Protein AF-A0A3D0VS52-F1 (afdb_monomer)

Radius of gyration: 28.19 Å; Cα contacts (8 Å, |Δi|>4): 380; chains: 1; bounding box: 70×43×93 Å

Foldseek 3Di:
DCLVDALCVLLVCCLPRDNPCPPPCLVDLVCLVCVLQVSLKDWPDKAALPDDPVVVVVVDDPLLSQNPDPLQWDWDWDQDPVNITTIIITGPDQDAQPDPDPQQDDPDSSLVSLLSNLRSSLNSLVSNLVCCVVPDPDLVSNLVSLVVNLVVLVVSLVSLLVSLLVCVVVLPQSSNSSSLSSSLSSLVSNQVSCVSCVVRDPDDHDDSLLSNVSSVVSDDLVSHDPSVNVVNLVVLVVSLVVPPPDDPDPSVVVSVVVSVVVCVVVVVVVVPPPPPDDPQDAAEDADDPLLVLQVVLQQDVDQQDPVGGNDDDDLLVVLVVDQVRYAYNVRHGDDSVLSSLSNDPVNPVSHDDPPHPSHDDCPVVRDPPD

Solvent-accessible surface area (backbone atoms only — not comparable to full-atom values): 21867 Å² total; per-residue (Å²): 128,77,80,83,63,70,75,60,49,63,61,50,23,35,58,79,41,93,55,29,66,82,47,73,65,60,76,38,64,73,52,44,77,39,40,49,47,62,64,61,37,41,79,77,46,77,45,55,66,88,56,59,67,67,62,52,60,74,72,52,75,68,46,63,78,30,41,94,50,77,83,34,43,46,78,47,80,44,78,43,96,89,53,28,36,36,35,31,38,34,56,72,57,83,47,74,66,84,68,98,67,91,70,81,84,60,95,46,73,59,38,48,44,50,51,50,35,53,34,23,48,51,51,23,40,51,42,30,54,50,45,48,64,76,73,50,87,50,63,66,59,52,27,54,47,49,53,52,53,38,53,49,36,52,52,47,42,57,52,35,46,52,45,43,44,58,47,56,76,73,69,46,54,58,51,45,49,46,42,52,54,48,47,55,51,39,53,49,48,34,50,46,50,52,62,75,40,42,96,58,48,96,67,87,79,79,58,65,69,58,59,55,44,60,57,54,74,51,54,61,74,90,70,49,53,70,71,61,45,53,50,54,51,53,51,50,56,54,52,52,65,70,48,76,80,64,91,84,52,74,71,56,55,57,51,50,51,52,51,50,50,54,39,53,64,45,40,76,69,52,75,63,76,86,53,86,90,62,79,86,68,60,47,70,35,82,68,62,69,52,48,56,50,46,47,55,47,52,33,47,72,38,76,71,47,99,92,34,38,73,39,90,77,53,74,68,57,50,39,53,52,51,40,71,44,30,20,39,72,83,72,43,73,49,54,62,75,58,46,51,51,58,69,38,85,86,41,63,91,59,44,74,52,90,87,38,91,79,52,75,79,65,74,87,77,62,73,76,86,128

Sequence (370 aa):
MCFDKIHIGVYCEIVQGKYFPEIPRFSNRLVLENLVLEAQTTTVAVISAGDNPNAYLGSIDLLAFGYKNKDDYLTEVVKRPDGKFEIQIRPVKIYELHERIKIPLFGSIKSKYYCELICDEFERIKIRAGWMLEFCNDRDLVCAYALKHIQKAKQLFAESKRALNEIQETMVAENIYILIILNIFIVRTILFYQHLFRPYINAPEEKKEIMFFEILEEISFSKIDKILKDYLMQNLESLQKSFLGNTADPGISMLRSFINCGKTFSNNMKTNENIGNVKYQPIKINGQINVLVDIFTQLIDQQRTPDGPFLETSRENLEAFLVANFVDRNNKPLSSPTINTLLKPYRVDKHIKQDNPKRIDLSGLFETEE

Nearest PDB structures (foldseek):
  8gjg-assembly1_A  TM=3.651E-01  e=4.488E-01  synthetic construct
  8gji-assembly1_A  TM=3.703E-01  e=5.198E+00  synthetic construct
  6uan-assembly1_Z  TM=3.562E-01  e=5.434E+00  Spodoptera aff. frugiperda 1 BOLD-2017

pLDDT: mean 84.37, std 16.94, range [31.81, 98.56]

Secondary structure (DSSP, 8-state):
-GGGS-TTHHHHHHHHSTT-TTSGGGG-HHHHHTHHHHHH-EEEEEE-TTS-HHHHHHHS-GGGGT-SSGGGEEEEEEE-TTS-EEEEEEES-PPPP-S---PPPPS-HHHHHHHHHHHHHHHHHHHHHHHHHHH---HHHHHHHHHHHHHHHHHHHHHHHHHHHHHTTTT-HHHHHHHHHHHHHHHHHHHHHHHHTTTT---PPP-HHHHHHHHHHT--TTSS-HHHHHHHHHHHHHHHHHHTT----HHHHHHHHHHHHHHHHHHHHHTTSSSTT----PEEP-S-HHHHHHHHHHHHHSEEETTEESS---HHHHHHHHHHHEE-TTSPBPPHHHHHHHH-TT-TTTSPPTT-TT----GGG-----

Mean predicted aligned error: 14.89 Å

Structure (mmCIF, N/CA/C/O backbone):
data_AF-A0A3D0VS52-F1
#
_entry.id   AF-A0A3D0VS52-F1
#
loop_
_atom_site.group_PDB
_atom_site.id
_atom_site.type_symbol
_atom_site.label_atom_id
_atom_site.label_alt_id
_atom_site.label_comp_id
_atom_site.label_asym_id
_atom_site.label_entity_id
_atom_site.label_seq_id
_atom_site.pdbx_PDB_ins_code
_atom_site.Cartn_x
_atom_site.Cartn_y
_atom_site.Cartn_z
_atom_site.occupancy
_atom_site.B_iso_or_equiv
_atom_site.auth_seq_id
_atom_site.auth_comp_id
_atom_site.auth_asym_id
_atom_site.auth_atom_id
_atom_site.pdbx_PDB_model_num
ATOM 1 N N . MET A 1 1 ? 14.321 4.168 -19.733 1.00 53.03 1 MET A N 1
ATOM 2 C CA . MET A 1 1 ? 14.766 3.714 -18.395 1.00 53.03 1 MET A CA 1
ATOM 3 C C . MET A 1 1 ? 13.605 3.859 -17.420 1.00 53.03 1 MET A C 1
ATOM 5 O O . MET A 1 1 ? 12.863 4.822 -17.537 1.00 53.03 1 MET A O 1
ATOM 9 N N . CYS A 1 2 ? 13.420 2.907 -16.502 1.00 59.06 2 CYS A N 1
ATOM 10 C CA . CYS A 1 2 ? 12.252 2.802 -15.607 1.00 59.06 2 CYS A CA 1
ATOM 11 C C . CYS A 1 2 ? 12.224 3.846 -14.460 1.00 59.06 2 CYS A C 1
ATOM 13 O O . CYS A 1 2 ? 11.341 3.805 -13.611 1.00 59.06 2 CYS A O 1
ATOM 15 N N . PHE A 1 3 ? 13.160 4.803 -14.431 1.00 69.25 3 PHE A N 1
ATOM 16 C CA . PHE A 1 3 ? 13.336 5.763 -13.327 1.00 69.25 3 PHE A CA 1
ATOM 17 C C . PHE A 1 3 ? 12.146 6.710 -13.118 1.00 69.25 3 PHE A C 1
ATOM 19 O O . PHE A 1 3 ? 11.974 7.300 -12.048 1.00 69.25 3 PHE A O 1
ATOM 26 N N . ASP A 1 4 ? 11.288 6.846 -14.128 1.00 78.50 4 ASP A N 1
ATOM 27 C CA . ASP A 1 4 ? 10.122 7.710 -14.024 1.00 78.50 4 ASP A CA 1
ATOM 28 C C . ASP A 1 4 ? 8.959 7.082 -13.254 1.00 78.50 4 ASP A C 1
ATOM 30 O O . ASP A 1 4 ? 8.125 7.817 -12.711 1.00 78.50 4 ASP A O 1
ATOM 34 N N . LYS A 1 5 ? 8.925 5.751 -13.136 1.00 87.50 5 LYS A N 1
ATOM 35 C CA . LYS A 1 5 ? 7.803 5.032 -12.538 1.00 87.50 5 LYS A CA 1
ATOM 36 C C . LYS A 1 5 ? 7.852 5.097 -11.013 1.00 87.50 5 LYS A C 1
ATOM 38 O O . LYS A 1 5 ? 8.851 4.776 -10.384 1.00 87.50 5 LYS A O 1
ATOM 43 N N . ILE A 1 6 ? 6.735 5.470 -10.397 1.00 93.12 6 ILE A N 1
ATOM 44 C CA . ILE A 1 6 ? 6.594 5.459 -8.939 1.00 93.12 6 ILE A CA 1
ATOM 45 C C . ILE A 1 6 ? 6.434 4.016 -8.442 1.00 93.12 6 ILE A C 1
ATOM 47 O O . ILE A 1 6 ? 5.534 3.297 -8.865 1.00 93.12 6 ILE A O 1
ATOM 51 N N . HIS A 1 7 ? 7.307 3.599 -7.523 1.00 94.38 7 HIS A N 1
ATOM 52 C CA . HIS A 1 7 ? 7.396 2.215 -7.044 1.00 94.38 7 HIS A CA 1
ATOM 53 C C . HIS A 1 7 ? 6.325 1.842 -6.030 1.00 94.38 7 HIS A C 1
ATOM 55 O O . HIS A 1 7 ? 6.157 0.665 -5.775 1.00 94.38 7 HIS A O 1
ATOM 61 N N . ILE A 1 8 ? 5.626 2.818 -5.456 1.00 96.44 8 ILE A N 1
ATOM 62 C CA . ILE A 1 8 ? 4.534 2.610 -4.493 1.00 96.44 8 ILE A CA 1
ATOM 63 C C . ILE A 1 8 ? 3.164 2.585 -5.188 1.00 96.44 8 ILE A C 1
ATOM 65 O O . ILE A 1 8 ? 2.146 2.880 -4.568 1.00 96.44 8 ILE A O 1
ATOM 69 N N . GLY A 1 9 ? 3.134 2.294 -6.493 1.00 96.44 9 GLY A N 1
ATOM 70 C CA . GLY A 1 9 ? 1.927 2.387 -7.314 1.00 96.44 9 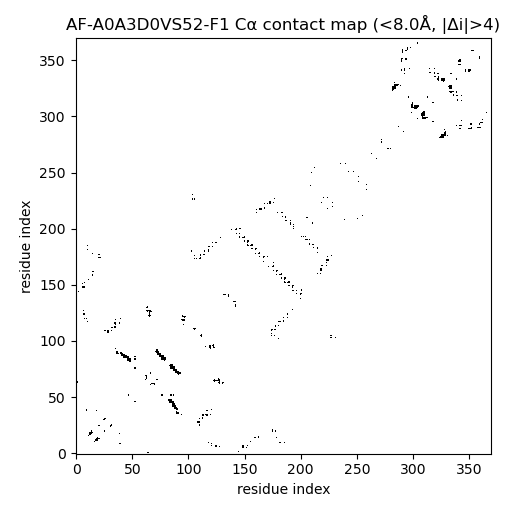GLY A CA 1
ATOM 71 C C . GLY A 1 9 ? 0.794 1.491 -6.816 1.00 96.44 9 GLY A C 1
ATOM 72 O O . GLY A 1 9 ? -0.346 1.938 -6.756 1.00 96.44 9 GLY A O 1
ATOM 73 N N . VAL A 1 10 ? 1.098 0.266 -6.374 1.00 98.00 10 VAL A N 1
ATOM 74 C CA . VAL A 1 10 ? 0.081 -0.631 -5.802 1.00 98.00 10 VAL A CA 1
ATOM 75 C C . VAL A 1 10 ? -0.520 -0.033 -4.531 1.00 98.00 10 VAL A C 1
ATOM 77 O O . VAL A 1 10 ? -1.736 -0.058 -4.369 1.00 98.00 10 VAL A O 1
ATOM 80 N N . TYR A 1 11 ? 0.293 0.565 -3.655 1.00 98.56 11 TYR A N 1
ATOM 81 C CA . TYR A 1 11 ? -0.226 1.235 -2.462 1.00 98.56 11 TYR A CA 1
ATOM 82 C C . TYR A 1 11 ? -1.130 2.417 -2.824 1.00 98.56 11 TYR A C 1
ATOM 84 O O . TYR A 1 11 ? -2.193 2.559 -2.225 1.00 98.56 11 TYR A O 1
ATOM 92 N N . CYS A 1 12 ? -0.769 3.221 -3.832 1.00 98.00 12 CYS A N 1
ATOM 93 C CA . CYS A 1 12 ? -1.641 4.284 -4.343 1.00 98.00 12 CYS A CA 1
ATOM 94 C C . CYS A 1 12 ? -3.002 3.732 -4.793 1.00 98.00 12 CYS A C 1
ATOM 96 O O . CYS A 1 12 ? -4.042 4.289 -4.446 1.00 98.00 12 CYS A O 1
ATOM 98 N N . GLU A 1 13 ? -3.005 2.609 -5.512 1.00 98.19 13 GLU A N 1
ATOM 99 C CA . GLU A 1 13 ? -4.234 1.967 -5.980 1.00 98.19 13 GLU A CA 1
ATOM 100 C C . GLU A 1 13 ? -5.077 1.360 -4.845 1.00 98.19 13 GLU A C 1
ATOM 102 O O . GLU A 1 13 ? -6.294 1.251 -4.996 1.00 98.19 13 GLU A O 1
ATOM 107 N N . ILE A 1 14 ? -4.469 0.980 -3.713 1.00 98.38 14 ILE A N 1
ATOM 108 C CA . ILE A 1 14 ? -5.204 0.552 -2.511 1.00 98.38 14 ILE A CA 1
ATOM 109 C C . ILE A 1 14 ? -5.826 1.753 -1.790 1.00 98.38 14 ILE A C 1
ATOM 111 O O . ILE A 1 14 ? -6.911 1.608 -1.246 1.00 98.38 14 ILE A O 1
ATOM 115 N N . VAL A 1 15 ? -5.183 2.926 -1.773 1.00 97.38 15 VAL A N 1
ATOM 116 C CA . VAL A 1 15 ? -5.711 4.113 -1.066 1.00 97.38 15 VAL A CA 1
ATOM 117 C C . VAL A 1 15 ? -6.855 4.781 -1.825 1.00 97.38 15 VAL A C 1
ATOM 119 O O . VAL A 1 15 ? -7.855 5.137 -1.216 1.00 97.38 15 VAL A O 1
ATOM 122 N N . GLN A 1 16 ? -6.712 4.973 -3.137 1.00 93.06 16 GLN A N 1
ATOM 123 C CA . GLN A 1 16 ? -7.638 5.811 -3.918 1.00 93.06 16 GLN A CA 1
ATOM 124 C C . GLN A 1 16 ? -7.942 5.265 -5.317 1.00 93.06 16 GLN A C 1
ATOM 126 O O . GLN A 1 16 ? -8.478 5.979 -6.162 1.00 93.06 16 GLN A O 1
ATOM 131 N N . GLY A 1 17 ? -7.562 4.019 -5.594 1.00 93.00 17 GLY A N 1
ATOM 132 C CA . GLY A 1 17 ? -7.669 3.440 -6.927 1.00 93.00 17 GLY A CA 1
ATOM 133 C C . GLY A 1 17 ? -8.478 2.156 -6.966 1.00 93.00 17 GLY A C 1
ATOM 134 O O . GLY A 1 17 ? -9.388 1.909 -6.170 1.00 93.00 17 GLY A O 1
ATOM 135 N N . LYS A 1 18 ? -8.138 1.305 -7.933 1.00 96.50 18 LYS A N 1
ATOM 136 C CA . LYS A 1 18 ? -8.917 0.099 -8.244 1.00 96.50 18 LYS A CA 1
ATOM 137 C C . LYS A 1 18 ? -8.889 -0.957 -7.138 1.00 96.50 18 LYS A C 1
ATOM 139 O O . LYS A 1 18 ? -9.693 -1.888 -7.195 1.00 96.50 18 LYS A O 1
ATOM 144 N N . TYR A 1 19 ? -7.974 -0.861 -6.173 1.00 98.00 19 TYR A N 1
ATOM 145 C CA . TYR A 1 19 ? -7.807 -1.829 -5.086 1.00 98.00 19 TYR A CA 1
ATOM 146 C C . TYR A 1 19 ? -8.320 -1.319 -3.738 1.00 98.00 19 TYR A C 1
ATOM 148 O O . TYR A 1 19 ? -8.035 -1.948 -2.719 1.00 98.00 19 TYR A O 1
ATOM 156 N N . PHE A 1 20 ? -9.101 -0.234 -3.712 1.00 97.75 20 PHE A N 1
ATOM 157 C CA . PHE A 1 20 ? -9.689 0.263 -2.470 1.00 97.75 20 PHE A CA 1
ATOM 158 C C . PHE A 1 20 ? -10.550 -0.814 -1.775 1.00 97.75 20 PHE A C 1
ATOM 160 O O . PHE A 1 20 ? -11.430 -1.387 -2.428 1.00 97.75 20 PHE A O 1
ATOM 167 N N . PRO A 1 21 ? -10.325 -1.121 -0.476 1.00 96.75 21 PRO A N 1
ATOM 168 C CA . PRO A 1 21 ? -10.952 -2.269 0.184 1.00 96.75 21 PRO A CA 1
ATOM 169 C C . PRO A 1 21 ? -12.479 -2.243 0.190 1.00 96.75 21 PRO A C 1
ATOM 171 O O . PRO A 1 21 ? -13.105 -3.299 0.182 1.00 96.75 21 PRO A O 1
ATOM 174 N N . GLU A 1 22 ? -13.104 -1.070 0.193 1.00 95.75 22 GLU A N 1
ATOM 175 C CA . GLU A 1 22 ? -14.565 -0.957 0.240 1.00 95.75 22 GLU A CA 1
ATOM 176 C C . GLU A 1 22 ? -15.254 -1.314 -1.086 1.00 95.75 22 GLU A C 1
ATOM 178 O O . GLU A 1 22 ? -16.458 -1.560 -1.110 1.00 95.75 22 GLU A O 1
ATOM 183 N N . ILE A 1 23 ? -14.508 -1.409 -2.195 1.00 95.69 23 ILE A N 1
ATOM 184 C CA . ILE A 1 23 ? -15.101 -1.727 -3.497 1.00 95.69 23 ILE A CA 1
ATOM 185 C C . ILE A 1 23 ? -15.785 -3.110 -3.424 1.00 95.69 23 ILE A C 1
ATOM 187 O O . ILE A 1 23 ? -15.113 -4.106 -3.128 1.00 95.69 23 ILE A O 1
ATOM 191 N N . PRO A 1 24 ? -17.086 -3.227 -3.778 1.00 95.12 24 PRO A N 1
ATOM 192 C CA . PRO A 1 24 ? -17.873 -4.452 -3.580 1.00 95.12 24 PRO A CA 1
ATOM 193 C C . PRO A 1 24 ? -17.287 -5.724 -4.207 1.00 95.12 24 PRO A C 1
ATOM 195 O O . PRO A 1 24 ? -17.514 -6.830 -3.718 1.00 95.12 24 PRO A O 1
ATOM 198 N N . ARG A 1 25 ? -16.492 -5.596 -5.280 1.00 95.81 25 ARG A N 1
ATOM 199 C CA . ARG A 1 25 ? -15.843 -6.746 -5.932 1.00 95.81 25 ARG A CA 1
ATOM 200 C C . ARG A 1 25 ? -14.914 -7.519 -4.994 1.00 95.81 25 ARG A C 1
ATOM 202 O O . ARG A 1 25 ? -14.749 -8.721 -5.172 1.00 95.81 25 ARG A O 1
ATOM 209 N N . PHE A 1 26 ? -14.359 -6.862 -3.976 1.00 95.44 26 PHE A N 1
ATOM 210 C CA . PHE A 1 26 ? -13.469 -7.485 -2.994 1.00 95.44 26 PHE A CA 1
ATOM 211 C C . PHE A 1 26 ? -14.203 -8.229 -1.876 1.00 95.44 26 PHE A C 1
ATOM 213 O O . PHE A 1 26 ? -13.570 -8.687 -0.928 1.00 95.44 26 PHE A O 1
ATOM 220 N N . SER A 1 27 ? -15.520 -8.402 -1.993 1.00 93.00 27 SER A N 1
ATOM 221 C CA . SER A 1 27 ? -16.271 -9.419 -1.250 1.00 93.00 27 SER A CA 1
ATOM 222 C C . SER A 1 27 ? -16.280 -10.778 -1.967 1.00 93.00 27 SER A C 1
ATOM 224 O O . SER A 1 27 ? -16.657 -11.785 -1.370 1.00 93.00 27 SER A O 1
ATOM 226 N N . ASN A 1 28 ? -15.869 -10.839 -3.242 1.00 94.81 28 ASN A N 1
ATOM 227 C CA . ASN A 1 28 ? -15.803 -12.080 -4.009 1.00 94.81 28 ASN A CA 1
ATOM 228 C C . ASN A 1 28 ? -14.463 -12.798 -3.784 1.00 94.81 28 ASN A C 1
ATOM 230 O O . ASN A 1 28 ? -13.391 -12.259 -4.056 1.00 94.81 28 ASN A O 1
ATOM 234 N N . ARG A 1 29 ? -14.530 -14.058 -3.348 1.00 93.94 29 ARG A N 1
ATOM 235 C CA . ARG A 1 29 ? -13.349 -14.881 -3.065 1.00 93.94 29 ARG A CA 1
ATOM 236 C C . ARG A 1 29 ? -12.446 -15.119 -4.281 1.00 93.94 29 ARG A C 1
ATOM 238 O O . ARG A 1 29 ? -11.237 -15.042 -4.121 1.00 93.94 29 ARG A O 1
ATOM 245 N N . LEU A 1 30 ? -12.996 -15.366 -5.471 1.00 94.75 30 LEU A N 1
ATOM 246 C CA . LEU A 1 30 ? -12.199 -15.600 -6.685 1.00 94.75 30 LEU A CA 1
ATOM 247 C C . LEU A 1 30 ? -11.433 -14.341 -7.109 1.00 94.75 30 LEU A C 1
ATOM 249 O O . LEU A 1 30 ? -10.310 -14.430 -7.599 1.00 94.75 30 LEU A O 1
ATOM 253 N N . VAL A 1 31 ? -12.028 -13.163 -6.893 1.00 96.25 31 VAL A N 1
ATOM 254 C CA . VAL A 1 31 ? -11.351 -11.877 -7.119 1.00 96.25 31 VAL A CA 1
ATOM 255 C C . VAL A 1 31 ? -10.208 -11.703 -6.119 1.00 96.25 31 VAL A C 1
ATOM 257 O O . VAL A 1 31 ? -9.112 -11.311 -6.502 1.00 96.25 31 VAL A O 1
ATOM 260 N N . LEU A 1 32 ? -10.431 -12.045 -4.846 1.00 95.62 32 LEU A N 1
ATOM 261 C CA . LEU A 1 32 ? -9.394 -11.982 -3.812 1.00 95.62 32 LEU A CA 1
ATOM 262 C C . LEU A 1 32 ? -8.244 -12.967 -4.063 1.00 95.62 32 LEU A C 1
ATOM 264 O O . LEU A 1 32 ? -7.087 -12.595 -3.910 1.00 95.62 32 LEU A O 1
ATOM 268 N N . GLU A 1 33 ? -8.550 -14.186 -4.509 1.00 94.69 33 GLU A N 1
ATOM 269 C CA . GLU A 1 33 ? -7.557 -15.205 -4.878 1.00 94.69 33 GLU A CA 1
ATOM 270 C C . GLU A 1 33 ? -6.626 -14.742 -6.007 1.00 94.69 33 GLU A C 1
ATOM 272 O O . GLU A 1 33 ? -5.463 -15.137 -6.043 1.00 94.69 33 GLU A O 1
ATOM 277 N N . ASN A 1 34 ? -7.104 -13.858 -6.888 1.00 97.06 34 ASN A N 1
ATOM 278 C CA . ASN A 1 34 ? -6.313 -13.271 -7.970 1.00 97.06 34 ASN A CA 1
ATOM 279 C C . ASN A 1 34 ? -5.781 -11.865 -7.650 1.00 97.06 34 ASN A C 1
ATOM 281 O O . ASN A 1 34 ? -5.107 -11.272 -8.492 1.00 97.06 34 ASN A O 1
ATOM 285 N N . LEU A 1 35 ? -6.034 -11.327 -6.450 1.00 97.88 35 LEU A N 1
ATOM 286 C CA . LEU A 1 35 ? -5.745 -9.931 -6.111 1.00 97.88 35 LEU A CA 1
ATOM 287 C C . LEU A 1 35 ? -4.273 -9.570 -6.330 1.00 97.88 35 LEU A C 1
ATOM 289 O O . LEU A 1 35 ? -3.980 -8.570 -6.982 1.00 97.88 35 LEU A O 1
ATOM 293 N N . VAL A 1 36 ? -3.353 -10.388 -5.810 1.00 97.12 36 VAL A N 1
ATOM 294 C CA . VAL A 1 36 ? -1.907 -10.136 -5.934 1.00 97.12 36 VAL A CA 1
ATOM 295 C C . VAL A 1 36 ? -1.478 -10.158 -7.395 1.00 97.12 36 VAL A C 1
ATOM 297 O O . VAL A 1 36 ? -0.803 -9.247 -7.869 1.00 97.12 36 VAL A O 1
ATOM 300 N N . LEU A 1 37 ? -1.937 -11.174 -8.122 1.00 97.06 37 LEU A N 1
ATOM 301 C CA . LEU A 1 37 ? -1.631 -11.386 -9.528 1.00 97.06 37 LEU A CA 1
ATOM 302 C C . LEU A 1 37 ? -2.109 -10.214 -10.390 1.00 97.06 37 LEU A C 1
ATOM 304 O O . LEU A 1 37 ? -1.340 -9.676 -11.184 1.00 97.06 37 LEU A O 1
ATOM 308 N N . GLU A 1 38 ? -3.354 -9.779 -10.202 1.00 97.19 38 GLU A N 1
ATOM 309 C CA . GLU A 1 38 ? -3.927 -8.639 -10.916 1.00 97.19 38 GLU A CA 1
ATOM 310 C C . GLU A 1 38 ? -3.247 -7.315 -10.553 1.00 97.19 38 GLU A C 1
ATOM 312 O O . GLU A 1 38 ? -3.021 -6.484 -11.431 1.00 97.19 38 GLU A O 1
ATOM 317 N N . ALA A 1 39 ? -2.936 -7.094 -9.272 1.00 97.75 39 ALA A N 1
ATOM 318 C CA . ALA A 1 39 ? -2.321 -5.856 -8.794 1.00 97.75 39 ALA A CA 1
ATOM 319 C C . ALA A 1 39 ? -0.886 -5.666 -9.272 1.00 97.75 39 ALA A C 1
ATOM 321 O O . ALA A 1 39 ? -0.489 -4.543 -9.583 1.00 97.75 39 ALA A O 1
ATOM 322 N N . GLN A 1 40 ? -0.142 -6.762 -9.375 1.00 97.44 40 GLN A N 1
ATOM 323 C CA . GLN A 1 40 ? 1.258 -6.755 -9.781 1.00 97.44 40 GLN A CA 1
ATOM 324 C C . GLN A 1 40 ? 1.461 -6.961 -11.285 1.00 97.44 40 GLN A C 1
ATOM 326 O O . GLN A 1 40 ? 2.570 -6.766 -11.792 1.00 97.44 40 GLN A O 1
ATOM 331 N N . THR A 1 41 ? 0.404 -7.313 -12.022 1.00 97.19 41 THR A N 1
ATOM 332 C CA . THR A 1 41 ? 0.449 -7.298 -13.485 1.00 97.19 41 THR A CA 1
ATOM 333 C C . THR A 1 41 ? 0.576 -5.858 -13.962 1.00 97.19 41 THR A C 1
ATOM 335 O O . THR A 1 41 ? -0.234 -4.993 -13.621 1.00 97.19 41 THR A O 1
ATOM 338 N N . THR A 1 42 ? 1.607 -5.574 -14.754 1.00 95.38 42 THR A N 1
ATOM 339 C CA . THR A 1 42 ? 1.873 -4.210 -15.205 1.00 95.38 42 THR A CA 1
ATOM 340 C C . THR A 1 42 ? 2.273 -4.156 -16.667 1.00 95.38 42 THR A C 1
ATOM 342 O O . THR A 1 42 ? 3.040 -4.979 -17.163 1.00 95.38 42 THR A O 1
ATOM 345 N N . THR A 1 43 ? 1.760 -3.144 -17.357 1.00 95.75 43 THR A N 1
ATOM 346 C CA . THR A 1 43 ? 2.180 -2.804 -18.709 1.00 95.75 43 THR A CA 1
ATOM 347 C C . THR A 1 43 ? 3.583 -2.209 -18.657 1.00 95.75 43 THR A C 1
ATOM 349 O O . THR A 1 43 ? 3.831 -1.208 -17.976 1.00 95.75 43 THR A O 1
ATOM 352 N N . VAL A 1 44 ? 4.508 -2.841 -19.370 1.00 94.62 44 VAL A N 1
ATOM 353 C CA . VAL A 1 44 ? 5.900 -2.402 -19.495 1.00 94.62 44 VAL A CA 1
ATOM 354 C C . VAL A 1 44 ? 6.054 -1.437 -20.660 1.00 94.62 44 VAL A C 1
ATOM 356 O O . VAL A 1 44 ? 6.747 -0.430 -20.534 1.00 94.62 44 VAL A O 1
ATOM 359 N N . ALA A 1 45 ? 5.385 -1.722 -21.778 1.00 96.00 45 ALA A N 1
ATOM 360 C CA . ALA A 1 45 ? 5.457 -0.900 -22.974 1.00 96.00 45 ALA A CA 1
ATOM 361 C C . ALA A 1 45 ? 4.207 -1.033 -23.843 1.00 96.00 45 ALA A C 1
ATOM 363 O O . ALA A 1 45 ? 3.543 -2.069 -23.854 1.00 96.00 45 ALA A O 1
ATOM 364 N N . VAL A 1 46 ? 3.942 0.015 -24.619 1.00 97.00 46 VAL A N 1
ATOM 365 C CA . VAL A 1 46 ? 3.025 -0.021 -25.759 1.00 97.00 46 VAL A CA 1
ATOM 366 C C . VAL A 1 46 ? 3.837 0.374 -26.987 1.00 97.00 46 VAL A C 1
ATOM 368 O O . VAL A 1 46 ? 4.314 1.504 -27.059 1.00 97.00 46 VAL A O 1
ATOM 371 N N . ILE A 1 47 ? 4.015 -0.554 -27.923 1.00 97.44 47 ILE A N 1
ATOM 372 C CA . ILE A 1 47 ? 4.838 -0.367 -29.126 1.00 97.44 47 ILE A CA 1
ATOM 373 C C . ILE A 1 47 ? 3.978 -0.381 -30.393 1.00 97.44 47 ILE A C 1
ATOM 375 O O . ILE A 1 47 ? 2.835 -0.853 -30.385 1.00 97.44 47 ILE A O 1
ATOM 379 N N . SER A 1 48 ? 4.501 0.181 -31.480 1.00 97.38 48 SER A N 1
ATOM 380 C CA . SER A 1 48 ? 3.750 0.344 -32.726 1.00 97.38 48 SER A CA 1
ATOM 381 C C . SER A 1 48 ? 3.528 -0.999 -33.422 1.00 97.38 48 SER A C 1
ATOM 383 O O . SER A 1 48 ? 4.276 -1.950 -33.220 1.00 97.38 48 SER A O 1
ATOM 385 N N . ALA A 1 49 ? 2.524 -1.076 -34.300 1.00 95.38 49 ALA A N 1
ATOM 386 C CA . ALA A 1 49 ? 2.197 -2.301 -35.041 1.00 95.38 49 ALA A CA 1
ATOM 387 C C . ALA A 1 49 ? 3.352 -2.836 -35.917 1.00 95.38 49 ALA A C 1
ATOM 389 O O . ALA A 1 49 ? 3.375 -4.021 -36.240 1.00 95.38 49 ALA A O 1
ATOM 390 N N . GLY A 1 50 ? 4.275 -1.959 -36.331 1.00 95.38 50 GLY A N 1
ATOM 391 C CA . GLY A 1 50 ? 5.459 -2.320 -37.116 1.00 95.38 50 GLY A CA 1
ATOM 392 C C . GLY A 1 50 ? 6.673 -2.731 -36.278 1.00 95.38 50 GLY A C 1
ATOM 393 O O . GLY A 1 50 ? 7.634 -3.255 -36.838 1.00 95.38 50 GLY A O 1
ATOM 394 N N . ASP A 1 51 ? 6.640 -2.515 -34.962 1.00 96.50 51 ASP A N 1
ATOM 395 C CA . ASP A 1 51 ? 7.741 -2.867 -34.068 1.00 96.50 51 ASP A CA 1
ATOM 396 C C . ASP A 1 51 ? 7.654 -4.348 -33.678 1.00 96.50 51 ASP A C 1
ATOM 398 O O . ASP A 1 51 ? 6.565 -4.900 -33.520 1.00 96.50 51 ASP A O 1
ATOM 402 N N . ASN A 1 52 ? 8.804 -5.004 -33.490 1.00 96.62 52 ASN A N 1
ATOM 403 C CA . ASN A 1 52 ? 8.858 -6.404 -33.068 1.00 96.62 52 ASN A CA 1
ATOM 404 C C . ASN A 1 52 ? 8.858 -6.511 -31.524 1.00 96.62 52 ASN A C 1
ATOM 406 O O . ASN A 1 52 ? 9.866 -6.153 -30.902 1.00 96.62 52 ASN A O 1
ATOM 410 N N . PRO A 1 53 ? 7.802 -7.065 -30.890 1.00 96.44 53 PRO A N 1
ATOM 411 C CA . PRO A 1 53 ? 7.735 -7.215 -29.434 1.00 96.44 53 PRO A CA 1
ATOM 412 C C . PRO A 1 53 ? 8.881 -8.041 -28.842 1.00 96.44 53 PRO A C 1
ATOM 414 O O . PRO A 1 53 ? 9.382 -7.713 -27.769 1.00 96.44 53 PRO A O 1
ATOM 417 N N . ASN A 1 54 ? 9.350 -9.073 -29.550 1.00 96.12 54 ASN A N 1
ATOM 418 C CA . ASN A 1 54 ? 10.443 -9.926 -29.076 1.00 96.12 54 ASN A CA 1
ATOM 419 C C . ASN A 1 54 ? 11.786 -9.192 -29.092 1.00 96.12 54 ASN A C 1
ATOM 421 O O . ASN A 1 54 ? 12.607 -9.391 -28.199 1.00 96.12 54 ASN A O 1
ATOM 425 N N . ALA A 1 55 ? 12.000 -8.317 -30.080 1.00 96.69 55 ALA A N 1
ATOM 426 C CA . ALA A 1 55 ? 13.189 -7.471 -30.116 1.00 96.69 55 ALA A CA 1
ATOM 427 C C . ALA A 1 55 ? 13.186 -6.481 -28.942 1.00 96.69 55 ALA A C 1
ATOM 429 O O . ALA A 1 55 ? 14.210 -6.312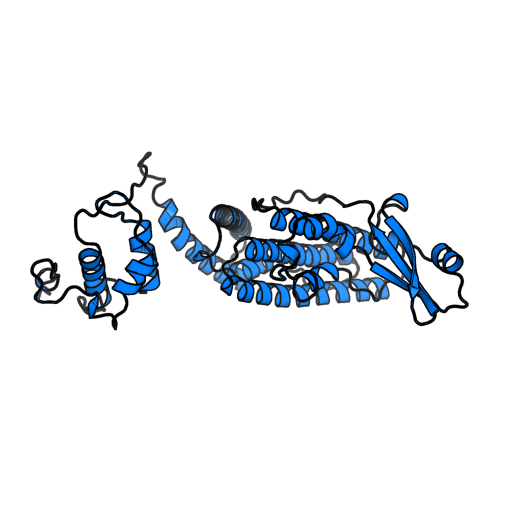 -28.282 1.00 96.69 55 ALA A O 1
ATOM 430 N N . TYR A 1 56 ? 12.023 -5.895 -28.628 1.00 95.88 56 TYR A N 1
ATOM 431 C CA . TYR A 1 56 ? 11.868 -5.038 -27.452 1.00 95.88 56 TYR A CA 1
ATOM 432 C C . TYR A 1 56 ? 12.162 -5.804 -26.154 1.00 95.88 56 TYR A C 1
ATOM 434 O O . TYR A 1 56 ? 13.006 -5.368 -25.372 1.00 95.88 56 TYR A O 1
ATOM 442 N N . LEU A 1 57 ? 11.536 -6.972 -25.957 1.00 95.62 57 LEU A N 1
ATOM 443 C CA . LEU A 1 57 ? 11.742 -7.833 -24.785 1.00 95.62 57 LEU A CA 1
ATOM 444 C C . LEU A 1 57 ? 13.207 -8.261 -24.610 1.00 95.62 57 LEU A C 1
ATOM 446 O O . LEU A 1 57 ? 13.687 -8.333 -23.484 1.00 95.62 57 LEU A O 1
ATOM 450 N N . GLY A 1 58 ? 13.934 -8.500 -25.706 1.00 95.44 58 GLY A N 1
ATOM 451 C CA . GLY A 1 58 ? 15.362 -8.828 -25.668 1.00 95.44 58 GLY A CA 1
ATOM 452 C C . GLY A 1 58 ? 16.274 -7.655 -25.286 1.00 95.44 58 GLY A C 1
ATOM 453 O O . GLY A 1 58 ? 17.418 -7.882 -24.900 1.00 95.44 58 GLY A O 1
ATOM 454 N N . SER A 1 59 ? 15.783 -6.416 -25.386 1.00 95.06 59 SER A N 1
ATOM 455 C CA . SER A 1 59 ? 16.559 -5.195 -25.121 1.00 95.06 59 SER A CA 1
ATOM 456 C C . SER A 1 59 ? 16.353 -4.595 -23.727 1.00 95.06 59 SER A C 1
ATOM 458 O O . SER A 1 59 ? 17.123 -3.727 -23.317 1.00 95.06 59 SER A O 1
ATOM 460 N N . ILE A 1 60 ? 15.319 -5.026 -23.000 1.00 94.81 60 ILE A N 1
ATOM 461 C CA . ILE A 1 60 ? 14.937 -4.459 -21.705 1.00 94.81 60 ILE A CA 1
ATOM 462 C C . ILE A 1 60 ? 15.257 -5.420 -20.560 1.00 94.81 60 ILE A C 1
ATOM 464 O O . ILE A 1 60 ? 14.973 -6.614 -20.629 1.00 94.81 60 ILE A O 1
ATOM 468 N N . ASP A 1 61 ? 15.798 -4.883 -19.468 1.00 95.06 61 ASP A N 1
ATOM 469 C CA . ASP A 1 61 ? 15.904 -5.631 -18.220 1.00 95.06 61 ASP A CA 1
ATOM 470 C C . ASP A 1 61 ? 14.586 -5.551 -17.441 1.00 95.06 61 ASP A C 1
ATOM 472 O O . ASP A 1 61 ? 14.238 -4.528 -16.846 1.00 95.06 61 ASP A O 1
ATOM 476 N N . LEU A 1 62 ? 13.831 -6.648 -17.460 1.00 95.38 62 LEU A N 1
ATOM 477 C CA . LEU A 1 62 ? 12.549 -6.750 -16.767 1.00 95.38 62 LEU A CA 1
ATOM 478 C C . LEU A 1 62 ? 12.695 -6.966 -15.251 1.00 95.38 62 LEU A C 1
ATOM 480 O O . LEU A 1 62 ? 11.722 -6.777 -14.518 1.00 95.38 62 LEU A O 1
ATOM 484 N N . LEU A 1 63 ? 13.891 -7.296 -14.747 1.00 95.75 63 LEU A N 1
ATOM 485 C CA . LEU A 1 63 ? 14.133 -7.405 -13.301 1.00 95.75 63 LEU A CA 1
ATOM 486 C C . LEU A 1 63 ? 13.974 -6.047 -12.603 1.00 95.75 63 LEU A C 1
ATOM 488 O O . LEU A 1 63 ? 13.501 -5.985 -11.464 1.00 95.75 63 LEU A O 1
ATOM 492 N N . ALA A 1 64 ? 14.215 -4.955 -13.340 1.00 95.19 64 ALA A N 1
ATOM 493 C CA . ALA A 1 64 ? 13.981 -3.576 -12.910 1.00 95.19 64 ALA A CA 1
ATOM 494 C C . ALA A 1 64 ? 12.529 -3.294 -12.468 1.00 95.19 64 ALA A C 1
ATOM 496 O O . ALA A 1 64 ? 12.261 -2.275 -11.833 1.00 95.19 64 ALA A O 1
ATOM 497 N N . PHE A 1 65 ? 11.574 -4.177 -12.783 1.00 95.75 65 PHE A N 1
ATOM 498 C CA . PHE A 1 65 ? 10.172 -4.043 -12.379 1.00 95.75 65 PHE A CA 1
ATOM 499 C C . PHE A 1 65 ? 9.851 -4.671 -11.013 1.00 95.75 65 PHE A C 1
ATOM 501 O O . PHE A 1 65 ? 8.710 -4.581 -10.552 1.00 95.75 65 PHE A O 1
ATOM 508 N N . GLY A 1 66 ? 10.853 -5.221 -10.321 1.00 96.56 66 GLY A N 1
ATOM 509 C CA . GLY A 1 66 ? 10.707 -5.775 -8.976 1.00 96.56 66 GLY A CA 1
ATOM 510 C C . GLY A 1 66 ? 10.628 -7.294 -8.973 1.00 96.56 66 GLY A C 1
ATOM 511 O O . GLY A 1 66 ? 9.803 -7.857 -8.260 1.00 96.56 66 GLY A O 1
ATOM 512 N N . TYR A 1 67 ? 11.463 -7.948 -9.780 1.00 97.75 67 TYR A N 1
ATOM 513 C CA . TYR A 1 67 ? 11.574 -9.404 -9.838 1.00 97.75 67 TYR A CA 1
ATOM 514 C C . TYR A 1 67 ? 13.019 -9.823 -9.570 1.00 97.75 67 TYR A C 1
ATOM 516 O O . TYR A 1 67 ? 13.945 -9.192 -10.070 1.00 97.75 67 TYR A O 1
ATOM 524 N N . LYS A 1 68 ? 13.215 -10.873 -8.765 1.00 97.00 68 LYS A N 1
ATOM 525 C CA . LYS A 1 68 ? 14.543 -11.407 -8.422 1.00 97.00 68 LYS A CA 1
ATOM 526 C C . LYS A 1 68 ? 15.127 -12.221 -9.576 1.00 97.00 68 LYS A C 1
ATOM 528 O O . LYS A 1 68 ? 16.321 -12.137 -9.825 1.00 97.00 68 LYS A O 1
ATOM 533 N N . ASN A 1 69 ? 14.292 -13.003 -10.266 1.00 97.75 69 ASN A N 1
ATOM 534 C CA . ASN A 1 69 ? 14.709 -13.888 -11.356 1.00 97.75 69 ASN A CA 1
ATOM 535 C C . ASN A 1 69 ? 13.732 -13.830 -12.537 1.00 97.75 69 ASN A C 1
ATOM 537 O O . ASN A 1 69 ? 12.580 -13.426 -12.381 1.00 97.75 69 ASN A O 1
ATOM 541 N N . LYS A 1 70 ? 14.176 -14.289 -13.715 1.00 96.69 70 LYS A N 1
ATOM 542 C CA . LYS A 1 70 ? 13.326 -14.387 -14.917 1.00 96.69 70 LYS A CA 1
ATOM 543 C C . LYS A 1 70 ? 12.158 -15.361 -14.746 1.00 96.69 70 LYS A C 1
ATOM 545 O O . LYS A 1 70 ? 11.087 -15.100 -15.271 1.00 96.69 70 LYS A O 1
ATOM 550 N N . ASP A 1 71 ? 12.344 -16.413 -13.953 1.00 98.00 71 ASP A N 1
ATOM 551 C CA . ASP A 1 71 ? 11.301 -17.411 -13.676 1.00 98.00 71 ASP A CA 1
ATOM 552 C C . ASP A 1 71 ? 10.204 -16.892 -12.728 1.00 98.00 71 ASP A C 1
ATOM 554 O O . ASP A 1 71 ? 9.191 -17.556 -12.515 1.00 98.00 71 ASP A O 1
ATOM 558 N N . ASP A 1 72 ? 10.383 -15.699 -12.147 1.00 98.00 72 ASP A N 1
ATOM 559 C CA . ASP A 1 72 ? 9.412 -15.111 -11.224 1.00 98.00 72 ASP A CA 1
ATOM 560 C C . ASP A 1 72 ? 8.261 -14.385 -11.956 1.00 98.00 72 ASP A C 1
ATOM 562 O O . ASP A 1 72 ? 7.315 -13.937 -11.297 1.00 98.00 72 ASP A O 1
ATOM 566 N N . TYR A 1 73 ? 8.312 -14.258 -13.290 1.00 98.12 73 TYR A N 1
ATOM 567 C CA . TYR A 1 73 ? 7.282 -13.608 -14.107 1.00 98.12 73 TYR A CA 1
ATOM 568 C C . TYR A 1 73 ? 7.080 -14.265 -15.477 1.00 98.12 73 TYR A C 1
ATOM 570 O O . TYR A 1 73 ? 7.942 -14.958 -16.007 1.00 98.12 73 TYR A O 1
ATOM 578 N N . LEU A 1 74 ? 5.921 -13.988 -16.069 1.00 98.06 74 LEU A N 1
ATOM 579 C CA . LEU A 1 74 ? 5.616 -14.238 -17.472 1.00 98.06 74 LEU A CA 1
ATOM 580 C C . LEU A 1 74 ? 5.481 -12.911 -18.207 1.00 98.06 74 LEU A C 1
ATOM 582 O O . LEU A 1 74 ? 5.081 -11.899 -17.630 1.00 98.06 74 LEU A O 1
ATOM 586 N N . THR A 1 75 ? 5.796 -12.934 -19.495 1.00 97.81 75 THR A N 1
ATOM 587 C CA . THR A 1 75 ? 5.569 -11.809 -20.399 1.00 97.81 75 THR A CA 1
ATOM 588 C C . THR A 1 75 ? 4.456 -12.161 -21.367 1.00 97.81 75 THR A C 1
ATOM 590 O O . THR A 1 75 ? 4.514 -13.203 -22.021 1.00 97.81 75 THR A O 1
ATOM 593 N N . GLU A 1 76 ? 3.476 -11.281 -21.496 1.00 97.31 76 GLU A N 1
ATOM 594 C CA . GLU A 1 76 ? 2.339 -11.444 -22.395 1.00 97.31 76 GLU A CA 1
ATOM 595 C C . GLU A 1 76 ? 2.337 -10.289 -23.403 1.00 97.31 76 GLU A C 1
ATOM 597 O O . GLU A 1 76 ? 2.537 -9.129 -23.037 1.00 97.31 76 GLU A O 1
ATOM 602 N N . VAL A 1 77 ? 2.136 -10.602 -24.685 1.00 97.56 77 VAL A N 1
ATOM 603 C CA . VAL A 1 77 ? 2.012 -9.602 -25.754 1.00 97.56 77 VAL A CA 1
ATOM 604 C C . VAL A 1 77 ? 0.564 -9.576 -26.216 1.00 97.56 77 VAL A C 1
ATOM 606 O O . VAL A 1 77 ? 0.080 -10.520 -26.839 1.00 97.56 77 VAL A O 1
ATOM 609 N N . VAL A 1 78 ? -0.125 -8.479 -25.925 1.00 97.00 78 VAL A N 1
ATOM 610 C CA . VAL A 1 78 ? -1.540 -8.292 -26.239 1.00 97.00 78 VAL A CA 1
ATOM 611 C C . VAL A 1 78 ? -1.669 -7.320 -27.406 1.00 97.00 78 VAL A C 1
ATOM 613 O O . VAL A 1 78 ? -1.189 -6.189 -27.351 1.00 97.00 78 VAL A O 1
ATOM 616 N N . LYS A 1 79 ? -2.329 -7.738 -28.490 1.00 97.56 79 LYS A N 1
ATOM 617 C CA . LYS A 1 79 ? -2.630 -6.840 -29.612 1.00 97.56 79 LYS A CA 1
ATOM 618 C C . LYS A 1 79 ? -3.842 -5.975 -29.266 1.00 97.56 79 LYS A C 1
ATOM 620 O O . LYS A 1 79 ? -4.929 -6.496 -29.022 1.00 97.56 79 LYS A O 1
ATOM 625 N N . ARG A 1 80 ? -3.660 -4.656 -29.259 1.00 97.31 80 ARG A N 1
ATOM 626 C CA . ARG A 1 80 ? -4.716 -3.676 -28.986 1.00 97.31 80 ARG A CA 1
ATOM 627 C C . ARG A 1 80 ? -5.604 -3.448 -30.221 1.00 97.31 80 ARG A C 1
ATOM 629 O O . ARG A 1 80 ? -5.156 -3.677 -31.348 1.00 97.31 80 ARG A O 1
ATOM 636 N N . PRO A 1 81 ? -6.844 -2.946 -30.044 1.00 97.25 81 PRO A N 1
ATOM 637 C CA . PRO A 1 81 ? -7.745 -2.638 -31.161 1.00 97.25 81 PRO A CA 1
ATOM 638 C C . PRO A 1 81 ? -7.204 -1.590 -32.145 1.00 97.25 81 PRO A C 1
ATOM 640 O O . PRO A 1 81 ? -7.549 -1.625 -33.320 1.00 97.25 81 PRO A O 1
ATOM 643 N N . ASP A 1 82 ? -6.330 -0.687 -31.688 1.00 96.69 82 ASP A N 1
ATOM 644 C CA . ASP A 1 82 ? -5.652 0.319 -32.521 1.00 96.69 82 ASP A CA 1
ATOM 645 C C . ASP A 1 82 ? -4.455 -0.251 -33.311 1.00 96.69 82 ASP A C 1
ATOM 647 O O . ASP A 1 82 ? -3.719 0.488 -33.962 1.00 96.69 82 ASP A O 1
ATOM 651 N N . GLY A 1 83 ? -4.246 -1.570 -33.248 1.00 96.56 83 GLY A N 1
ATOM 652 C CA . GLY A 1 83 ? -3.178 -2.286 -33.937 1.00 96.56 83 GLY A CA 1
ATOM 653 C C . GLY A 1 83 ? -1.840 -2.302 -33.198 1.00 96.56 83 GLY A C 1
ATOM 654 O O . GLY A 1 83 ? -0.953 -3.042 -33.621 1.00 96.56 83 GLY A O 1
ATOM 655 N N . LYS A 1 84 ? -1.682 -1.545 -32.104 1.00 97.94 84 LYS A N 1
ATOM 656 C CA . LYS A 1 84 ? -0.455 -1.535 -31.291 1.00 97.94 84 LYS A CA 1
ATOM 657 C C . LYS A 1 84 ? -0.299 -2.824 -30.487 1.00 97.94 84 LYS A C 1
ATOM 659 O O . LYS A 1 84 ? -1.272 -3.537 -30.237 1.00 97.94 84 LYS A O 1
ATOM 664 N N . PHE A 1 85 ? 0.921 -3.095 -30.033 1.00 97.81 85 PHE A N 1
ATOM 665 C CA . PHE A 1 85 ? 1.198 -4.192 -29.109 1.00 97.81 85 PHE A CA 1
ATOM 666 C C . PHE A 1 85 ? 1.424 -3.656 -27.702 1.00 97.81 85 PHE A C 1
ATOM 668 O O . PHE A 1 85 ? 2.225 -2.748 -27.490 1.00 97.81 85 PHE A O 1
ATOM 675 N N . GLU A 1 86 ? 0.721 -4.231 -26.738 1.00 97.94 86 GLU A N 1
ATOM 676 C CA . GLU A 1 86 ? 0.920 -3.997 -25.319 1.00 97.94 86 GLU A CA 1
ATOM 677 C C . GLU A 1 86 ? 1.713 -5.158 -24.723 1.00 97.94 86 GLU A C 1
ATOM 679 O O . GLU A 1 86 ? 1.311 -6.314 -24.835 1.00 97.94 86 GLU A O 1
ATOM 684 N N . ILE A 1 87 ? 2.849 -4.848 -24.105 1.00 97.81 87 ILE A N 1
ATOM 685 C CA . ILE A 1 87 ? 3.699 -5.830 -23.438 1.00 97.81 87 ILE A CA 1
ATOM 686 C C . ILE A 1 87 ? 3.420 -5.741 -21.945 1.00 97.81 87 ILE A C 1
ATOM 688 O O . ILE A 1 87 ? 3.687 -4.711 -21.317 1.00 97.81 87 ILE A O 1
ATOM 692 N N . GLN A 1 88 ? 2.892 -6.821 -21.386 1.00 97.62 88 GLN A N 1
ATOM 693 C CA . GLN A 1 88 ? 2.583 -6.946 -19.970 1.00 97.62 88 GLN A CA 1
ATOM 694 C C . GLN A 1 88 ? 3.536 -7.932 -19.309 1.00 97.62 88 GLN A C 1
ATOM 696 O O . GLN A 1 88 ? 3.952 -8.921 -19.914 1.00 97.62 88 GLN A O 1
ATOM 701 N N . ILE A 1 89 ? 3.870 -7.657 -18.053 1.00 97.31 89 ILE A N 1
ATOM 702 C CA . ILE A 1 89 ? 4.537 -8.617 -17.177 1.00 97.31 89 ILE A CA 1
ATOM 703 C C . ILE A 1 89 ? 3.573 -9.018 -16.077 1.00 97.31 89 ILE A C 1
ATOM 705 O O . ILE A 1 89 ? 2.899 -8.166 -15.493 1.00 97.31 89 ILE A O 1
ATOM 709 N N . ARG A 1 90 ? 3.524 -10.314 -15.803 1.00 97.44 90 ARG A N 1
ATOM 710 C CA . ARG A 1 90 ? 2.626 -10.929 -14.834 1.00 97.44 90 ARG A CA 1
ATOM 711 C C . ARG A 1 90 ? 3.451 -11.748 -13.850 1.00 97.44 90 ARG A C 1
ATOM 713 O O . ARG A 1 90 ? 4.255 -12.563 -14.302 1.00 97.44 90 ARG A O 1
ATOM 720 N N . PRO A 1 91 ? 3.289 -11.579 -12.530 1.00 97.69 91 PRO A N 1
ATOM 721 C CA . PRO A 1 91 ? 4.059 -12.374 -11.585 1.00 97.69 91 PRO A CA 1
ATOM 722 C C . PRO A 1 91 ? 3.632 -13.843 -11.620 1.00 97.69 91 PRO A C 1
ATOM 724 O O . PRO A 1 91 ? 2.449 -14.163 -11.681 1.00 97.69 91 PRO A O 1
ATOM 727 N N . VAL A 1 92 ? 4.609 -14.737 -11.517 1.00 97.44 92 VAL A N 1
ATOM 728 C CA . VAL A 1 92 ? 4.397 -16.155 -11.178 1.00 97.44 92 VAL A CA 1
ATOM 729 C C . VAL A 1 92 ? 4.657 -16.388 -9.696 1.00 97.44 92 VAL A C 1
ATOM 731 O O . VAL A 1 92 ? 4.043 -17.252 -9.074 1.00 97.44 92 VAL A O 1
ATOM 734 N N . LYS A 1 93 ? 5.557 -15.591 -9.114 1.00 97.31 93 LYS A N 1
ATOM 735 C CA . LYS A 1 93 ? 5.971 -15.710 -7.722 1.00 97.31 93 LYS A CA 1
ATOM 736 C C . LYS A 1 93 ? 5.462 -14.547 -6.886 1.00 97.31 93 LYS A C 1
ATOM 738 O O . LYS A 1 93 ? 5.666 -13.388 -7.251 1.00 97.31 93 LYS A O 1
ATOM 743 N N . ILE A 1 94 ? 4.874 -14.885 -5.743 1.00 97.06 94 ILE A N 1
ATOM 744 C CA . ILE A 1 94 ? 4.533 -13.956 -4.665 1.00 97.06 94 ILE A CA 1
ATOM 745 C C . ILE A 1 94 ? 5.681 -13.980 -3.653 1.00 97.06 94 ILE A C 1
ATOM 747 O O . ILE A 1 94 ? 6.123 -15.053 -3.234 1.00 97.06 94 ILE A O 1
ATOM 751 N N . TYR A 1 95 ? 6.215 -12.814 -3.302 1.00 97.50 95 TYR A N 1
ATOM 752 C CA . TYR A 1 95 ? 7.310 -12.708 -2.347 1.00 97.50 95 TYR A CA 1
ATOM 753 C C . TYR A 1 95 ? 6.788 -12.598 -0.920 1.00 97.50 95 TYR A C 1
ATOM 755 O O . TYR A 1 95 ? 6.086 -11.658 -0.557 1.00 97.50 95 TYR A O 1
ATOM 763 N N . GLU A 1 96 ? 7.202 -13.543 -0.083 1.00 94.56 96 GLU A N 1
ATOM 764 C CA . GLU A 1 96 ? 6.968 -13.459 1.352 1.00 94.56 96 GLU A CA 1
ATOM 765 C C . GLU A 1 96 ? 7.814 -12.353 1.987 1.00 94.56 96 GLU A C 1
ATOM 767 O O . GLU A 1 96 ? 8.949 -12.080 1.581 1.00 94.56 96 GLU A O 1
ATOM 772 N N . LEU A 1 97 ? 7.267 -11.743 3.035 1.00 94.19 97 LEU A N 1
ATOM 773 C CA . LEU A 1 97 ? 7.947 -10.723 3.816 1.00 94.19 97 LEU A CA 1
ATOM 774 C C . LEU A 1 97 ? 9.179 -11.310 4.517 1.00 94.19 97 LEU A C 1
ATOM 776 O O . LEU A 1 97 ? 9.058 -12.164 5.392 1.00 94.19 97 LEU A O 1
ATOM 780 N N . HIS A 1 98 ? 10.369 -10.819 4.174 1.00 91.81 98 HIS A N 1
ATOM 781 C CA . HIS A 1 98 ? 11.620 -11.314 4.769 1.00 91.81 98 HIS A CA 1
ATOM 782 C C . HIS A 1 98 ? 11.884 -10.700 6.151 1.00 91.81 98 HIS A C 1
ATOM 784 O O . HIS A 1 98 ? 12.641 -11.243 6.960 1.00 91.81 98 HIS A O 1
ATOM 790 N N . GLU A 1 99 ? 11.285 -9.544 6.433 1.00 87.12 99 GLU A N 1
ATOM 791 C CA . GLU A 1 99 ? 11.441 -8.873 7.716 1.00 87.12 99 GLU A CA 1
ATOM 792 C C . GLU A 1 99 ? 10.616 -9.556 8.806 1.00 87.12 99 GLU A C 1
ATOM 794 O O . GLU A 1 99 ? 9.444 -9.884 8.628 1.00 87.12 99 GLU A O 1
ATOM 799 N N . ARG A 1 100 ? 11.211 -9.694 9.995 1.00 82.94 100 ARG A N 1
ATOM 800 C CA . ARG A 1 100 ? 10.514 -10.191 11.187 1.00 82.94 100 ARG A CA 1
ATOM 801 C C . ARG A 1 100 ? 9.589 -9.111 11.736 1.00 82.94 100 ARG A C 1
ATOM 803 O O . ARG A 1 100 ? 9.905 -8.428 12.709 1.00 82.94 100 ARG A O 1
ATOM 810 N N . ILE A 1 101 ? 8.446 -8.945 11.087 1.00 82.44 101 ILE A N 1
ATOM 811 C CA . ILE A 1 101 ? 7.394 -8.026 11.503 1.00 82.44 101 ILE A CA 1
ATOM 812 C C . ILE A 1 101 ? 6.263 -8.863 12.076 1.00 82.44 101 ILE A C 1
ATOM 814 O O . ILE A 1 101 ? 5.706 -9.727 11.406 1.00 82.44 101 ILE A O 1
ATOM 818 N N . LYS A 1 102 ? 5.900 -8.592 13.330 1.00 78.62 102 LYS A N 1
ATOM 819 C CA . LYS A 1 102 ? 4.652 -9.115 13.878 1.00 78.62 102 LYS A CA 1
ATOM 820 C C . LYS A 1 102 ? 3.522 -8.340 13.216 1.00 78.62 102 LYS A C 1
ATOM 822 O O . LYS A 1 102 ? 3.303 -7.187 13.573 1.00 78.62 102 LYS A O 1
ATOM 827 N N . ILE A 1 103 ? 2.865 -8.940 12.233 1.00 78.75 103 ILE A N 1
ATOM 828 C CA . ILE A 1 103 ? 1.625 -8.423 11.657 1.00 78.75 103 ILE A CA 1
ATOM 829 C C . ILE A 1 103 ? 0.488 -9.111 12.420 1.00 78.75 103 ILE A C 1
ATOM 831 O O . ILE A 1 103 ? 0.468 -10.342 12.478 1.00 78.75 103 ILE A O 1
ATOM 835 N N . PRO A 1 104 ? -0.422 -8.363 13.060 1.00 73.62 104 PRO A N 1
ATOM 836 C CA . PRO A 1 104 ? -1.549 -8.965 13.755 1.00 73.62 104 PRO A CA 1
ATOM 837 C C . PRO A 1 104 ? -2.424 -9.628 12.705 1.00 73.62 104 PRO A C 1
ATOM 839 O O . PRO A 1 104 ? -2.825 -8.956 11.769 1.00 73.62 104 PRO A O 1
ATOM 842 N N . LEU A 1 105 ? -2.710 -10.919 12.808 1.00 70.38 105 LEU A N 1
ATOM 843 C CA . LEU A 1 105 ? -3.574 -11.572 11.827 1.00 70.38 105 LEU A CA 1
ATOM 844 C C . LEU A 1 105 ? -5.031 -11.233 12.141 1.00 70.38 105 LEU A C 1
ATOM 846 O O . LEU A 1 105 ? -5.528 -11.567 13.216 1.00 70.38 105 LEU A O 1
ATOM 850 N N . PHE A 1 106 ? -5.714 -10.584 11.200 1.00 77.88 106 PHE A N 1
ATOM 851 C CA . PHE A 1 106 ? -7.166 -10.453 11.238 1.00 77.88 106 PHE A CA 1
ATOM 852 C C . PHE A 1 106 ? -7.783 -11.650 10.516 1.00 77.88 106 PHE A C 1
ATOM 854 O O . PHE A 1 106 ? -7.381 -11.981 9.403 1.00 77.88 106 PHE A O 1
ATOM 861 N N . GLY A 1 107 ? -8.734 -12.328 11.158 1.00 77.12 107 GLY A N 1
ATOM 862 C CA . GLY A 1 107 ? -9.210 -13.652 10.737 1.00 77.12 107 GLY A CA 1
ATOM 863 C C . GLY A 1 107 ? -10.016 -13.705 9.432 1.00 77.12 107 GLY A C 1
ATOM 864 O O . GLY A 1 107 ? -10.542 -14.768 9.109 1.00 77.12 107 GLY A O 1
ATOM 865 N N . SER A 1 108 ? -10.152 -12.601 8.689 1.00 89.94 108 SER A N 1
ATOM 866 C CA . SER A 1 108 ? -10.911 -12.584 7.437 1.00 89.94 108 SER A CA 1
ATOM 867 C C . SER A 1 108 ? -10.048 -12.974 6.233 1.00 89.94 108 SER A C 1
ATOM 869 O O . SER A 1 108 ? -8.859 -12.656 6.139 1.00 89.94 108 SER A O 1
ATOM 871 N N . ILE A 1 109 ? -10.670 -13.666 5.274 1.00 92.56 109 ILE A N 1
ATOM 872 C CA . ILE A 1 109 ? -10.029 -14.067 4.013 1.00 92.56 109 ILE A CA 1
ATOM 873 C C . ILE A 1 109 ? -9.554 -12.829 3.242 1.00 92.56 109 ILE A C 1
ATOM 875 O O . ILE A 1 109 ? -8.449 -12.816 2.706 1.00 92.56 109 ILE A O 1
ATOM 879 N N . LYS A 1 110 ? -10.364 -11.767 3.232 1.00 95.31 110 LYS A N 1
ATOM 880 C CA . LYS A 1 110 ? -10.042 -10.501 2.575 1.00 95.31 110 LYS A CA 1
ATOM 881 C C . LYS A 1 110 ? -8.790 -9.863 3.167 1.00 95.31 110 LYS A C 1
ATOM 883 O O . LYS A 1 110 ? -7.857 -9.562 2.427 1.00 95.31 110 LYS A O 1
ATOM 888 N N . SER A 1 111 ? -8.733 -9.720 4.493 1.00 93.81 111 SER A N 1
ATOM 889 C CA . SER A 1 111 ? -7.564 -9.170 5.183 1.00 93.81 111 SER A CA 1
ATOM 890 C C . SER A 1 111 ? -6.298 -9.971 4.887 1.00 93.81 111 SER A C 1
ATOM 892 O O . SER A 1 111 ? -5.254 -9.370 4.652 1.00 93.81 111 SER A O 1
ATOM 894 N N . LYS A 1 112 ? -6.389 -11.306 4.810 1.00 94.44 112 LYS A N 1
ATOM 895 C CA . LYS A 1 112 ? -5.256 -12.162 4.432 1.00 94.44 112 LYS A CA 1
ATOM 896 C C . LYS A 1 112 ? -4.701 -11.818 3.043 1.00 94.44 112 LYS A C 1
ATOM 898 O O . LYS A 1 112 ? -3.502 -11.574 2.934 1.00 94.44 112 LYS A O 1
ATOM 903 N N . TYR A 1 113 ? -5.543 -11.767 2.008 1.00 97.00 113 TYR A N 1
ATOM 904 C CA . TYR A 1 113 ? -5.088 -11.476 0.638 1.00 97.00 113 TYR A CA 1
ATOM 905 C C . TYR A 1 113 ? -4.537 -10.055 0.484 1.00 97.00 113 TYR A C 1
ATOM 907 O O . TYR A 1 113 ? -3.557 -9.845 -0.227 1.00 97.00 113 TYR A O 1
ATOM 915 N N . TYR A 1 114 ? -5.114 -9.078 1.186 1.00 97.81 114 TYR A N 1
ATOM 916 C CA . TYR A 1 114 ? -4.560 -7.724 1.214 1.00 97.81 114 TYR A CA 1
ATOM 917 C C . TYR A 1 114 ? -3.217 -7.655 1.944 1.00 97.81 114 TYR A C 1
ATOM 919 O O . TYR A 1 114 ? -2.309 -6.980 1.469 1.00 97.81 114 TYR A O 1
ATOM 927 N N . CYS A 1 115 ? -3.054 -8.361 3.067 1.00 96.31 115 CYS A N 1
ATOM 928 C CA . CYS A 1 115 ? -1.756 -8.462 3.733 1.00 96.31 115 CYS A CA 1
ATOM 929 C C . CYS A 1 115 ? -0.699 -9.081 2.818 1.00 96.31 115 CYS A C 1
ATOM 931 O O . CYS A 1 115 ? 0.418 -8.575 2.772 1.00 96.31 115 CYS A O 1
ATOM 933 N N . GLU A 1 116 ? -1.051 -10.137 2.085 1.00 96.31 116 GLU A N 1
ATOM 934 C CA . GLU A 1 116 ? -0.166 -10.778 1.113 1.00 96.31 116 GLU A CA 1
ATOM 935 C C . GLU A 1 116 ? 0.242 -9.806 -0.002 1.00 96.31 116 GLU A C 1
ATOM 937 O O . GLU A 1 116 ? 1.435 -9.642 -0.246 1.00 96.31 116 GLU A O 1
ATOM 942 N N . LEU A 1 117 ? -0.716 -9.073 -0.585 1.00 98.19 117 LEU A N 1
ATOM 943 C CA . LEU A 1 117 ? -0.445 -8.023 -1.575 1.00 98.19 117 LEU A CA 1
ATOM 944 C C . LEU A 1 117 ? 0.496 -6.939 -1.030 1.00 98.19 117 LEU A C 1
ATOM 946 O O . LEU A 1 117 ? 1.460 -6.565 -1.695 1.00 98.19 117 LEU A O 1
ATOM 950 N N . ILE A 1 118 ? 0.222 -6.426 0.171 1.00 98.25 118 ILE A N 1
ATOM 951 C CA . ILE A 1 118 ? 1.017 -5.354 0.782 1.00 98.25 118 ILE A CA 1
ATOM 952 C C . ILE A 1 118 ? 2.448 -5.836 1.067 1.00 98.25 118 ILE A C 1
ATOM 954 O O . ILE A 1 118 ? 3.409 -5.119 0.794 1.00 98.25 118 ILE A O 1
ATOM 958 N N . CYS A 1 119 ? 2.600 -7.059 1.582 1.00 97.44 119 CYS A N 1
ATOM 959 C CA . CYS A 1 119 ? 3.907 -7.651 1.859 1.00 97.44 119 CYS A CA 1
ATOM 960 C C . CYS A 1 119 ? 4.707 -7.911 0.577 1.00 97.44 119 CYS A C 1
ATOM 962 O O . CYS A 1 119 ? 5.884 -7.554 0.516 1.00 97.44 119 CYS A O 1
ATOM 964 N N . ASP A 1 120 ? 4.071 -8.496 -0.442 1.00 98.31 120 ASP A N 1
ATOM 965 C CA . ASP A 1 120 ? 4.688 -8.749 -1.744 1.00 98.31 120 ASP A CA 1
ATOM 966 C C . ASP A 1 120 ? 5.154 -7.441 -2.390 1.00 98.31 120 ASP A C 1
ATOM 968 O O . ASP A 1 120 ? 6.312 -7.331 -2.795 1.00 98.31 120 ASP A O 1
ATOM 972 N N . GLU A 1 121 ? 4.304 -6.411 -2.403 1.00 98.38 121 GLU A N 1
ATOM 973 C CA . GLU A 1 121 ? 4.676 -5.111 -2.958 1.00 98.38 121 GLU A CA 1
ATOM 974 C C . GLU A 1 121 ? 5.864 -4.487 -2.223 1.00 98.38 121 GLU A C 1
ATOM 976 O O . GLU A 1 121 ? 6.762 -3.930 -2.858 1.00 98.38 121 GLU A O 1
ATOM 981 N N . PHE A 1 122 ? 5.927 -4.613 -0.897 1.00 98.44 122 PHE A N 1
ATOM 982 C CA . PHE A 1 122 ? 7.073 -4.125 -0.138 1.00 98.44 122 PHE A CA 1
ATOM 983 C C . PHE A 1 122 ? 8.382 -4.806 -0.556 1.00 98.44 122 PHE A C 1
ATOM 985 O O . PHE A 1 122 ? 9.400 -4.137 -0.742 1.00 98.44 122 PHE A O 1
ATOM 992 N N . GLU A 1 123 ? 8.372 -6.124 -0.759 1.00 98.38 123 GLU A N 1
ATOM 993 C CA . GLU A 1 123 ? 9.540 -6.848 -1.266 1.00 98.38 123 GLU A CA 1
ATOM 994 C C . GLU A 1 123 ? 9.919 -6.397 -2.684 1.00 98.38 123 GLU A C 1
ATOM 996 O O . GLU A 1 123 ? 11.101 -6.191 -2.971 1.00 98.38 123 GLU A O 1
ATOM 1001 N N . ARG A 1 124 ? 8.937 -6.149 -3.558 1.00 98.00 124 ARG A N 1
ATOM 1002 C CA . ARG A 1 124 ? 9.188 -5.621 -4.910 1.00 98.00 124 ARG A CA 1
ATOM 1003 C C . ARG A 1 124 ? 9.770 -4.219 -4.887 1.00 98.00 124 ARG A C 1
ATOM 1005 O O . ARG A 1 124 ? 10.696 -3.945 -5.646 1.00 98.00 124 ARG A O 1
ATOM 1012 N N . ILE A 1 125 ? 9.294 -3.344 -4.001 1.00 98.31 125 ILE A N 1
ATOM 1013 C CA . ILE A 1 125 ? 9.877 -2.014 -3.784 1.00 98.31 125 ILE A CA 1
ATOM 1014 C C . ILE A 1 125 ? 11.361 -2.137 -3.429 1.00 98.31 125 ILE A C 1
ATOM 1016 O O . ILE A 1 125 ? 12.182 -1.430 -4.019 1.00 98.31 125 ILE A O 1
ATOM 1020 N N . LYS A 1 126 ? 11.718 -3.064 -2.529 1.00 98.19 126 LYS A N 1
ATOM 1021 C CA . LYS A 1 126 ? 13.117 -3.306 -2.154 1.00 98.19 126 LYS A CA 1
ATOM 1022 C C . LYS A 1 126 ? 13.958 -3.778 -3.335 1.00 98.19 126 LYS A C 1
ATOM 1024 O O . LYS A 1 126 ? 15.048 -3.251 -3.536 1.00 98.19 126 LYS A O 1
ATOM 1029 N N . ILE A 1 127 ? 13.439 -4.705 -4.144 1.00 97.75 127 ILE A N 1
ATOM 1030 C CA . ILE A 1 127 ? 14.123 -5.189 -5.353 1.00 97.75 127 ILE A CA 1
ATOM 1031 C C . ILE A 1 127 ? 14.348 -4.039 -6.338 1.00 97.75 127 ILE A C 1
ATOM 1033 O O . ILE A 1 127 ? 15.476 -3.822 -6.770 1.00 97.75 127 ILE A O 1
ATOM 1037 N N . ARG A 1 128 ? 13.306 -3.255 -6.650 1.00 97.62 128 ARG A N 1
ATOM 1038 C CA . ARG A 1 128 ? 13.416 -2.126 -7.587 1.00 97.62 128 ARG A CA 1
ATOM 1039 C C . ARG A 1 128 ? 14.416 -1.068 -7.099 1.00 97.62 128 ARG A C 1
ATOM 1041 O O . ARG A 1 128 ? 15.169 -0.511 -7.890 1.00 97.62 128 ARG A O 1
ATOM 1048 N N . ALA A 1 129 ? 14.440 -0.792 -5.795 1.00 97.56 129 ALA A N 1
ATOM 1049 C CA . ALA A 1 129 ? 15.390 0.144 -5.200 1.00 97.56 129 ALA A CA 1
ATOM 1050 C C . ALA A 1 129 ? 16.832 -0.389 -5.173 1.00 97.56 129 ALA A C 1
ATOM 1052 O O . ALA A 1 129 ? 17.757 0.380 -5.420 1.00 97.56 129 ALA A O 1
ATOM 1053 N N . GLY A 1 130 ? 17.026 -1.685 -4.915 1.00 97.31 130 GLY A N 1
ATOM 1054 C CA . GLY A 1 130 ? 18.335 -2.335 -5.012 1.00 97.31 130 GLY A CA 1
ATOM 1055 C C . GLY A 1 130 ? 18.874 -2.314 -6.441 1.00 97.31 130 GLY A C 1
ATOM 1056 O O . GLY A 1 130 ? 20.007 -1.897 -6.656 1.00 97.31 130 GLY A O 1
ATOM 1057 N N . TRP A 1 131 ? 18.022 -2.639 -7.418 1.00 96.44 131 TRP A N 1
ATOM 1058 C CA . TRP A 1 131 ? 18.358 -2.563 -8.842 1.00 96.44 131 TRP A CA 1
ATOM 1059 C C . TRP A 1 131 ? 18.809 -1.148 -9.241 1.00 96.44 131 TRP A C 1
ATOM 1061 O O . TRP A 1 131 ? 19.813 -0.988 -9.929 1.00 96.44 131 TRP A O 1
ATOM 1071 N N . MET A 1 132 ? 18.133 -0.099 -8.750 1.00 96.00 132 MET A N 1
ATOM 1072 C CA . MET A 1 132 ? 18.559 1.288 -8.989 1.00 96.00 132 MET A CA 1
ATOM 1073 C C . MET A 1 132 ? 20.003 1.544 -8.532 1.00 96.00 132 MET A C 1
ATOM 1075 O O . MET A 1 132 ? 20.759 2.183 -9.255 1.00 96.00 132 MET A O 1
ATOM 1079 N N . LEU A 1 133 ? 20.394 1.057 -7.352 1.00 96.44 133 LEU A N 1
ATOM 1080 C CA . LEU A 1 133 ? 21.752 1.247 -6.830 1.00 96.44 133 LEU A CA 1
ATOM 1081 C C . LEU A 1 133 ? 22.804 0.407 -7.554 1.00 96.44 133 LEU A C 1
ATOM 1083 O O . LEU A 1 133 ? 23.947 0.835 -7.663 1.00 96.44 133 LEU A O 1
ATOM 1087 N N . GLU A 1 134 ? 22.431 -0.782 -8.019 1.00 96.56 134 GLU A N 1
ATOM 1088 C CA . GLU A 1 134 ? 23.346 -1.691 -8.708 1.00 96.56 134 GLU A CA 1
ATOM 1089 C C . GLU A 1 134 ? 23.668 -1.218 -10.131 1.00 96.56 134 GLU A C 1
ATOM 1091 O O . GLU A 1 134 ? 24.812 -1.314 -10.572 1.00 96.56 134 GLU A O 1
ATOM 1096 N N . PHE A 1 135 ? 22.674 -0.675 -10.842 1.00 95.19 135 PHE A N 1
ATOM 1097 C CA . PHE A 1 135 ? 22.793 -0.382 -12.273 1.00 95.19 135 PHE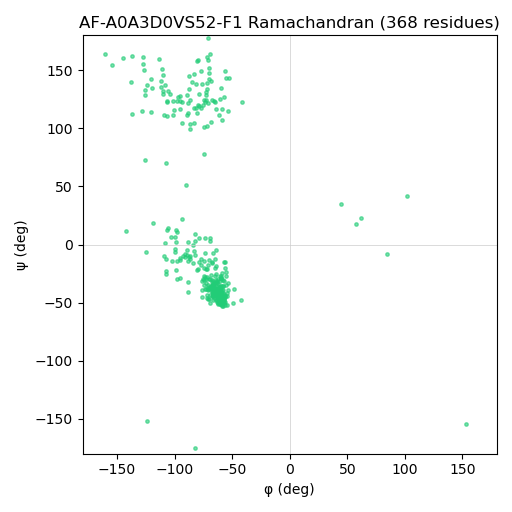 A CA 1
ATOM 1098 C C . PHE A 1 135 ? 22.872 1.114 -12.618 1.00 95.19 135 PHE A C 1
ATOM 1100 O O . PHE A 1 135 ? 23.163 1.455 -13.768 1.00 95.19 135 PHE A O 1
ATOM 1107 N N . CYS A 1 136 ? 22.635 2.028 -11.669 1.00 95.19 136 CYS A N 1
ATOM 1108 C CA . CYS A 1 136 ? 22.787 3.468 -11.895 1.00 95.19 136 CYS A CA 1
ATOM 1109 C C . CYS A 1 136 ? 24.105 3.993 -11.306 1.00 95.19 136 CYS A C 1
ATOM 1111 O O . CYS A 1 136 ? 24.265 4.099 -10.093 1.00 95.19 136 CYS A O 1
ATOM 1113 N N . ASN A 1 137 ? 25.028 4.391 -12.183 1.00 95.06 137 ASN A N 1
ATOM 1114 C CA . ASN A 1 137 ? 26.322 4.962 -11.786 1.00 95.06 137 ASN A CA 1
ATOM 1115 C C . ASN A 1 137 ? 26.278 6.482 -11.551 1.00 95.06 137 ASN A C 1
ATOM 1117 O O . ASN A 1 137 ? 27.252 7.066 -11.078 1.00 95.06 137 ASN A O 1
ATOM 1121 N N . ASP A 1 138 ? 25.173 7.135 -11.910 1.00 96.75 138 ASP A N 1
ATOM 1122 C CA . ASP A 1 138 ? 25.016 8.580 -11.788 1.00 96.75 138 ASP A CA 1
ATOM 1123 C C . ASP A 1 138 ? 24.452 8.933 -10.406 1.00 96.75 138 ASP A C 1
ATOM 1125 O O . ASP A 1 138 ? 23.297 8.649 -10.075 1.00 96.75 138 ASP A O 1
ATOM 1129 N N . ARG A 1 139 ? 25.293 9.570 -9.590 1.00 96.88 139 ARG A N 1
ATOM 1130 C CA . ARG A 1 139 ? 24.961 9.941 -8.214 1.00 96.88 139 ARG A CA 1
ATOM 1131 C C . ARG A 1 139 ? 23.784 10.915 -8.137 1.00 96.88 139 ARG A C 1
ATOM 1133 O O . ARG A 1 139 ? 22.976 10.798 -7.212 1.00 96.88 139 ARG A O 1
ATOM 1140 N N . ASP A 1 140 ? 23.684 11.850 -9.076 1.00 96.31 140 ASP A N 1
ATOM 1141 C CA . ASP A 1 140 ? 22.636 12.868 -9.078 1.00 96.31 140 ASP A CA 1
ATOM 1142 C C . ASP A 1 140 ? 21.295 12.242 -9.469 1.00 96.31 140 ASP A C 1
ATOM 1144 O O . ASP A 1 140 ? 20.276 12.527 -8.835 1.00 96.31 140 ASP A O 1
ATOM 1148 N N . LEU A 1 141 ? 21.297 11.300 -10.421 1.00 95.88 141 LEU A N 1
ATOM 1149 C CA . LEU A 1 141 ? 20.104 10.513 -10.751 1.00 95.88 141 LEU A CA 1
ATOM 1150 C C . LEU A 1 141 ? 19.650 9.629 -9.585 1.00 95.88 141 LEU A C 1
ATOM 1152 O O . LEU A 1 141 ? 18.452 9.570 -9.303 1.00 95.88 141 LEU A O 1
ATOM 1156 N N . VAL A 1 142 ? 20.577 8.979 -8.872 1.00 96.88 142 VAL A N 1
ATOM 1157 C CA . VAL A 1 142 ? 20.257 8.196 -7.664 1.00 96.88 142 VAL A CA 1
ATOM 1158 C C . VAL A 1 142 ? 19.644 9.085 -6.578 1.00 96.88 142 VAL A C 1
ATOM 1160 O O . VAL A 1 142 ? 18.631 8.716 -5.978 1.00 96.88 142 VAL A O 1
ATOM 1163 N N . CYS A 1 143 ? 20.211 10.272 -6.348 1.00 96.81 143 CYS A N 1
ATOM 1164 C CA . CYS A 1 143 ? 19.682 11.245 -5.394 1.00 96.81 143 CYS A CA 1
ATOM 1165 C C . CYS A 1 143 ? 18.271 11.717 -5.786 1.00 96.81 143 CYS A C 1
ATOM 1167 O O . CYS A 1 143 ? 17.345 11.646 -4.972 1.00 96.81 143 CYS A O 1
ATOM 1169 N N . ALA A 1 144 ? 18.077 12.133 -7.042 1.00 96.06 144 ALA A N 1
ATOM 1170 C CA . ALA A 1 144 ? 16.788 12.595 -7.555 1.00 96.06 144 ALA A CA 1
ATOM 1171 C C . ALA A 1 144 ? 15.710 11.505 -7.461 1.00 96.06 144 ALA A C 1
ATOM 1173 O O . ALA A 1 144 ? 14.590 11.768 -7.015 1.00 96.06 144 ALA A O 1
ATOM 1174 N N . TYR A 1 145 ? 16.063 10.268 -7.815 1.00 96.38 145 TYR A N 1
ATOM 1175 C CA . TYR A 1 145 ? 15.211 9.099 -7.639 1.00 96.38 145 TYR A CA 1
ATOM 1176 C C . TYR A 1 145 ? 14.819 8.922 -6.163 1.00 96.38 145 TYR A C 1
ATOM 1178 O O . TYR A 1 145 ? 13.629 8.880 -5.841 1.00 96.38 145 TYR A O 1
ATOM 1186 N N . ALA A 1 146 ? 15.788 8.891 -5.244 1.00 96.88 146 ALA A N 1
ATOM 1187 C CA . ALA A 1 146 ? 15.523 8.665 -3.825 1.00 96.88 146 ALA A CA 1
ATOM 1188 C C . ALA A 1 146 ? 14.582 9.730 -3.241 1.00 96.88 146 ALA A C 1
ATOM 1190 O O . ALA A 1 146 ? 13.570 9.395 -2.619 1.00 96.88 146 ALA A O 1
ATOM 1191 N N . LEU A 1 147 ? 14.864 11.011 -3.501 1.00 96.19 147 LEU A N 1
ATOM 1192 C CA . LEU A 1 147 ? 14.038 12.128 -3.036 1.00 96.19 147 LEU A CA 1
ATOM 1193 C C . LEU A 1 147 ? 12.613 12.058 -3.594 1.00 96.19 147 LEU A C 1
ATOM 1195 O O . LEU A 1 147 ? 11.654 12.216 -2.835 1.00 96.19 147 LEU A O 1
ATOM 1199 N N . LYS A 1 148 ? 12.458 11.748 -4.887 1.00 96.38 148 LYS A N 1
ATOM 1200 C CA . LYS A 1 148 ? 11.151 11.580 -5.538 1.00 96.38 148 LYS A CA 1
ATOM 1201 C C . LYS A 1 148 ? 10.317 10.493 -4.859 1.00 96.38 148 LYS A C 1
ATOM 1203 O O . LYS A 1 148 ? 9.142 10.718 -4.562 1.00 96.38 148 LYS A O 1
ATOM 1208 N N . HIS A 1 149 ? 10.904 9.328 -4.585 1.00 97.19 149 HIS A N 1
ATOM 1209 C CA . HIS A 1 149 ? 10.184 8.220 -3.950 1.00 97.19 149 HIS A CA 1
ATOM 1210 C C . HIS A 1 149 ? 9.855 8.491 -2.479 1.00 97.19 149 HIS A C 1
ATOM 1212 O O . HIS A 1 149 ? 8.739 8.193 -2.056 1.00 97.19 149 HIS A O 1
ATOM 1218 N N . ILE A 1 150 ? 10.761 9.121 -1.723 1.00 97.00 150 ILE A N 1
ATOM 1219 C CA . ILE A 1 150 ? 10.493 9.543 -0.338 1.00 97.00 150 ILE A CA 1
ATOM 1220 C C . ILE A 1 150 ? 9.344 10.554 -0.305 1.00 97.00 150 ILE A C 1
ATOM 1222 O O . ILE A 1 150 ? 8.397 10.386 0.463 1.00 97.00 150 ILE A O 1
ATOM 1226 N N . GLN A 1 151 ? 9.386 11.581 -1.159 1.00 96.56 151 GLN A N 1
ATOM 1227 C CA . GLN A 1 151 ? 8.343 12.604 -1.222 1.00 96.56 151 GLN A CA 1
ATOM 1228 C C . GLN A 1 151 ? 6.984 11.998 -1.586 1.00 96.56 151 GLN A C 1
ATOM 1230 O O . GLN A 1 151 ? 5.978 12.317 -0.955 1.00 96.56 151 GLN A O 1
ATOM 1235 N N . LYS A 1 152 ? 6.946 11.091 -2.568 1.00 97.69 152 LYS A N 1
ATOM 1236 C CA . LYS A 1 152 ? 5.705 10.422 -2.970 1.00 97.69 152 LYS A CA 1
ATOM 1237 C C . LYS A 1 152 ? 5.170 9.474 -1.904 1.00 97.69 152 LYS A C 1
ATOM 1239 O O . LYS A 1 152 ? 3.963 9.444 -1.698 1.00 97.69 152 LYS A O 1
ATOM 1244 N N . ALA A 1 153 ? 6.034 8.760 -1.187 1.00 97.94 153 ALA A N 1
ATOM 1245 C CA . ALA A 1 153 ? 5.608 7.912 -0.079 1.00 97.94 153 ALA A CA 1
ATOM 1246 C C . ALA A 1 153 ? 5.059 8.737 1.095 1.00 97.94 153 ALA A C 1
ATOM 1248 O O . ALA A 1 153 ? 4.040 8.365 1.668 1.00 97.94 153 ALA A O 1
ATOM 1249 N N . LYS A 1 154 ? 5.656 9.897 1.398 1.00 97.12 154 LYS A N 1
ATOM 1250 C CA . LYS A 1 154 ? 5.123 10.851 2.387 1.00 97.12 154 LYS A CA 1
ATOM 1251 C C . LYS A 1 154 ? 3.771 11.434 1.975 1.00 97.12 154 LYS A C 1
ATOM 1253 O O . LYS A 1 154 ? 2.865 11.508 2.799 1.00 97.12 154 LYS A O 1
ATOM 1258 N N . GLN A 1 155 ? 3.620 11.813 0.705 1.00 97.75 155 GLN A N 1
ATOM 1259 C CA . GLN A 1 155 ? 2.332 12.252 0.165 1.00 97.75 155 GLN A CA 1
ATOM 1260 C C . GLN A 1 155 ? 1.276 11.148 0.340 1.00 97.75 155 GLN A C 1
ATOM 1262 O O . GLN A 1 155 ? 0.207 11.398 0.893 1.00 97.75 155 GLN A O 1
ATOM 1267 N N . LEU A 1 156 ? 1.609 9.918 -0.062 1.00 98.19 156 LEU A N 1
ATOM 1268 C CA . LEU A 1 156 ? 0.716 8.773 0.067 1.00 98.19 156 LEU A CA 1
ATOM 1269 C C . LEU A 1 156 ? 0.376 8.460 1.528 1.00 98.19 156 LEU A C 1
ATOM 1271 O O . LEU A 1 156 ? -0.740 8.049 1.813 1.00 98.19 156 LEU A O 1
ATOM 1275 N N . PHE A 1 157 ? 1.303 8.671 2.462 1.00 97.94 157 PHE A N 1
ATOM 1276 C CA . PHE A 1 157 ? 1.038 8.497 3.887 1.00 97.94 157 PHE A CA 1
ATOM 1277 C C . PHE A 1 157 ? -0.063 9.443 4.378 1.00 97.94 157 PHE A C 1
ATOM 1279 O O . PHE A 1 157 ? -1.009 9.002 5.025 1.00 97.94 157 PHE A O 1
ATOM 1286 N N . ALA A 1 158 ? 0.001 10.724 4.007 1.00 97.00 158 ALA A N 1
ATOM 1287 C CA . ALA A 1 158 ? -1.049 11.684 4.343 1.00 97.00 158 ALA A CA 1
ATOM 1288 C C . ALA A 1 158 ? -2.408 11.308 3.717 1.00 97.00 158 ALA A C 1
ATOM 1290 O O . ALA A 1 158 ? -3.438 11.388 4.384 1.00 97.00 158 ALA A O 1
ATOM 1291 N N . GLU A 1 159 ? -2.412 10.860 2.458 1.00 97.75 159 GLU A N 1
ATOM 1292 C CA . GLU A 1 159 ? -3.623 10.393 1.763 1.00 97.75 159 GLU A CA 1
ATOM 1293 C C . GLU A 1 159 ? -4.204 9.124 2.415 1.00 97.75 159 GLU A C 1
ATOM 1295 O O . GLU A 1 159 ? -5.405 9.045 2.660 1.00 97.75 159 GLU A O 1
ATOM 1300 N N . SER A 1 160 ? -3.351 8.162 2.772 1.00 9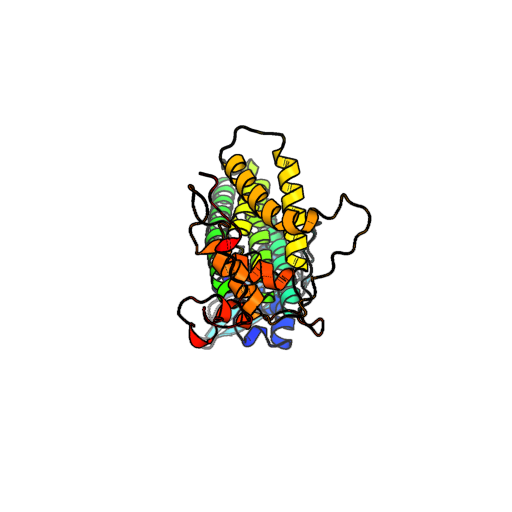7.69 160 SER A N 1
ATOM 1301 C CA . SER A 1 160 ? -3.732 6.899 3.414 1.00 97.69 160 SER A CA 1
ATOM 1302 C C . SER A 1 160 ? -4.267 7.094 4.834 1.00 97.69 160 SER A C 1
ATOM 1304 O O . SER A 1 160 ? -5.138 6.340 5.269 1.00 97.69 160 SER A O 1
ATOM 1306 N N . LYS A 1 161 ? -3.775 8.098 5.570 1.00 95.81 161 LYS A N 1
ATOM 1307 C CA . LYS A 1 161 ? -4.340 8.499 6.866 1.00 95.81 161 LYS A CA 1
ATOM 1308 C C . LYS A 1 161 ? -5.744 9.075 6.714 1.00 95.81 161 LYS A C 1
ATOM 1310 O O . LYS A 1 161 ? -6.645 8.661 7.435 1.00 95.81 161 LYS A O 1
ATOM 1315 N N . ARG A 1 162 ? -5.959 9.949 5.726 1.00 95.44 162 ARG A N 1
ATOM 1316 C CA . ARG A 1 162 ? -7.298 10.475 5.423 1.00 95.44 162 ARG A CA 1
ATOM 1317 C C . ARG A 1 162 ? -8.269 9.351 5.051 1.00 95.44 162 ARG A C 1
ATOM 1319 O O . ARG A 1 162 ? -9.341 9.266 5.635 1.00 95.44 162 ARG A O 1
ATOM 1326 N N . ALA A 1 163 ? -7.855 8.442 4.168 1.00 96.12 163 ALA A N 1
ATOM 1327 C CA . ALA A 1 163 ? -8.664 7.279 3.802 1.00 96.12 163 ALA A CA 1
ATOM 1328 C C . ALA A 1 163 ? -8.973 6.379 5.016 1.00 96.12 163 ALA A C 1
ATOM 1330 O O . ALA A 1 163 ? -10.074 5.848 5.134 1.00 96.12 163 ALA A O 1
ATOM 1331 N N . LEU A 1 164 ? -8.022 6.224 5.947 1.00 94.69 164 LEU A N 1
ATOM 1332 C CA . LEU A 1 164 ? -8.245 5.505 7.203 1.00 94.69 164 LEU A CA 1
ATOM 1333 C C . LEU A 1 164 ? -9.259 6.219 8.108 1.00 94.69 164 LEU A C 1
ATOM 1335 O O . LEU A 1 164 ? -10.057 5.553 8.763 1.00 94.69 164 LEU A O 1
ATOM 1339 N N . ASN A 1 165 ? -9.243 7.548 8.162 1.00 91.94 165 ASN A N 1
ATOM 1340 C CA . ASN A 1 165 ? -10.231 8.331 8.900 1.00 91.94 165 ASN A CA 1
ATOM 1341 C C . ASN A 1 165 ? -11.643 8.119 8.321 1.00 91.94 165 ASN A C 1
ATOM 1343 O O . ASN A 1 165 ? -12.551 7.700 9.038 1.00 91.94 165 ASN A O 1
ATOM 1347 N N . GLU A 1 166 ? -11.783 8.279 7.004 1.00 93.31 166 GLU A N 1
ATOM 1348 C CA . GLU A 1 166 ? -13.048 8.144 6.271 1.00 93.31 166 GLU A CA 1
ATOM 1349 C C . GLU A 1 166 ? -13.635 6.725 6.378 1.00 93.31 166 GLU A C 1
ATOM 1351 O O . GLU A 1 166 ? -14.807 6.544 6.710 1.00 93.31 166 GLU A O 1
ATOM 1356 N N . ILE A 1 167 ? -12.818 5.679 6.193 1.00 92.38 167 ILE A N 1
ATOM 1357 C CA . ILE A 1 167 ? -13.320 4.294 6.171 1.00 92.38 167 ILE A CA 1
ATOM 1358 C C . ILE A 1 167 ? -13.901 3.843 7.516 1.00 92.38 167 ILE A C 1
ATOM 1360 O O . ILE A 1 167 ? -14.678 2.887 7.579 1.00 92.38 167 ILE A O 1
ATOM 1364 N N . GLN A 1 168 ? -13.547 4.513 8.614 1.00 89.25 168 GLN A N 1
ATOM 1365 C CA . GLN A 1 168 ? -14.084 4.210 9.938 1.00 89.25 168 GLN A CA 1
ATOM 1366 C C . GLN A 1 168 ? -15.560 4.587 10.090 1.00 89.25 168 GLN A C 1
ATOM 1368 O O . GLN A 1 168 ? -16.198 4.163 11.057 1.00 89.25 168 GLN A O 1
ATOM 1373 N N . GLU A 1 169 ? -16.127 5.371 9.178 1.00 88.56 169 GLU A N 1
ATOM 1374 C CA . GLU A 1 169 ? -17.568 5.637 9.136 1.00 88.56 169 GLU A CA 1
ATOM 1375 C C . GLU A 1 169 ? -18.362 4.391 8.720 1.00 88.56 169 GLU A C 1
ATOM 1377 O O . GLU A 1 169 ? -19.469 4.172 9.208 1.00 88.56 169 GLU A O 1
ATOM 1382 N N . THR A 1 170 ? -17.758 3.513 7.912 1.00 84.69 170 THR A N 1
ATOM 1383 C CA . THR A 1 170 ? -18.382 2.275 7.407 1.00 84.69 170 THR A CA 1
ATOM 1384 C C . THR A 1 170 ? -18.556 1.199 8.481 1.00 84.69 170 THR A C 1
ATOM 1386 O O . THR A 1 170 ? -19.364 0.286 8.322 1.00 84.69 170 THR A O 1
ATOM 1389 N N . MET A 1 171 ? -17.781 1.277 9.571 1.00 79.75 171 MET A N 1
ATOM 1390 C CA . MET A 1 171 ? -17.718 0.282 10.653 1.00 79.75 171 MET A CA 1
ATOM 1391 C C . MET A 1 171 ? -17.335 -1.144 10.200 1.00 79.75 171 MET A C 1
ATOM 1393 O O . MET A 1 171 ? -17.526 -2.107 10.945 1.00 79.75 171 MET A O 1
ATOM 1397 N N . VAL A 1 172 ? -16.756 -1.309 9.005 1.00 88.06 172 VAL A N 1
ATOM 1398 C CA . VAL A 1 172 ? -16.282 -2.613 8.517 1.00 88.06 172 VAL A CA 1
ATOM 1399 C C . VAL A 1 172 ? -14.855 -2.865 9.011 1.00 88.06 172 VAL A C 1
ATOM 1401 O O . VAL A 1 172 ? -13.879 -2.380 8.436 1.00 88.06 172 VAL A O 1
ATOM 1404 N N . ALA A 1 173 ? -14.727 -3.658 10.078 1.00 87.31 173 ALA A N 1
ATOM 1405 C CA . ALA A 1 173 ? -13.460 -3.896 10.781 1.00 87.31 173 ALA A CA 1
ATOM 1406 C C . ALA A 1 173 ? -12.308 -4.376 9.875 1.00 87.31 173 ALA A C 1
ATOM 1408 O O . ALA A 1 173 ? -11.174 -3.927 10.033 1.00 87.31 173 ALA A O 1
ATOM 1409 N N . GLU A 1 174 ? -12.584 -5.248 8.899 1.00 90.75 174 GLU A N 1
ATOM 1410 C CA . GLU A 1 174 ? -11.552 -5.748 7.979 1.00 90.75 174 GLU A CA 1
ATOM 1411 C C . GLU A 1 174 ? -10.983 -4.659 7.059 1.00 90.75 174 GLU A C 1
ATOM 1413 O O . GLU A 1 174 ? -9.789 -4.673 6.767 1.00 90.75 174 GLU A O 1
ATOM 1418 N N . ASN A 1 175 ? -11.803 -3.692 6.641 1.00 93.50 175 ASN A N 1
ATOM 1419 C CA . ASN A 1 175 ? -11.371 -2.590 5.783 1.00 93.50 175 ASN A CA 1
ATOM 1420 C C . ASN A 1 175 ? -10.484 -1.611 6.562 1.00 93.50 175 ASN A C 1
ATOM 1422 O O . ASN A 1 175 ? -9.419 -1.219 6.082 1.00 93.50 175 ASN A O 1
ATOM 1426 N N . ILE A 1 176 ? -10.894 -1.286 7.793 1.00 91.75 176 ILE A N 1
ATOM 1427 C CA . ILE A 1 176 ? -10.107 -0.479 8.735 1.00 91.75 176 ILE A CA 1
ATOM 1428 C C . ILE A 1 176 ? -8.751 -1.153 8.977 1.00 91.75 176 ILE A C 1
ATOM 1430 O O . ILE A 1 176 ? -7.703 -0.521 8.856 1.00 91.75 176 ILE A O 1
ATOM 1434 N N . TYR A 1 177 ? -8.757 -2.461 9.250 1.00 91.62 177 TYR A N 1
ATOM 1435 C CA . TYR A 1 177 ? -7.541 -3.247 9.437 1.00 91.62 177 TYR A CA 1
ATOM 1436 C C . TYR A 1 177 ? -6.604 -3.175 8.221 1.00 91.62 177 TYR A C 1
ATOM 1438 O O . TYR A 1 177 ? -5.410 -2.927 8.389 1.00 91.62 177 TYR A O 1
ATOM 1446 N N . ILE A 1 178 ? -7.128 -3.349 7.002 1.00 95.19 178 ILE A N 1
ATOM 1447 C CA . ILE A 1 178 ? -6.322 -3.303 5.773 1.00 95.19 178 ILE A CA 1
ATOM 1448 C C . ILE A 1 178 ? -5.605 -1.954 5.640 1.00 95.19 178 ILE A C 1
ATOM 1450 O O . ILE A 1 178 ? -4.403 -1.933 5.373 1.00 95.19 178 ILE A O 1
ATOM 1454 N N . LEU A 1 179 ? -6.300 -0.836 5.881 1.00 95.88 179 LEU A N 1
ATOM 1455 C CA . LEU A 1 179 ? -5.681 0.491 5.806 1.00 95.88 179 LEU A CA 1
ATOM 1456 C C . LEU A 1 179 ? -4.689 0.759 6.946 1.00 95.88 179 LEU A C 1
ATOM 1458 O O . LEU A 1 179 ? -3.701 1.460 6.727 1.00 95.88 179 LEU A O 1
ATOM 1462 N N . ILE A 1 180 ? -4.873 0.174 8.132 1.00 92.94 180 ILE A N 1
ATOM 1463 C CA . ILE A 1 180 ? -3.864 0.234 9.203 1.00 92.94 180 ILE A CA 1
ATOM 1464 C C . ILE A 1 180 ? -2.579 -0.473 8.763 1.00 92.94 180 ILE A C 1
ATOM 1466 O O . ILE A 1 180 ? -1.495 0.103 8.864 1.00 92.94 180 ILE A O 1
ATOM 1470 N N . ILE A 1 181 ? -2.686 -1.701 8.240 1.00 94.44 181 ILE A N 1
ATOM 1471 C CA . ILE A 1 181 ? -1.520 -2.444 7.744 1.00 94.44 181 ILE A CA 1
ATOM 1472 C C . ILE A 1 181 ? -0.847 -1.688 6.598 1.00 94.44 181 ILE A C 1
ATOM 1474 O O . ILE A 1 181 ? 0.377 -1.552 6.594 1.00 94.44 181 ILE A O 1
ATOM 1478 N N . LEU A 1 182 ? -1.623 -1.133 5.667 1.00 97.50 182 LEU A N 1
ATOM 1479 C CA . LEU A 1 182 ? -1.084 -0.333 4.572 1.00 97.50 182 LEU A CA 1
ATOM 1480 C C . LEU A 1 182 ? -0.289 0.874 5.083 1.00 97.50 182 LEU A C 1
ATOM 1482 O O . LEU A 1 182 ? 0.855 1.062 4.674 1.00 97.50 182 LEU A O 1
ATOM 1486 N N . ASN A 1 183 ? -0.845 1.649 6.018 1.00 96.56 183 ASN A N 1
ATOM 1487 C CA . ASN A 1 183 ? -0.157 2.796 6.613 1.00 96.56 183 ASN A CA 1
ATOM 1488 C C . ASN A 1 183 ? 1.167 2.384 7.285 1.00 96.56 183 ASN A C 1
ATOM 1490 O O . ASN A 1 183 ? 2.190 3.038 7.082 1.00 96.56 183 ASN A O 1
ATOM 1494 N N . ILE A 1 184 ? 1.191 1.257 8.008 1.00 94.06 184 ILE A N 1
ATOM 1495 C CA . ILE A 1 184 ? 2.420 0.701 8.604 1.00 94.06 184 ILE A CA 1
ATOM 1496 C C . ILE A 1 184 ? 3.486 0.426 7.531 1.00 94.06 184 ILE A C 1
ATOM 1498 O O . ILE A 1 184 ? 4.666 0.735 7.722 1.00 94.06 184 ILE A O 1
ATOM 1502 N N . PHE A 1 185 ? 3.090 -0.151 6.398 1.00 97.19 185 PHE A N 1
ATOM 1503 C CA . PHE A 1 185 ? 4.004 -0.468 5.302 1.00 97.19 185 PHE A CA 1
ATOM 1504 C C . PHE A 1 185 ? 4.434 0.757 4.488 1.00 97.19 185 PHE A C 1
ATOM 1506 O O . PHE A 1 185 ? 5.572 0.797 4.013 1.00 97.19 185 PHE A O 1
ATOM 1513 N N . ILE A 1 186 ? 3.594 1.788 4.384 1.00 98.06 186 ILE A N 1
ATOM 1514 C CA . ILE A 1 186 ? 3.988 3.082 3.816 1.00 98.06 186 ILE A CA 1
ATOM 1515 C C . ILE A 1 186 ? 5.079 3.719 4.685 1.00 98.06 186 ILE A C 1
ATOM 1517 O O . ILE A 1 186 ? 6.127 4.090 4.156 1.00 98.06 186 ILE A O 1
ATOM 1521 N N . VAL A 1 187 ? 4.904 3.759 6.013 1.00 96.12 187 VAL A N 1
ATOM 1522 C CA . VAL A 1 187 ? 5.939 4.252 6.945 1.00 96.12 187 VAL A CA 1
ATOM 1523 C C . VAL A 1 187 ? 7.240 3.472 6.775 1.00 96.12 187 VAL A C 1
ATOM 1525 O O . VAL A 1 187 ? 8.309 4.062 6.625 1.00 96.12 187 VAL A O 1
ATOM 1528 N N . ARG A 1 188 ? 7.169 2.138 6.719 1.00 95.50 188 ARG A N 1
ATOM 1529 C CA . ARG A 1 188 ? 8.357 1.305 6.470 1.00 95.50 188 ARG A CA 1
ATOM 1530 C C . ARG A 1 188 ? 9.018 1.598 5.135 1.00 95.50 188 ARG A C 1
ATOM 1532 O O . ARG A 1 188 ? 10.239 1.583 5.065 1.00 95.50 188 ARG A O 1
ATOM 1539 N N . THR A 1 189 ? 8.239 1.889 4.102 1.00 97.94 189 THR A N 1
ATOM 1540 C CA . THR A 1 189 ? 8.764 2.250 2.784 1.00 97.94 189 THR A CA 1
ATOM 1541 C C . THR A 1 189 ? 9.529 3.569 2.834 1.00 97.94 189 THR A C 1
ATOM 1543 O O . THR A 1 189 ? 10.631 3.646 2.296 1.00 97.94 189 THR A O 1
ATOM 1546 N N . ILE A 1 190 ? 9.001 4.581 3.530 1.00 97.38 190 ILE A N 1
ATOM 1547 C CA . ILE A 1 190 ? 9.683 5.870 3.733 1.00 97.38 190 ILE A CA 1
ATOM 1548 C C . ILE A 1 190 ? 11.029 5.649 4.427 1.00 97.38 190 ILE A C 1
ATOM 1550 O O . ILE A 1 190 ? 12.066 6.067 3.910 1.00 97.38 190 ILE A O 1
ATOM 1554 N N . LEU A 1 191 ? 11.016 4.928 5.551 1.00 95.94 191 LEU A N 1
ATOM 1555 C CA . LEU A 1 191 ? 12.222 4.632 6.322 1.00 95.94 191 LEU A CA 1
ATOM 1556 C C . LEU A 1 191 ? 13.220 3.803 5.513 1.00 95.94 191 LEU A C 1
ATOM 1558 O O . LEU A 1 191 ? 14.410 4.098 5.537 1.00 95.94 191 LEU A O 1
ATOM 1562 N N . PHE A 1 192 ? 12.749 2.800 4.770 1.00 97.06 192 PHE A N 1
ATOM 1563 C CA . PHE A 1 192 ? 13.583 1.974 3.903 1.00 97.06 192 PHE A CA 1
ATOM 1564 C C . PHE A 1 192 ? 14.331 2.825 2.875 1.00 97.06 192 PHE A C 1
ATOM 1566 O O . PHE A 1 192 ? 15.551 2.715 2.777 1.00 97.06 192 PHE A O 1
ATOM 1573 N N . TYR A 1 193 ? 13.635 3.712 2.158 1.00 97.75 193 TYR A N 1
ATOM 1574 C CA . TYR A 1 193 ? 14.283 4.613 1.207 1.00 97.75 193 TYR A CA 1
ATOM 1575 C C . TYR A 1 193 ? 15.282 5.553 1.897 1.00 97.75 193 TYR A C 1
ATOM 1577 O O . TYR A 1 193 ? 16.394 5.719 1.400 1.00 97.75 193 TYR A O 1
ATOM 1585 N N . GLN A 1 194 ? 14.933 6.131 3.051 1.00 96.38 194 GLN A N 1
ATOM 1586 C CA . GLN A 1 194 ? 15.848 7.005 3.795 1.00 96.38 194 GLN A CA 1
ATOM 1587 C C . GLN A 1 194 ? 17.129 6.280 4.226 1.00 96.38 194 GLN A C 1
ATOM 1589 O O . GLN A 1 194 ? 18.220 6.822 4.069 1.00 96.38 194 GLN A O 1
ATOM 1594 N N . HIS A 1 195 ? 17.007 5.045 4.716 1.00 96.06 195 HIS A N 1
ATOM 1595 C CA . HIS A 1 195 ? 18.148 4.235 5.137 1.00 96.06 195 HIS A CA 1
ATOM 1596 C C . HIS A 1 195 ? 19.000 3.789 3.950 1.00 96.06 195 HIS A C 1
ATOM 1598 O O . HIS A 1 195 ? 20.217 3.968 3.966 1.00 96.06 195 HIS A O 1
ATOM 1604 N N . LEU A 1 196 ? 18.368 3.220 2.919 1.00 96.94 196 LEU A N 1
ATOM 1605 C CA . LEU A 1 196 ? 19.063 2.656 1.765 1.00 96.94 196 LEU A CA 1
ATOM 1606 C C . LEU A 1 196 ? 19.833 3.732 0.988 1.00 96.94 196 LEU A C 1
ATOM 1608 O O . LEU A 1 196 ? 20.971 3.507 0.584 1.00 96.94 196 LEU A O 1
ATOM 1612 N N . PHE A 1 197 ? 19.239 4.915 0.818 1.00 97.31 197 PHE A N 1
ATOM 1613 C CA . PHE A 1 197 ? 19.834 6.008 0.046 1.00 97.31 197 PHE A CA 1
ATOM 1614 C C . PHE A 1 197 ? 20.553 7.051 0.905 1.00 97.31 197 PHE A C 1
ATOM 1616 O O . PHE A 1 197 ? 20.962 8.087 0.381 1.00 97.31 197 PHE A O 1
ATOM 1623 N N . ARG A 1 198 ? 20.779 6.784 2.199 1.00 96.69 198 ARG A N 1
ATOM 1624 C CA . ARG A 1 198 ? 21.476 7.693 3.125 1.00 96.69 198 ARG A CA 1
ATOM 1625 C C . ARG A 1 198 ? 22.802 8.266 2.589 1.00 96.69 198 ARG A C 1
ATOM 1627 O O . ARG A 1 198 ? 23.046 9.444 2.821 1.00 96.69 198 ARG A O 1
ATOM 1634 N N . PRO A 1 199 ? 23.654 7.520 1.853 1.00 97.00 199 PRO A N 1
ATOM 1635 C CA . PRO A 1 199 ? 24.887 8.086 1.281 1.00 97.00 199 PRO A CA 1
ATOM 1636 C C . PRO A 1 199 ? 24.666 9.133 0.167 1.00 97.00 199 PRO A C 1
ATOM 1638 O O . PRO A 1 199 ? 25.592 9.862 -0.207 1.00 97.00 199 PRO A O 1
ATOM 1641 N N . TYR A 1 200 ? 23.456 9.187 -0.392 1.00 96.62 200 TYR A N 1
ATOM 1642 C CA . TYR A 1 200 ? 23.097 9.990 -1.562 1.00 96.62 200 TYR A CA 1
ATOM 1643 C C . TYR A 1 200 ? 22.222 11.193 -1.216 1.00 96.62 200 TYR A C 1
ATOM 1645 O O . TYR A 1 200 ? 22.251 12.181 -1.943 1.00 96.62 200 TYR A O 1
ATOM 1653 N N . ILE A 1 201 ? 21.467 11.130 -0.118 1.00 95.44 201 ILE A N 1
ATOM 1654 C CA . ILE A 1 201 ? 20.535 12.184 0.287 1.00 95.44 201 ILE A CA 1
ATOM 1655 C C . ILE A 1 201 ? 21.008 12.879 1.564 1.00 95.44 201 ILE A C 1
ATOM 1657 O O . ILE A 1 201 ? 21.464 12.240 2.508 1.00 95.44 201 ILE A O 1
ATOM 1661 N N . ASN A 1 202 ? 20.835 14.198 1.617 1.00 90.56 202 ASN A N 1
ATOM 1662 C CA . ASN A 1 202 ? 20.997 14.982 2.839 1.00 90.56 202 ASN A CA 1
ATOM 1663 C C . ASN A 1 202 ? 19.617 15.425 3.337 1.00 90.56 202 ASN A C 1
ATOM 1665 O O . ASN A 1 202 ? 19.232 16.585 3.202 1.00 90.56 202 ASN A O 1
ATOM 1669 N N . ALA A 1 203 ? 18.833 14.465 3.823 1.00 84.06 203 ALA A N 1
ATOM 1670 C CA . ALA A 1 203 ? 17.499 14.707 4.356 1.00 84.06 203 ALA A CA 1
ATOM 1671 C C . ALA A 1 203 ? 17.440 14.262 5.820 1.00 84.06 203 ALA A C 1
ATOM 1673 O O . ALA A 1 203 ? 18.039 13.237 6.157 1.00 84.06 203 ALA A O 1
ATOM 1674 N N . PRO A 1 204 ? 16.717 14.995 6.687 1.00 85.75 204 PRO A N 1
ATOM 1675 C CA . PRO A 1 204 ? 16.482 14.533 8.043 1.00 85.75 204 PRO A CA 1
ATOM 1676 C C . PRO A 1 204 ? 15.747 13.193 8.003 1.00 85.75 204 PRO A C 1
ATOM 1678 O O . PRO A 1 204 ? 14.807 12.998 7.225 1.00 85.75 204 PRO A O 1
ATOM 1681 N N . GLU A 1 205 ? 16.215 12.263 8.824 1.00 87.06 205 GLU A N 1
ATOM 1682 C CA . GLU A 1 205 ? 15.603 10.950 8.963 1.00 87.06 205 GLU A CA 1
ATOM 1683 C C . GLU A 1 205 ? 14.283 11.083 9.723 1.00 87.06 205 GLU A C 1
ATOM 1685 O O . GLU A 1 205 ? 14.224 11.744 10.764 1.00 87.06 205 GLU A O 1
ATOM 1690 N N . GLU A 1 206 ? 13.218 10.476 9.196 1.00 89.31 206 GLU A N 1
ATOM 1691 C CA . GLU A 1 206 ? 11.951 10.460 9.916 1.00 89.31 206 GLU A CA 1
ATOM 1692 C C . GLU A 1 206 ? 12.064 9.521 11.110 1.00 89.31 206 GLU A C 1
ATOM 1694 O O . GLU A 1 206 ? 12.609 8.419 11.019 1.00 89.31 206 GLU A O 1
ATOM 1699 N N . LYS A 1 207 ? 11.501 9.930 12.245 1.00 86.19 207 LYS A N 1
ATOM 1700 C CA . LYS A 1 207 ? 11.420 9.043 13.402 1.00 86.19 207 LYS A CA 1
ATOM 1701 C C . LYS A 1 207 ? 10.245 8.107 13.187 1.00 86.19 207 LYS A C 1
ATOM 1703 O O . LYS A 1 207 ? 9.091 8.541 13.203 1.00 86.19 207 LYS A O 1
ATOM 1708 N N . LYS A 1 208 ? 10.544 6.818 13.018 1.00 85.75 208 LYS A N 1
ATOM 1709 C CA . LYS A 1 208 ? 9.552 5.743 12.889 1.00 85.75 208 LYS A CA 1
ATOM 1710 C C . LYS A 1 208 ? 8.419 5.921 13.890 1.00 85.75 208 LYS A C 1
ATOM 1712 O O . LYS A 1 208 ? 7.250 5.843 13.544 1.00 85.75 208 LYS A O 1
ATOM 1717 N N . GLU A 1 209 ? 8.781 6.169 15.133 1.00 81.00 209 GLU A N 1
ATOM 1718 C CA . GLU A 1 209 ? 7.866 6.271 16.247 1.00 81.00 209 GLU A CA 1
ATOM 1719 C C . GLU A 1 209 ? 6.852 7.414 16.097 1.00 81.00 209 GLU A C 1
ATOM 1721 O O . GLU A 1 209 ? 5.687 7.225 16.438 1.00 81.00 209 GLU A O 1
ATOM 1726 N N . ILE A 1 210 ? 7.273 8.564 15.554 1.00 82.69 210 ILE A N 1
ATOM 1727 C CA . ILE A 1 210 ? 6.389 9.710 15.290 1.00 82.69 210 ILE A CA 1
ATOM 1728 C C . ILE A 1 210 ? 5.380 9.338 14.205 1.00 82.69 210 ILE A C 1
ATOM 1730 O O . ILE A 1 210 ? 4.181 9.496 14.395 1.00 82.69 210 ILE A O 1
ATOM 1734 N N . MET A 1 211 ? 5.840 8.751 13.100 1.00 88.31 211 MET A N 1
ATOM 1735 C CA . MET A 1 211 ? 4.932 8.375 12.013 1.00 88.31 211 MET A CA 1
ATOM 1736 C C . MET A 1 211 ? 3.944 7.283 12.440 1.00 88.31 211 MET A C 1
ATOM 1738 O O . MET A 1 211 ? 2.775 7.321 12.077 1.00 88.31 211 MET A O 1
ATOM 1742 N N . PHE A 1 212 ? 4.387 6.306 13.238 1.00 85.50 212 PHE A N 1
ATOM 1743 C CA . PHE A 1 212 ? 3.486 5.297 13.803 1.00 85.50 212 PHE A CA 1
ATOM 1744 C C . PHE A 1 212 ? 2.432 5.920 14.714 1.00 85.50 212 PHE A C 1
ATOM 1746 O O . PHE A 1 212 ? 1.291 5.470 14.721 1.00 85.50 212 PHE A O 1
ATOM 1753 N N . PHE A 1 213 ? 2.805 6.941 15.476 1.00 81.38 213 PHE A N 1
ATOM 1754 C CA . PHE A 1 213 ? 1.880 7.656 16.335 1.00 81.38 213 PHE A CA 1
ATOM 1755 C C . PHE A 1 213 ? 0.816 8.412 15.540 1.00 81.38 213 PHE A C 1
ATOM 1757 O O . PHE A 1 213 ? -0.361 8.284 15.856 1.00 81.38 213 PHE A O 1
ATOM 1764 N N . GLU A 1 214 ? 1.198 9.083 14.455 1.00 86.31 214 GLU A N 1
ATOM 1765 C CA . GLU A 1 214 ? 0.238 9.737 13.561 1.00 86.31 214 GLU A CA 1
ATOM 1766 C C . GLU A 1 214 ? -0.802 8.761 12.988 1.00 86.31 214 GLU A C 1
ATOM 1768 O O . GLU A 1 214 ? -1.932 9.155 12.730 1.00 86.31 214 GLU A O 1
ATOM 1773 N N . ILE A 1 215 ? -0.456 7.481 12.792 1.00 86.94 215 ILE A N 1
ATOM 1774 C CA . ILE A 1 215 ? -1.446 6.458 12.407 1.00 86.94 215 ILE A CA 1
ATOM 1775 C C . ILE A 1 215 ? -2.447 6.241 13.540 1.00 86.94 215 ILE A C 1
ATOM 1777 O O . ILE A 1 215 ? -3.637 6.107 13.287 1.00 86.94 215 ILE A O 1
ATOM 1781 N N . LEU A 1 216 ? -1.969 6.167 14.784 1.00 83.56 216 LEU A N 1
ATOM 1782 C CA . LEU A 1 216 ? -2.807 5.905 15.953 1.00 83.56 216 LEU A CA 1
ATOM 1783 C C . LEU A 1 216 ? -3.765 7.058 16.255 1.00 83.56 216 LEU A C 1
ATOM 1785 O O . LEU A 1 216 ? -4.881 6.789 16.689 1.00 83.56 216 LEU A O 1
ATOM 1789 N N . GLU A 1 217 ? -3.350 8.305 16.021 1.00 82.06 217 GLU A N 1
ATOM 1790 C CA . GLU A 1 217 ? -4.207 9.486 16.195 1.00 82.06 217 GLU A CA 1
ATOM 1791 C C . GLU A 1 217 ? -5.449 9.445 15.298 1.00 82.06 217 GLU A C 1
ATOM 1793 O O . GLU A 1 217 ? -6.512 9.915 15.699 1.00 82.06 217 GLU A O 1
ATOM 1798 N N . GLU A 1 218 ? -5.344 8.828 14.121 1.00 85.19 218 GLU A N 1
ATOM 1799 C CA . GLU A 1 218 ? -6.470 8.707 13.193 1.00 85.19 218 GLU A CA 1
ATOM 1800 C C . GLU A 1 218 ? -7.477 7.633 13.609 1.00 85.19 218 GLU A C 1
ATOM 1802 O O . GLU A 1 218 ? -8.597 7.620 13.099 1.00 85.19 218 GLU A O 1
ATOM 1807 N N . ILE A 1 219 ? -7.117 6.704 14.501 1.00 82.50 219 ILE A N 1
ATOM 1808 C CA . ILE A 1 219 ? -7.964 5.546 14.785 1.00 82.50 219 ILE A CA 1
ATOM 1809 C C . ILE A 1 219 ? -8.857 5.785 16.005 1.00 82.50 219 ILE A C 1
ATOM 1811 O O . ILE A 1 219 ? -8.413 5.963 17.139 1.00 82.50 219 ILE A O 1
ATOM 1815 N N . SER A 1 220 ? -10.161 5.648 15.794 1.00 77.56 220 SER A N 1
ATOM 1816 C CA . SER A 1 220 ? -11.164 5.587 16.846 1.00 77.56 220 SER A CA 1
ATOM 1817 C C . SER A 1 220 ? -11.125 4.226 17.549 1.00 77.56 220 SER A C 1
ATOM 1819 O O . SER A 1 220 ? -11.668 3.233 17.063 1.00 77.56 220 SER A O 1
ATOM 1821 N N . PHE A 1 221 ? -10.508 4.171 18.733 1.00 70.25 221 PHE A N 1
ATOM 1822 C CA . PHE A 1 221 ? -10.348 2.942 19.530 1.00 70.25 221 PHE A CA 1
ATOM 1823 C C . PHE A 1 221 ? -11.653 2.210 19.880 1.00 70.25 221 PHE A C 1
ATOM 1825 O O . PHE A 1 221 ? -11.606 1.023 20.208 1.00 70.25 221 PHE A O 1
ATOM 1832 N N . SER A 1 222 ? -12.804 2.883 19.836 1.00 67.75 222 SER A N 1
ATOM 1833 C CA . SER A 1 222 ? -14.114 2.258 20.058 1.00 67.75 222 SER A CA 1
ATOM 1834 C C . SER A 1 222 ? -14.561 1.372 18.891 1.00 67.75 222 SER A C 1
ATOM 1836 O O . SER A 1 222 ? -15.387 0.486 19.090 1.00 67.75 222 SER A O 1
ATOM 1838 N N . LYS A 1 223 ? -14.003 1.584 17.692 1.00 66.62 223 LYS A N 1
ATOM 1839 C CA . LYS A 1 223 ? -14.369 0.891 16.446 1.00 66.62 223 LYS A CA 1
ATOM 1840 C C . LYS A 1 223 ? -13.414 -0.249 16.078 1.00 66.62 223 LYS A C 1
ATOM 1842 O O . LYS A 1 223 ? -13.649 -0.965 15.108 1.00 66.62 223 LYS A O 1
ATOM 1847 N N . ILE A 1 224 ? -12.323 -0.405 16.827 1.00 68.69 224 ILE A N 1
ATOM 1848 C CA . ILE A 1 224 ? -11.300 -1.419 16.570 1.00 68.69 224 ILE A CA 1
ATOM 1849 C C . ILE A 1 224 ? -11.675 -2.725 17.276 1.00 68.69 224 ILE A C 1
ATOM 1851 O O . ILE A 1 224 ? -11.984 -2.727 18.468 1.00 68.69 224 ILE A O 1
ATOM 1855 N N . ASP A 1 225 ? -11.572 -3.848 16.563 1.00 67.56 225 ASP A N 1
ATOM 1856 C CA . ASP A 1 225 ? -11.683 -5.183 17.156 1.00 67.56 225 ASP A CA 1
ATOM 1857 C C . ASP A 1 225 ? -10.673 -5.399 18.303 1.00 67.56 225 ASP A C 1
ATOM 1859 O O . ASP A 1 225 ? -9.557 -4.871 18.289 1.00 67.56 225 ASP A O 1
ATOM 1863 N N . LYS A 1 226 ? -11.042 -6.228 19.287 1.00 67.38 226 LYS A N 1
ATOM 1864 C CA . LYS A 1 226 ? -10.216 -6.515 20.468 1.00 67.38 226 LYS A CA 1
ATOM 1865 C C . LYS A 1 226 ? -8.804 -6.997 20.105 1.00 67.38 226 LYS A C 1
ATOM 1867 O O . LYS A 1 226 ? -7.843 -6.544 20.719 1.00 67.38 226 LYS A O 1
ATOM 1872 N N . ILE A 1 227 ? -8.661 -7.859 19.096 1.00 60.34 227 ILE A N 1
ATOM 1873 C CA . ILE A 1 227 ? -7.362 -8.429 18.700 1.00 60.34 227 ILE A CA 1
ATOM 1874 C C . ILE A 1 227 ? -6.443 -7.341 18.136 1.00 60.34 227 ILE A C 1
ATOM 1876 O O . ILE A 1 227 ? -5.260 -7.266 18.477 1.00 60.34 227 ILE A O 1
ATOM 1880 N N . LEU A 1 228 ? -6.988 -6.473 17.282 1.00 68.12 228 LEU A N 1
ATOM 1881 C CA . LEU A 1 228 ? -6.230 -5.370 16.700 1.00 68.12 228 LEU A CA 1
ATOM 1882 C C . LEU A 1 228 ? -5.896 -4.319 17.767 1.00 68.12 228 LEU A C 1
ATOM 1884 O O . LEU A 1 228 ? -4.775 -3.813 17.795 1.00 68.12 228 LEU A O 1
ATOM 1888 N N . LYS A 1 229 ? -6.816 -4.056 18.699 1.00 70.44 229 LYS A N 1
ATOM 1889 C CA . LYS A 1 229 ? -6.574 -3.180 19.848 1.00 70.44 229 LYS A CA 1
ATOM 1890 C C . LYS A 1 229 ? -5.409 -3.680 20.704 1.00 70.44 229 LYS A C 1
ATOM 1892 O O . LYS A 1 229 ? -4.502 -2.902 20.988 1.00 70.44 229 LYS A O 1
ATOM 1897 N N . ASP A 1 230 ? -5.378 -4.966 21.047 1.00 67.56 230 ASP A N 1
ATOM 1898 C CA . ASP A 1 230 ? -4.295 -5.554 21.844 1.00 67.56 230 ASP A CA 1
ATOM 1899 C C . ASP A 1 230 ? -2.935 -5.424 21.138 1.00 67.56 230 ASP A C 1
ATOM 1901 O O . ASP A 1 230 ? -1.930 -5.095 21.773 1.00 67.56 230 ASP A O 1
ATOM 1905 N N . TYR A 1 231 ? -2.894 -5.606 19.814 1.00 69.75 231 TYR A N 1
ATOM 1906 C CA . TYR A 1 231 ? -1.680 -5.389 19.027 1.00 69.75 231 TYR A CA 1
ATOM 1907 C C . TYR A 1 231 ? -1.215 -3.928 19.035 1.00 69.75 231 TYR A C 1
ATOM 1909 O O . TYR A 1 231 ? -0.029 -3.656 19.245 1.00 69.75 231 TYR A O 1
ATOM 1917 N N . LEU A 1 232 ? -2.127 -2.981 18.798 1.00 69.19 232 LEU A N 1
ATOM 1918 C CA . LEU A 1 232 ? -1.792 -1.555 18.798 1.00 69.19 232 LEU A CA 1
ATOM 1919 C C . LEU A 1 232 ? -1.279 -1.127 20.179 1.00 69.19 232 LEU A C 1
ATOM 1921 O O . LEU A 1 232 ? -0.267 -0.433 20.265 1.00 69.19 232 LEU A O 1
ATOM 1925 N N . MET A 1 233 ? -1.890 -1.633 21.255 1.00 69.62 233 MET A N 1
ATOM 1926 C CA . MET A 1 233 ? -1.456 -1.365 22.627 1.00 69.62 233 MET A CA 1
ATOM 1927 C C . MET A 1 233 ? -0.080 -1.960 22.948 1.00 69.62 233 MET A C 1
ATOM 1929 O O . MET A 1 233 ? 0.741 -1.282 23.561 1.00 69.62 233 MET A O 1
ATOM 1933 N N . GLN A 1 234 ? 0.230 -3.181 22.498 1.00 68.50 234 GLN A N 1
ATOM 1934 C CA . GLN A 1 234 ? 1.566 -3.767 22.686 1.00 68.50 234 GLN A CA 1
ATOM 1935 C C . GLN A 1 234 ? 2.660 -2.948 21.989 1.00 68.50 234 GLN A C 1
ATOM 1937 O O . GLN A 1 234 ? 3.738 -2.733 22.552 1.00 68.50 234 GLN A O 1
ATOM 1942 N N . ASN A 1 235 ? 2.392 -2.461 20.774 1.00 66.44 235 ASN A N 1
ATOM 1943 C CA . ASN A 1 235 ? 3.351 -1.614 20.070 1.00 66.44 235 ASN A CA 1
ATOM 1944 C C . ASN A 1 235 ? 3.480 -0.241 20.734 1.00 66.44 235 ASN A C 1
ATOM 1946 O O . ASN A 1 235 ? 4.602 0.238 20.881 1.00 66.44 235 ASN A O 1
ATOM 1950 N N . LEU A 1 236 ? 2.384 0.344 21.222 1.00 66.00 236 LEU A N 1
ATOM 1951 C CA . LEU A 1 236 ? 2.404 1.582 22.004 1.00 66.00 236 LEU A CA 1
ATOM 1952 C C . LEU A 1 236 ? 3.282 1.452 23.261 1.00 66.00 236 LEU A C 1
ATOM 1954 O O . LEU A 1 236 ? 4.109 2.320 23.537 1.00 66.00 236 LEU A O 1
ATOM 1958 N N . GLU A 1 237 ? 3.157 0.349 24.002 1.00 64.19 237 GLU A N 1
ATOM 1959 C CA . GLU A 1 237 ? 3.995 0.071 25.176 1.00 64.19 237 GLU A CA 1
ATOM 1960 C C . GLU A 1 237 ? 5.479 -0.078 24.796 1.00 64.19 237 GLU A C 1
ATOM 1962 O O . GLU A 1 237 ? 6.359 0.388 25.526 1.00 64.19 237 GLU A O 1
ATOM 1967 N N . SER A 1 238 ? 5.779 -0.685 23.641 1.00 64.12 238 SER A N 1
ATOM 1968 C CA . SER A 1 238 ? 7.153 -0.787 23.131 1.00 64.12 238 SER A CA 1
ATOM 1969 C C . SER A 1 238 ? 7.738 0.573 22.727 1.00 64.12 238 SER A C 1
ATOM 1971 O O . SER A 1 238 ? 8.887 0.860 23.061 1.00 64.12 238 SER A O 1
ATOM 1973 N N . LEU A 1 239 ? 6.928 1.433 22.096 1.00 59.97 239 LEU A N 1
ATOM 1974 C CA . LEU A 1 239 ? 7.286 2.805 21.735 1.00 59.97 239 LEU A CA 1
ATOM 1975 C C . LEU A 1 239 ? 7.562 3.629 22.993 1.00 59.97 239 LEU A C 1
ATOM 1977 O O . LEU A 1 239 ? 8.565 4.324 23.089 1.00 59.97 239 LEU A O 1
ATOM 1981 N N . GLN A 1 240 ? 6.729 3.499 24.024 1.00 61.00 240 GLN A N 1
ATOM 1982 C CA . GLN A 1 240 ? 6.933 4.231 25.270 1.00 61.00 240 GLN A CA 1
ATOM 1983 C C . GLN A 1 240 ? 8.295 3.916 25.918 1.00 61.00 240 GLN A C 1
ATOM 1985 O O . GLN A 1 240 ? 8.949 4.817 26.445 1.00 61.00 240 GLN A O 1
ATOM 1990 N N . LYS A 1 241 ? 8.737 2.651 25.867 1.00 64.88 241 LYS A N 1
ATOM 1991 C CA . LYS A 1 241 ? 10.036 2.226 26.412 1.00 64.88 241 LYS A CA 1
ATOM 1992 C C . LYS A 1 241 ? 11.222 2.839 25.663 1.00 64.88 241 LYS A C 1
ATOM 1994 O O . LYS A 1 241 ? 12.221 3.129 26.315 1.00 64.88 241 LYS A O 1
ATOM 1999 N N . SER A 1 242 ? 11.126 3.075 24.351 1.00 59.44 242 SER A N 1
ATOM 2000 C CA . SER A 1 242 ? 12.217 3.706 23.590 1.00 59.44 242 SER A CA 1
ATOM 2001 C C . SER A 1 242 ? 12.3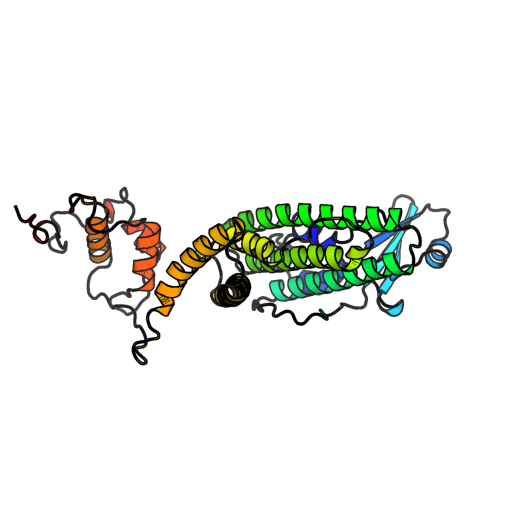55 5.208 23.876 1.00 59.44 242 SER A C 1
ATOM 2003 O O . SER A 1 242 ? 13.462 5.739 23.829 1.00 59.44 242 SER A O 1
ATOM 2005 N N . PHE A 1 243 ? 11.269 5.891 24.255 1.00 55.72 243 PHE A N 1
ATOM 2006 C CA . PHE A 1 243 ? 11.267 7.340 24.511 1.00 55.72 243 PHE A CA 1
ATOM 2007 C C . PHE A 1 243 ? 11.620 7.776 25.934 1.00 55.72 243 PHE A C 1
ATOM 2009 O O . PHE A 1 243 ? 11.915 8.950 26.158 1.00 55.72 243 PHE A O 1
ATOM 2016 N N . LEU A 1 244 ? 11.620 6.866 26.909 1.00 55.09 244 LEU A N 1
ATOM 2017 C CA . LEU A 1 244 ? 11.944 7.187 28.307 1.00 55.09 244 LEU A CA 1
ATOM 2018 C C . LEU A 1 244 ? 13.400 7.662 28.523 1.00 55.09 244 LEU A C 1
ATOM 2020 O O . LEU A 1 244 ? 13.726 8.091 29.625 1.00 55.09 244 LEU A O 1
ATOM 2024 N N . GLY A 1 245 ? 14.249 7.646 27.486 1.00 52.75 245 GLY A N 1
ATOM 2025 C CA . GLY A 1 245 ? 15.636 8.123 27.533 1.00 52.75 245 GLY A CA 1
ATOM 2026 C C . GLY A 1 245 ? 15.895 9.567 27.071 1.00 52.75 245 GLY A C 1
ATOM 2027 O O . GLY A 1 245 ? 16.982 10.062 27.338 1.00 52.75 245 GLY A O 1
ATOM 2028 N N . ASN A 1 246 ? 14.956 10.262 26.408 1.00 50.78 246 ASN A N 1
ATOM 2029 C CA . ASN A 1 246 ? 15.191 11.614 25.862 1.00 50.78 246 ASN A CA 1
ATOM 2030 C C . ASN A 1 246 ? 13.999 12.547 26.136 1.00 50.78 246 ASN A C 1
ATOM 2032 O O . ASN A 1 246 ? 12.915 12.368 25.590 1.00 50.78 246 ASN A O 1
ATOM 2036 N N . THR A 1 247 ? 14.192 13.555 26.9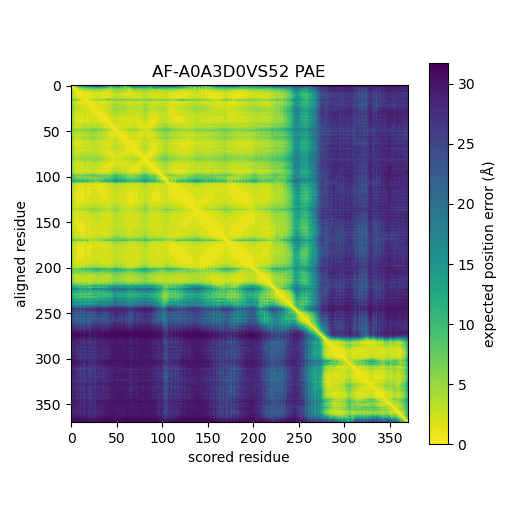92 1.00 48.12 247 THR A N 1
ATOM 2037 C CA . THR A 1 247 ? 13.112 14.367 27.591 1.00 48.12 247 THR A CA 1
ATOM 2038 C C . THR A 1 247 ? 12.913 15.762 26.985 1.00 48.12 247 THR A C 1
ATOM 2040 O O . THR A 1 247 ? 12.093 16.514 27.502 1.00 48.12 247 THR A O 1
ATOM 2043 N N . ALA A 1 248 ? 13.609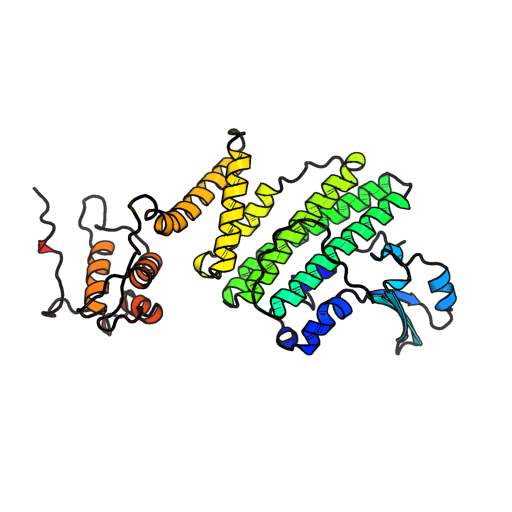 16.123 25.902 1.00 50.97 248 ALA A N 1
ATOM 2044 C CA . ALA A 1 248 ? 13.642 17.509 25.408 1.00 50.97 248 ALA A CA 1
ATOM 2045 C C . ALA A 1 248 ? 12.877 17.785 24.092 1.00 50.97 248 ALA A C 1
ATOM 2047 O O . ALA A 1 248 ? 12.897 18.916 23.617 1.00 50.97 248 ALA A O 1
ATOM 2048 N N . ASP A 1 249 ? 12.211 16.795 23.486 1.00 54.41 249 ASP A N 1
ATOM 2049 C CA . ASP A 1 249 ? 11.522 16.968 22.193 1.00 54.41 249 ASP A CA 1
ATOM 2050 C C . ASP A 1 249 ? 10.005 17.228 22.393 1.00 54.41 249 ASP A C 1
ATOM 2052 O O . ASP A 1 249 ? 9.328 16.402 23.016 1.00 54.41 249 ASP A O 1
ATOM 2056 N N . PRO A 1 250 ? 9.437 18.338 21.875 1.00 49.88 250 PRO A N 1
ATOM 2057 C CA . PRO A 1 250 ? 8.004 18.647 21.946 1.00 49.88 250 PRO A CA 1
ATOM 2058 C C . PRO A 1 250 ? 7.092 17.532 21.412 1.00 49.88 250 PRO A C 1
ATOM 2060 O O . PRO A 1 250 ? 6.017 17.307 21.973 1.00 49.88 250 PRO A O 1
ATOM 2063 N N . GLY A 1 251 ? 7.538 16.777 20.398 1.00 47.41 251 GLY A N 1
ATOM 2064 C CA . GLY A 1 251 ? 6.791 15.632 19.865 1.00 47.41 251 GLY A CA 1
ATOM 2065 C C . GLY A 1 251 ? 6.615 14.507 20.892 1.00 47.41 251 GLY A C 1
ATOM 2066 O O . GLY A 1 251 ? 5.584 13.842 20.919 1.00 47.41 251 GLY A O 1
ATOM 2067 N N . ILE A 1 252 ? 7.567 14.347 21.820 1.00 54.06 252 ILE A N 1
ATOM 2068 C CA . ILE A 1 252 ? 7.523 13.341 22.896 1.00 54.06 252 ILE A CA 1
ATOM 2069 C C . ILE A 1 252 ? 6.525 13.741 24.000 1.00 54.06 252 ILE A C 1
ATOM 2071 O O . ILE A 1 252 ? 5.958 12.871 24.664 1.00 54.06 252 ILE A O 1
ATOM 2075 N N . SER A 1 253 ? 6.270 15.039 24.192 1.00 49.19 253 SER A N 1
ATOM 2076 C CA . SER A 1 253 ? 5.287 15.543 25.165 1.00 49.19 253 SER A CA 1
ATOM 2077 C C . SER A 1 253 ? 3.846 15.231 24.737 1.00 49.19 253 SER A C 1
ATOM 2079 O O . SER A 1 253 ? 3.074 14.674 25.520 1.00 49.19 253 SER A O 1
ATOM 2081 N N . MET A 1 254 ? 3.518 15.492 23.466 1.00 47.81 254 MET A N 1
ATOM 2082 C CA . MET A 1 254 ? 2.225 15.142 22.859 1.00 47.81 254 MET A CA 1
ATOM 2083 C C . MET A 1 254 ? 2.033 13.618 22.769 1.00 47.81 254 MET A C 1
ATOM 2085 O O . MET A 1 254 ? 0.966 13.094 23.085 1.00 47.81 254 MET A O 1
ATOM 2089 N N . LEU A 1 255 ? 3.107 12.878 22.476 1.00 50.00 255 LEU A N 1
ATOM 2090 C CA . LEU A 1 255 ? 3.115 11.415 22.532 1.00 50.00 255 LEU A CA 1
ATOM 2091 C C . LEU A 1 255 ? 2.785 10.896 23.944 1.00 50.00 255 LEU A C 1
ATOM 2093 O O . LEU A 1 255 ? 2.020 9.948 24.110 1.00 50.00 255 LEU A O 1
ATOM 2097 N N . ARG A 1 256 ? 3.327 11.532 24.992 1.00 50.84 256 ARG A N 1
ATOM 2098 C CA . ARG A 1 256 ? 3.078 11.155 26.391 1.00 50.84 256 ARG A CA 1
ATOM 2099 C C . ARG A 1 256 ? 1.639 11.455 26.825 1.00 50.84 256 ARG A C 1
ATOM 2101 O O . ARG A 1 256 ? 1.079 10.650 27.567 1.00 50.84 256 ARG A O 1
ATOM 2108 N N . SER A 1 257 ? 1.027 12.549 26.365 1.00 51.31 257 SER A N 1
ATOM 2109 C CA . SER A 1 257 ? -0.372 12.876 26.685 1.00 51.31 257 SER A CA 1
ATOM 2110 C C . SER A 1 257 ? -1.358 11.905 26.025 1.00 51.31 257 SER A C 1
ATOM 2112 O O . SER A 1 257 ? -2.233 11.380 26.711 1.00 51.31 257 SER A O 1
ATOM 2114 N N . PHE A 1 258 ? -1.163 11.557 24.751 1.00 47.56 258 PHE A N 1
ATOM 2115 C CA . PHE A 1 258 ? -1.966 10.532 24.074 1.00 47.56 258 PHE A CA 1
ATOM 2116 C C . PHE A 1 258 ? -1.762 9.133 24.662 1.00 47.56 258 PHE A C 1
ATOM 2118 O O . PHE A 1 258 ? -2.737 8.412 24.865 1.00 47.56 258 PHE A O 1
ATOM 2125 N N . ILE A 1 259 ? -0.523 8.749 25.001 1.00 49.97 259 ILE A N 1
ATOM 2126 C CA . ILE A 1 259 ? -0.250 7.490 25.714 1.00 49.97 259 ILE A CA 1
ATOM 2127 C C . ILE A 1 259 ? -0.960 7.485 27.069 1.00 49.97 259 ILE A C 1
ATOM 2129 O O . ILE A 1 259 ? -1.518 6.462 27.455 1.00 49.97 259 ILE A O 1
ATOM 2133 N N . ASN A 1 260 ? -0.986 8.608 27.788 1.00 48.66 260 ASN A N 1
ATOM 2134 C CA . ASN A 1 260 ? -1.729 8.723 29.040 1.00 48.66 260 ASN A CA 1
ATOM 2135 C C . ASN A 1 260 ? -3.250 8.656 28.833 1.00 48.66 260 ASN A C 1
ATOM 2137 O O . ASN A 1 260 ? -3.929 8.111 29.699 1.00 48.66 260 ASN A O 1
ATOM 2141 N N . CYS A 1 261 ? -3.766 9.110 27.687 1.00 45.28 261 CYS A N 1
ATOM 2142 C CA . CYS A 1 261 ? -5.174 9.000 27.284 1.00 45.28 261 CYS A CA 1
ATOM 2143 C C . CYS A 1 261 ? -5.559 7.545 26.927 1.00 45.28 261 CYS A C 1
ATOM 2145 O O . CYS A 1 261 ? -6.516 6.976 27.453 1.00 45.28 261 CYS A O 1
ATOM 2147 N N . GLY A 1 262 ? -4.730 6.868 26.123 1.00 42.28 262 GLY A N 1
ATOM 2148 C CA . GLY A 1 262 ? -4.865 5.438 25.820 1.00 42.28 262 GLY A CA 1
ATOM 2149 C C . GLY A 1 262 ? -4.680 4.552 27.057 1.00 42.28 262 GLY A C 1
ATOM 2150 O O . GLY A 1 262 ? -5.348 3.530 27.204 1.00 42.28 262 GLY A O 1
ATOM 2151 N N . LYS A 1 263 ? -3.833 4.974 28.004 1.00 40.47 263 LYS A N 1
ATOM 2152 C CA . LYS A 1 263 ? -3.711 4.362 29.329 1.00 40.47 263 LYS A CA 1
ATOM 2153 C C . LYS A 1 263 ? -4.858 4.698 30.255 1.00 40.47 263 LYS A C 1
ATOM 2155 O O . LYS A 1 263 ? -5.162 3.850 31.062 1.00 40.47 263 LYS A O 1
ATOM 2160 N N . THR A 1 264 ? -5.528 5.840 30.185 1.00 38.34 264 THR A N 1
ATOM 2161 C CA . THR A 1 264 ? -6.762 6.028 30.972 1.00 38.34 264 THR A CA 1
ATOM 2162 C C . THR A 1 264 ? -7.845 5.091 30.441 1.00 38.34 264 THR A C 1
ATOM 2164 O O . THR A 1 264 ? -8.509 4.424 31.224 1.00 38.34 264 THR A O 1
ATOM 2167 N N . PHE A 1 265 ? -7.910 4.878 29.125 1.00 37.06 265 PHE A N 1
ATOM 2168 C CA . PHE A 1 265 ? -8.827 3.909 28.520 1.00 37.06 265 PHE A CA 1
ATOM 2169 C C . PHE A 1 265 ? -8.451 2.434 28.791 1.00 37.06 265 PHE A C 1
ATOM 2171 O O . PHE A 1 265 ? -9.329 1.597 28.994 1.00 37.06 265 PHE A O 1
ATOM 2178 N N . SER A 1 266 ? -7.154 2.093 28.817 1.00 35.28 266 SER A N 1
ATOM 2179 C CA . SER A 1 266 ? -6.661 0.728 29.076 1.00 35.28 266 SER A CA 1
ATOM 2180 C C . SER A 1 266 ? -6.444 0.416 30.559 1.00 35.28 266 SER A C 1
ATOM 2182 O O . SER A 1 266 ? -6.636 -0.730 30.950 1.00 35.28 266 SER A O 1
ATOM 2184 N N . ASN A 1 267 ? -6.070 1.381 31.399 1.00 36.12 267 ASN A N 1
ATOM 2185 C CA . ASN A 1 267 ? -5.971 1.223 32.855 1.00 36.12 267 ASN A CA 1
ATOM 2186 C C . ASN A 1 267 ? -7.357 1.135 33.477 1.00 36.12 267 ASN A C 1
ATOM 2188 O O . ASN A 1 267 ? -7.502 0.394 34.434 1.00 36.12 267 ASN A O 1
ATOM 2192 N N . ASN A 1 268 ? -8.393 1.725 32.876 1.00 37.31 268 ASN A N 1
ATOM 2193 C CA . ASN A 1 268 ? -9.772 1.427 33.271 1.00 37.31 268 ASN A CA 1
ATOM 2194 C C . ASN A 1 268 ? -10.193 -0.026 32.948 1.00 37.31 268 ASN A C 1
ATOM 2196 O O . ASN A 1 268 ? -11.250 -0.462 33.389 1.00 37.31 268 ASN A O 1
ATOM 2200 N N . MET A 1 269 ? -9.358 -0.799 32.233 1.00 35.94 269 MET A N 1
ATOM 2201 C CA . MET A 1 269 ? -9.445 -2.267 32.164 1.00 35.94 269 MET A CA 1
ATOM 2202 C C . MET A 1 269 ? -8.329 -3.011 32.927 1.00 35.94 269 MET A C 1
ATOM 2204 O O . MET A 1 269 ? -8.537 -4.163 33.296 1.00 35.94 269 MET A O 1
ATOM 2208 N N . LYS A 1 270 ? -7.168 -2.388 33.191 1.00 31.81 270 LYS A N 1
ATOM 2209 C CA . LYS A 1 270 ? -6.000 -2.999 33.866 1.00 31.81 270 LYS A CA 1
ATOM 2210 C C . LYS A 1 270 ? -5.852 -2.660 35.363 1.00 31.81 270 LYS A C 1
ATOM 2212 O O . LYS A 1 270 ? -4.988 -3.235 36.017 1.00 31.81 270 LYS A O 1
ATOM 2217 N N . THR A 1 271 ? -6.685 -1.809 35.968 1.00 34.38 271 THR A N 1
ATOM 2218 C CA . THR A 1 271 ? -6.667 -1.571 37.432 1.00 34.38 271 THR A CA 1
ATOM 2219 C C . THR A 1 271 ? -7.160 -2.758 38.270 1.00 34.38 271 THR A C 1
ATOM 2221 O O . THR A 1 271 ? -7.133 -2.680 39.493 1.00 34.38 271 THR A O 1
ATOM 2224 N N . ASN A 1 272 ? -7.500 -3.895 37.652 1.00 40.91 272 ASN A N 1
ATOM 2225 C CA . ASN A 1 272 ? -7.829 -5.140 38.354 1.00 40.91 272 ASN A CA 1
ATOM 2226 C C . ASN A 1 272 ? -6.685 -6.171 38.435 1.00 40.91 272 ASN A C 1
ATOM 2228 O O . ASN A 1 272 ? -6.944 -7.308 38.815 1.00 40.91 272 ASN A O 1
ATOM 2232 N N . GLU A 1 273 ? -5.429 -5.826 38.126 1.00 33.84 273 GLU A N 1
ATOM 2233 C CA . GLU A 1 273 ? -4.327 -6.813 38.187 1.00 33.84 273 GLU A CA 1
ATOM 2234 C C . GLU A 1 273 ? -3.439 -6.761 39.443 1.00 33.84 273 GLU A C 1
ATOM 2236 O O . GLU A 1 273 ? -2.510 -7.552 39.547 1.00 33.84 273 GLU A O 1
ATOM 2241 N N . ASN A 1 274 ? -3.757 -5.944 40.455 1.00 37.69 274 ASN A N 1
ATOM 2242 C CA . ASN A 1 274 ? -3.038 -5.972 41.746 1.00 37.69 274 ASN A CA 1
ATOM 2243 C C . ASN A 1 274 ? -3.903 -6.318 42.970 1.00 37.69 274 ASN A C 1
ATOM 2245 O O . ASN A 1 274 ? -3.482 -6.109 44.106 1.00 37.69 274 ASN A O 1
ATOM 2249 N N . ILE A 1 275 ? -5.078 -6.918 42.771 1.00 36.97 275 ILE A N 1
ATOM 2250 C CA . ILE A 1 275 ? -5.841 -7.559 43.850 1.00 36.97 275 ILE A CA 1
ATOM 2251 C C . ILE A 1 275 ? -6.178 -8.964 43.361 1.00 36.97 275 ILE A C 1
ATOM 2253 O O . ILE A 1 275 ? -6.842 -9.125 42.342 1.00 36.97 275 ILE A O 1
ATOM 2257 N N . GLY A 1 276 ? -5.625 -9.975 44.033 1.00 37.12 276 GLY A N 1
ATOM 2258 C CA . GLY A 1 276 ? -5.571 -11.354 43.553 1.00 37.12 276 GLY A CA 1
ATOM 2259 C C . GLY A 1 276 ? -6.851 -11.848 42.876 1.00 37.12 276 GLY A C 1
ATOM 2260 O O . GLY A 1 276 ? -7.906 -11.874 43.490 1.00 37.12 276 GLY A O 1
ATOM 2261 N N . ASN A 1 277 ? -6.726 -12.285 41.622 1.00 36.88 277 ASN A N 1
ATOM 2262 C CA . ASN A 1 277 ? -7.619 -13.230 40.943 1.00 36.88 277 ASN A CA 1
ATOM 2263 C C . ASN A 1 277 ? -9.142 -13.012 41.112 1.00 36.88 277 ASN A C 1
ATOM 2265 O O . ASN A 1 277 ? -9.909 -13.978 41.132 1.00 36.88 277 ASN A O 1
ATOM 2269 N N . VAL A 1 278 ? -9.615 -11.765 41.187 1.00 44.06 278 VAL A N 1
ATOM 2270 C CA . VAL A 1 278 ? -11.053 -11.484 41.113 1.00 44.06 278 VAL A CA 1
ATOM 2271 C C . VAL A 1 278 ? -11.429 -11.362 39.639 1.00 44.06 278 VAL A C 1
ATOM 2273 O O . VAL A 1 278 ? -11.161 -10.352 38.994 1.00 44.06 278 VAL A O 1
ATOM 2276 N N . LYS A 1 279 ? -12.062 -12.398 39.075 1.00 45.44 279 LYS A N 1
ATOM 2277 C CA . LYS A 1 279 ? -12.752 -12.269 37.781 1.00 45.44 279 LYS A CA 1
ATOM 2278 C C . LYS A 1 279 ? -13.814 -11.179 37.925 1.00 45.44 279 LYS A C 1
ATOM 2280 O O . LYS A 1 279 ? -14.830 -11.421 38.571 1.00 45.44 279 LYS A O 1
ATOM 2285 N N . TYR A 1 280 ? -13.588 -10.014 37.322 1.00 57.06 280 TYR A N 1
ATOM 2286 C CA . TYR A 1 280 ? -14.583 -8.946 37.281 1.00 57.06 280 TYR A CA 1
ATOM 2287 C C . TYR A 1 280 ? -15.849 -9.474 36.597 1.00 57.06 280 TYR A C 1
ATOM 2289 O O . TYR A 1 280 ? -15.809 -9.898 35.440 1.00 57.06 280 TYR A O 1
ATOM 2297 N N . GLN A 1 281 ? -16.952 -9.520 37.339 1.00 73.94 281 GLN A N 1
ATOM 2298 C CA . GLN A 1 281 ? -18.265 -9.887 36.820 1.00 73.94 281 GLN A CA 1
ATOM 2299 C C . GLN A 1 281 ? -19.102 -8.611 36.705 1.00 73.94 281 GLN A C 1
ATOM 2301 O O . GLN A 1 281 ? -19.138 -7.847 37.673 1.00 73.94 281 GLN A O 1
ATOM 2306 N N . PRO A 1 282 ? -19.779 -8.375 35.568 1.00 78.44 282 PRO A N 1
ATOM 2307 C CA . PRO A 1 282 ? -20.735 -7.284 35.444 1.00 78.44 282 PRO A CA 1
ATOM 2308 C C . PRO A 1 282 ? -21.775 -7.316 36.565 1.00 78.44 282 PRO A C 1
ATOM 2310 O O . PRO A 1 282 ? -22.238 -8.381 36.985 1.00 78.44 282 PRO A O 1
ATOM 2313 N N . ILE A 1 283 ? -22.173 -6.139 37.033 1.00 90.81 283 ILE A N 1
ATOM 2314 C CA . ILE A 1 283 ? -23.135 -5.991 38.115 1.00 90.81 283 ILE A CA 1
ATOM 2315 C C . ILE A 1 283 ? -24.531 -6.295 37.573 1.00 90.81 283 ILE A C 1
ATOM 2317 O O . ILE A 1 283 ? -25.040 -5.630 36.668 1.00 90.81 283 ILE A O 1
ATOM 2321 N N . LYS A 1 284 ? -25.177 -7.306 38.151 1.00 92.25 284 LYS A N 1
ATOM 2322 C CA . LYS A 1 284 ? -26.558 -7.644 37.823 1.00 92.25 284 LYS A CA 1
ATOM 2323 C C . LYS A 1 284 ? -27.520 -6.626 38.419 1.00 92.25 284 LYS A C 1
ATOM 2325 O O . LYS A 1 284 ? -27.607 -6.475 39.637 1.00 92.25 284 LYS A O 1
ATOM 2330 N N . ILE A 1 285 ? -28.324 -6.009 37.562 1.00 90.56 285 ILE A N 1
ATOM 2331 C CA . ILE A 1 285 ? -29.403 -5.116 37.972 1.00 90.56 285 ILE A CA 1
ATOM 2332 C C . ILE A 1 285 ? -30.705 -5.907 38.033 1.00 90.56 285 ILE A C 1
ATOM 2334 O O . ILE A 1 285 ? -31.217 -6.380 37.020 1.00 90.56 285 ILE A O 1
ATOM 2338 N N . ASN A 1 286 ? -31.281 -6.009 39.228 1.00 90.19 286 ASN A N 1
ATOM 2339 C CA . ASN A 1 286 ? -32.609 -6.605 39.412 1.00 90.19 286 ASN A CA 1
ATOM 2340 C C . ASN A 1 286 ? -33.754 -5.602 39.157 1.00 90.19 286 ASN A C 1
ATOM 2342 O O . ASN A 1 286 ? -34.902 -6.008 38.983 1.00 90.19 286 ASN A O 1
ATOM 2346 N N . GLY A 1 287 ? -33.441 -4.302 39.131 1.00 85.75 287 GLY A N 1
ATOM 2347 C CA . GLY A 1 287 ? -34.368 -3.211 38.827 1.00 85.75 287 GLY A CA 1
ATOM 2348 C C . GLY A 1 287 ? -34.586 -2.967 37.328 1.00 85.75 287 GLY A C 1
ATOM 2349 O O . GLY A 1 287 ? -34.104 -3.704 36.468 1.00 85.75 287 GLY A O 1
ATOM 2350 N N . GLN A 1 288 ? -35.337 -1.913 37.007 1.00 89.19 288 GLN A N 1
ATOM 2351 C CA . GLN A 1 288 ? -35.550 -1.492 35.620 1.00 89.19 288 GLN A CA 1
ATOM 2352 C C . GLN A 1 288 ? -34.362 -0.651 35.123 1.00 89.19 288 GLN A C 1
ATOM 2354 O O . GLN A 1 288 ? -33.870 0.216 35.839 1.00 89.19 288 GLN A O 1
ATOM 2359 N N . ILE A 1 289 ? -33.915 -0.887 33.884 1.00 90.50 289 ILE A N 1
ATOM 2360 C CA . ILE A 1 289 ? -32.726 -0.233 33.299 1.00 90.50 289 ILE A CA 1
ATOM 2361 C C . ILE A 1 289 ? -32.886 1.293 33.236 1.00 90.50 289 ILE A C 1
ATOM 2363 O O . ILE A 1 289 ? -31.943 2.025 33.501 1.00 90.50 289 ILE A O 1
ATOM 2367 N N . ASN A 1 290 ? -34.087 1.783 32.935 1.00 90.31 290 ASN A N 1
ATOM 2368 C CA . ASN A 1 290 ? -34.385 3.216 32.907 1.00 90.31 290 ASN A CA 1
ATOM 2369 C C . ASN A 1 290 ? -34.219 3.900 34.276 1.00 90.31 290 ASN A C 1
ATOM 2371 O O . ASN A 1 290 ? -33.856 5.067 34.301 1.00 90.31 290 ASN A O 1
ATOM 2375 N N . VAL A 1 291 ? -34.433 3.193 35.394 1.00 91.00 291 VAL A N 1
ATOM 2376 C CA . VAL A 1 291 ? -34.176 3.727 36.745 1.00 91.00 291 VAL A CA 1
ATOM 2377 C C . VAL A 1 291 ? -32.678 3.929 36.951 1.00 91.00 291 VAL A C 1
ATOM 2379 O O . VAL A 1 291 ? -32.262 4.974 37.431 1.00 91.00 291 VAL A O 1
ATOM 2382 N N . LEU A 1 292 ? -31.857 2.955 36.545 1.00 93.25 292 LEU A N 1
ATOM 2383 C CA . LEU A 1 292 ? -30.399 3.082 36.609 1.00 93.25 292 LEU A CA 1
ATOM 2384 C C . LEU A 1 292 ? -29.912 4.263 35.762 1.00 93.25 292 LEU A C 1
ATOM 2386 O O . LEU A 1 292 ? -29.122 5.072 36.234 1.00 93.25 292 LEU A O 1
ATOM 2390 N N . VAL A 1 293 ? -30.382 4.358 34.516 1.00 92.19 293 VAL A N 1
ATOM 2391 C CA . VAL A 1 293 ? -29.985 5.446 33.613 1.00 92.19 293 VAL A CA 1
ATOM 2392 C C . VAL A 1 293 ? -30.389 6.805 34.189 1.00 92.19 293 VAL A C 1
ATOM 2394 O O . VAL A 1 293 ? -29.596 7.742 34.138 1.00 92.19 293 VAL A O 1
ATOM 2397 N N . ASP A 1 294 ? -31.573 6.906 34.796 1.00 91.69 294 ASP A N 1
ATOM 2398 C CA . ASP A 1 294 ? -32.041 8.133 35.444 1.00 91.69 294 ASP A CA 1
ATOM 2399 C C . ASP A 1 294 ? -31.155 8.556 36.624 1.00 91.69 294 ASP A C 1
ATOM 2401 O O . ASP A 1 294 ? -30.794 9.724 36.706 1.00 91.69 294 ASP A O 1
ATOM 2405 N N . ILE A 1 295 ? -30.717 7.623 37.480 1.00 91.81 295 ILE A N 1
ATOM 2406 C CA . ILE A 1 295 ? -29.774 7.906 38.582 1.00 91.81 295 ILE A CA 1
ATOM 2407 C C . ILE A 1 295 ? -28.510 8.576 38.040 1.00 91.81 295 ILE A C 1
ATOM 2409 O O . ILE A 1 295 ? -28.124 9.641 38.511 1.00 91.81 295 ILE A O 1
ATOM 2413 N N . PHE A 1 296 ? -27.878 7.984 37.025 1.00 93.44 296 PHE A N 1
ATOM 2414 C CA . PHE A 1 296 ? -26.662 8.562 36.452 1.00 93.44 296 PHE A CA 1
ATOM 2415 C C . PHE A 1 296 ? -26.924 9.888 35.741 1.00 93.44 296 PHE A C 1
ATOM 2417 O O . PHE A 1 296 ? -26.095 10.787 35.831 1.00 93.44 296 PHE A O 1
ATOM 2424 N N . THR A 1 297 ? -28.082 10.035 35.097 1.00 90.50 297 THR A N 1
ATOM 2425 C CA . THR A 1 297 ? -28.493 11.296 34.467 1.00 90.50 297 THR A CA 1
ATOM 2426 C C . THR A 1 297 ? -28.637 12.404 35.515 1.00 90.50 297 THR A C 1
ATOM 2428 O O . THR A 1 297 ? -28.103 13.492 35.333 1.00 90.50 297 THR A O 1
ATOM 2431 N N . GLN A 1 298 ? -29.263 12.116 36.663 1.00 88.88 298 GLN A N 1
ATOM 2432 C CA . GLN A 1 298 ? -29.357 13.058 37.784 1.00 88.88 298 GLN A CA 1
ATOM 2433 C C . GLN A 1 298 ? -27.977 13.469 38.319 1.00 88.88 298 GLN A C 1
ATOM 2435 O O . GLN A 1 298 ? -27.807 14.620 38.711 1.00 88.88 298 GLN A O 1
ATOM 2440 N N . LEU A 1 299 ? -26.999 12.558 38.331 1.00 89.69 299 LEU A N 1
ATOM 2441 C CA . LEU A 1 299 ? -25.642 12.849 38.802 1.00 89.69 299 LEU A CA 1
ATOM 2442 C C . LEU A 1 299 ? -24.839 13.737 37.839 1.00 89.69 299 LEU A C 1
ATOM 2444 O O . LEU A 1 299 ? -23.981 14.476 38.314 1.00 89.69 299 LEU A O 1
ATOM 2448 N N . ILE A 1 300 ? -25.104 13.673 36.527 1.00 90.19 300 ILE 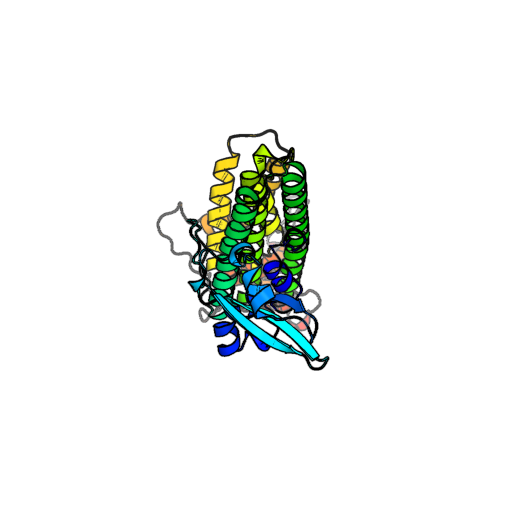A N 1
ATOM 2449 C CA . ILE A 1 300 ? -24.374 14.459 35.513 1.00 90.19 300 ILE A CA 1
ATOM 2450 C C . ILE A 1 300 ? -25.057 15.777 35.132 1.00 90.19 300 ILE A C 1
ATOM 2452 O O . ILE A 1 300 ? -24.377 16.717 34.739 1.00 90.19 300 ILE A O 1
ATOM 2456 N N . ASP A 1 301 ? -26.389 15.856 35.222 1.00 84.44 301 ASP A N 1
ATOM 2457 C CA . ASP A 1 301 ? -27.147 17.020 34.742 1.00 84.44 301 ASP A CA 1
ATOM 2458 C C . ASP A 1 301 ? -27.510 17.997 35.877 1.00 84.44 301 ASP A C 1
ATOM 2460 O O . ASP A 1 301 ? -27.786 19.167 35.613 1.00 84.44 301 ASP A O 1
ATOM 2464 N N . GLN A 1 302 ? -27.537 17.555 37.141 1.00 82.06 302 GLN A N 1
ATOM 2465 C CA . GLN A 1 302 ? -27.928 18.416 38.263 1.00 82.06 302 GLN A CA 1
ATOM 2466 C C . GLN A 1 302 ? -26.710 19.008 38.965 1.00 82.06 302 GLN A C 1
ATOM 2468 O O . GLN A 1 302 ? -25.840 18.272 39.427 1.00 82.06 302 GLN A O 1
ATOM 2473 N N . GLN A 1 303 ? -26.699 20.335 39.100 1.00 74.94 303 GLN A N 1
ATOM 2474 C CA . GLN A 1 303 ? -25.683 21.084 39.835 1.00 74.94 303 GLN A CA 1
ATOM 2475 C C . GLN A 1 303 ? -25.827 20.779 41.330 1.00 74.94 303 GLN A C 1
ATOM 2477 O O . GLN A 1 303 ? -26.799 21.177 41.970 1.00 74.94 303 GLN A O 1
ATOM 2482 N N . ARG A 1 304 ? -24.906 19.970 41.850 1.00 72.88 304 ARG A N 1
ATOM 2483 C CA . ARG A 1 304 ? -24.974 19.389 43.201 1.00 72.88 304 ARG A CA 1
ATOM 2484 C C . ARG A 1 304 ? -23.737 19.708 44.035 1.00 72.88 304 ARG A C 1
ATOM 2486 O O . ARG A 1 304 ? -23.712 19.390 45.216 1.00 72.88 304 ARG A O 1
ATOM 2493 N N . THR A 1 305 ? -22.730 20.333 43.431 1.00 73.94 305 THR A N 1
ATOM 2494 C CA . THR A 1 305 ? -21.539 20.859 44.097 1.00 73.94 305 THR A CA 1
ATOM 2495 C C . THR A 1 305 ? -21.349 22.331 43.705 1.00 73.94 305 THR A C 1
ATOM 2497 O O . THR A 1 305 ? -21.916 22.769 42.697 1.00 73.94 305 THR A O 1
ATOM 2500 N N . PRO A 1 306 ? -20.558 23.115 44.465 1.00 73.69 306 PRO A N 1
ATOM 2501 C CA . PRO A 1 306 ? -20.221 24.490 44.085 1.00 73.69 306 PRO A CA 1
ATOM 2502 C C . PRO A 1 306 ? -19.559 24.586 42.702 1.00 73.69 306 PRO A C 1
ATOM 2504 O O . PRO A 1 306 ? -19.765 25.564 41.986 1.00 73.69 306 PRO A O 1
ATOM 2507 N N . ASP A 1 307 ? -18.809 23.550 42.323 1.00 76.50 307 ASP A N 1
ATOM 2508 C CA . ASP A 1 307 ? -18.014 23.508 41.097 1.00 76.50 307 ASP A CA 1
ATOM 2509 C C . ASP A 1 307 ? -18.773 22.918 39.894 1.00 76.50 307 ASP A C 1
ATOM 2511 O O . ASP A 1 307 ? -18.302 23.047 38.767 1.00 76.50 307 ASP A O 1
ATOM 2515 N N . GLY A 1 308 ? -19.953 22.306 40.089 1.00 80.25 308 GLY A N 1
ATOM 2516 C CA . GLY A 1 308 ? -20.707 21.710 38.985 1.00 80.25 308 GLY A CA 1
ATOM 2517 C C . GLY A 1 308 ? -21.637 20.543 39.356 1.00 80.25 308 GLY A C 1
ATOM 2518 O O . GLY A 1 308 ? -22.178 20.471 40.467 1.00 80.25 308 GLY A O 1
ATOM 2519 N N . PRO A 1 309 ? -21.925 19.643 38.399 1.00 86.50 309 PRO A N 1
ATOM 2520 C CA . PRO A 1 309 ? -22.642 18.407 38.680 1.00 86.50 309 PRO A CA 1
ATOM 2521 C C . PRO A 1 309 ? -21.794 17.437 39.511 1.00 86.50 309 PRO A C 1
ATOM 2523 O O . PRO A 1 309 ? -20.578 17.566 39.612 1.00 86.50 309 PRO A O 1
ATOM 2526 N N . PHE A 1 310 ? -22.439 16.435 40.113 1.00 84.44 310 PHE A N 1
ATOM 2527 C CA . PHE A 1 310 ? -21.730 15.448 40.936 1.00 84.44 310 PHE A CA 1
ATOM 2528 C C . PHE A 1 310 ? -20.773 14.571 40.107 1.00 84.44 310 PHE A C 1
ATOM 2530 O O . PHE A 1 310 ? -19.742 14.127 40.606 1.00 84.44 310 PHE A O 1
ATOM 2537 N N . LEU A 1 311 ? -21.109 14.315 38.840 1.00 88.12 311 LEU A N 1
ATOM 2538 C CA . LEU A 1 311 ? -20.257 13.625 37.875 1.00 88.12 311 LEU A CA 1
ATOM 2539 C C . LEU A 1 311 ? -20.084 14.476 36.616 1.00 88.12 311 LEU A C 1
ATOM 2541 O O . LEU A 1 311 ? -21.063 14.906 36.016 1.00 88.12 311 LEU A O 1
ATOM 2545 N N . GLU A 1 312 ? -18.847 14.617 36.149 1.00 87.56 312 GLU A N 1
ATOM 2546 C CA . GLU A 1 312 ? -18.541 15.239 34.859 1.00 87.56 312 GLU A CA 1
ATOM 2547 C C . GLU A 1 312 ? -18.131 14.176 33.840 1.00 87.56 312 GLU A C 1
ATOM 2549 O O . GLU A 1 312 ? -17.080 13.542 33.944 1.00 87.56 312 GLU A O 1
ATOM 2554 N N . THR A 1 313 ? -18.982 13.946 32.842 1.00 87.81 313 THR A N 1
ATOM 2555 C CA . THR A 1 313 ? -18.692 13.040 31.725 1.00 87.81 313 THR A CA 1
ATOM 2556 C C . THR A 1 313 ? -19.609 13.336 30.539 1.00 87.81 313 THR A C 1
ATOM 2558 O O . THR A 1 313 ? -20.636 13.998 30.688 1.00 87.81 313 THR A O 1
ATOM 2561 N N . SER A 1 314 ? -19.268 12.835 29.349 1.00 86.06 314 SER A N 1
ATOM 2562 C CA . SER A 1 314 ? -20.170 12.899 28.195 1.00 86.06 314 SER A CA 1
ATOM 2563 C C . SER A 1 314 ? -21.230 11.794 28.260 1.00 86.06 314 SER A C 1
ATOM 2565 O O . SER A 1 314 ? -21.034 10.750 28.890 1.00 86.06 314 SER A O 1
ATOM 2567 N N . ARG A 1 315 ? -22.359 11.988 27.569 1.00 85.50 315 ARG A N 1
ATOM 2568 C CA . ARG A 1 315 ? -23.420 10.969 27.497 1.00 85.50 315 ARG A CA 1
ATOM 2569 C C . ARG A 1 315 ? -22.934 9.694 26.802 1.00 85.50 315 ARG A C 1
ATOM 2571 O O . ARG A 1 315 ? -23.326 8.603 27.199 1.00 85.50 315 ARG A O 1
ATOM 2578 N N . GLU A 1 316 ? -22.039 9.818 25.828 1.00 83.06 316 GLU A N 1
ATOM 2579 C CA . GLU A 1 316 ? -21.410 8.697 25.121 1.00 83.06 316 GLU A CA 1
ATOM 2580 C C . GLU A 1 316 ? -20.502 7.887 26.059 1.00 83.06 316 GLU A C 1
ATOM 2582 O O . GLU A 1 316 ? -20.533 6.656 26.056 1.00 83.06 316 GLU A O 1
ATOM 2587 N N . ASN A 1 317 ? -19.732 8.568 26.913 1.00 81.25 317 ASN A N 1
ATOM 2588 C CA . ASN A 1 317 ? -18.903 7.913 27.924 1.00 81.25 317 ASN A CA 1
ATOM 2589 C C . ASN A 1 317 ? -19.761 7.212 28.982 1.00 81.25 317 ASN A C 1
ATOM 2591 O O . ASN A 1 317 ? -19.448 6.089 29.384 1.00 81.25 317 ASN A O 1
ATOM 2595 N N . LEU A 1 318 ? -20.855 7.847 29.413 1.00 89.88 318 LEU A N 1
ATOM 2596 C CA . LEU A 1 318 ? -21.802 7.240 30.341 1.00 89.88 318 LEU A CA 1
ATOM 2597 C C . LEU A 1 318 ? -22.478 6.004 29.726 1.00 89.88 318 LEU A C 1
ATOM 2599 O O . LEU A 1 318 ? -22.583 4.973 30.385 1.00 89.88 318 LEU A O 1
ATOM 2603 N N . GLU A 1 319 ? -22.876 6.063 28.454 1.00 86.75 319 GLU A N 1
ATOM 2604 C CA . GLU A 1 319 ? -23.411 4.910 27.726 1.00 86.75 319 GLU A CA 1
ATOM 2605 C C . GLU A 1 319 ? -22.426 3.735 27.737 1.00 86.75 319 GLU A C 1
ATOM 2607 O O . GLU A 1 319 ? -22.786 2.625 28.140 1.00 86.75 319 GLU A O 1
ATOM 2612 N N . ALA A 1 320 ? -21.174 3.983 27.341 1.00 78.31 320 ALA A N 1
ATOM 2613 C CA . ALA A 1 320 ? -20.133 2.962 27.311 1.00 78.31 320 ALA A CA 1
ATOM 2614 C C . ALA A 1 320 ? -19.884 2.361 28.704 1.00 78.31 320 ALA A C 1
ATOM 2616 O O . ALA A 1 320 ? -19.774 1.140 28.841 1.00 78.31 320 ALA A O 1
ATOM 2617 N N . PHE A 1 321 ? -19.856 3.201 29.744 1.00 89.25 321 PHE A N 1
ATOM 2618 C CA . PHE A 1 321 ? -19.711 2.765 31.131 1.00 89.25 321 PHE A CA 1
ATOM 2619 C C . PHE A 1 321 ? -20.857 1.841 31.562 1.00 89.25 321 PHE A C 1
ATOM 2621 O O . PHE A 1 321 ? -20.608 0.770 32.119 1.00 89.25 321 PHE A O 1
ATOM 2628 N N . LEU A 1 322 ? -22.105 2.215 31.278 1.00 90.12 322 LEU A N 1
ATOM 2629 C CA . LEU A 1 322 ? -23.271 1.422 31.663 1.00 90.12 322 LEU A CA 1
ATOM 2630 C C . LEU A 1 322 ? -23.304 0.067 30.947 1.00 90.12 322 LEU A C 1
ATOM 2632 O O . LEU A 1 322 ? -23.552 -0.959 31.578 1.00 90.12 322 LEU A O 1
ATOM 2636 N N . VAL A 1 323 ? -23.007 0.048 29.646 1.00 84.12 323 VAL A N 1
ATOM 2637 C CA . VAL A 1 323 ? -22.990 -1.182 28.837 1.00 84.12 323 VAL A CA 1
ATOM 2638 C C . VAL A 1 323 ? -21.872 -2.135 29.266 1.00 84.12 323 VAL A C 1
ATOM 2640 O O . VAL A 1 323 ? -22.073 -3.348 29.261 1.00 84.12 323 VAL A O 1
ATOM 2643 N N . ALA A 1 324 ? -20.709 -1.610 29.655 1.00 80.19 324 ALA A N 1
ATOM 2644 C CA . ALA A 1 324 ? -19.562 -2.428 30.043 1.00 80.19 324 ALA A CA 1
ATOM 2645 C C . ALA A 1 324 ? -19.694 -3.049 31.443 1.00 80.19 324 ALA A C 1
ATOM 2647 O O . ALA A 1 324 ? -19.164 -4.135 31.679 1.00 80.19 324 ALA A O 1
ATOM 2648 N N . ASN A 1 325 ? -20.377 -2.369 32.371 1.00 88.06 325 ASN A N 1
ATOM 2649 C CA . ASN A 1 325 ? -20.334 -2.726 33.792 1.00 88.06 325 ASN A CA 1
ATOM 2650 C C . ASN A 1 325 ? -21.610 -3.380 34.326 1.00 88.06 325 ASN A C 1
ATOM 2652 O O . ASN A 1 325 ? -21.574 -3.936 35.422 1.00 88.06 325 ASN A O 1
ATOM 2656 N N . PHE A 1 326 ? -22.720 -3.357 33.584 1.00 90.31 326 PHE A N 1
ATOM 2657 C CA . PHE A 1 326 ? -24.002 -3.864 34.072 1.00 90.31 326 PHE A CA 1
ATOM 2658 C C . PHE A 1 326 ? -24.641 -4.896 33.137 1.00 90.31 326 PHE A C 1
ATOM 2660 O O . PHE A 1 326 ? -24.484 -4.857 31.918 1.00 90.31 326 PHE A O 1
ATOM 2667 N N . VAL A 1 327 ? -25.413 -5.811 33.726 1.00 87.50 327 VAL A N 1
ATOM 2668 C CA . VAL A 1 327 ? -26.287 -6.761 33.019 1.00 87.50 327 VAL A CA 1
ATOM 2669 C C . VAL A 1 327 ? -27.708 -6.683 33.565 1.00 87.50 327 VAL A C 1
ATOM 2671 O O . VAL A 1 327 ? -27.934 -6.272 34.706 1.00 87.50 327 VAL A O 1
ATOM 2674 N N . ASP A 1 328 ? -28.685 -7.071 32.749 1.00 89.25 328 ASP A N 1
ATOM 2675 C CA . ASP A 1 328 ? -30.090 -7.070 33.152 1.00 89.25 328 ASP A CA 1
ATOM 2676 C C . ASP A 1 328 ? -30.414 -8.172 34.187 1.00 89.25 328 ASP A C 1
ATOM 2678 O O . ASP A 1 328 ? -29.594 -9.027 34.539 1.00 89.25 328 ASP A O 1
ATOM 2682 N N . ARG A 1 329 ? -31.673 -8.207 34.639 1.00 89.12 329 ARG A N 1
ATOM 2683 C CA . ARG A 1 329 ? -32.191 -9.217 35.580 1.00 89.12 329 ARG A CA 1
ATOM 2684 C C . ARG A 1 329 ? -32.042 -10.677 35.111 1.00 89.12 329 ARG A C 1
ATOM 2686 O O . ARG A 1 329 ? -32.168 -11.590 35.928 1.00 89.12 329 ARG A O 1
ATOM 2693 N N . ASN A 1 330 ? -31.773 -10.907 33.828 1.00 88.75 330 ASN A N 1
ATOM 2694 C CA . ASN A 1 330 ? -31.577 -12.212 33.199 1.00 88.75 330 ASN A CA 1
ATOM 2695 C C . ASN A 1 330 ? -30.101 -12.484 32.843 1.00 88.75 330 ASN A C 1
ATOM 2697 O O . ASN A 1 330 ? -29.833 -13.426 32.100 1.00 88.75 330 ASN A O 1
ATOM 2701 N N . ASN A 1 331 ? -29.155 -11.681 33.348 1.00 81.94 331 ASN A N 1
ATOM 2702 C CA . ASN A 1 331 ? -27.731 -11.713 32.989 1.00 81.94 331 ASN A CA 1
ATOM 2703 C C . ASN A 1 331 ? -27.452 -11.414 31.504 1.00 81.94 331 ASN A C 1
ATOM 2705 O O . ASN A 1 331 ? -26.415 -11.816 30.975 1.00 81.94 331 ASN A O 1
ATOM 2709 N N . LYS A 1 332 ? -28.362 -10.723 30.808 1.00 83.19 332 LYS A N 1
ATOM 2710 C CA . LYS A 1 332 ? -28.131 -10.286 29.431 1.00 83.19 332 LYS A CA 1
ATOM 2711 C C . LYS A 1 332 ? -27.372 -8.956 29.412 1.00 83.19 332 LYS A C 1
ATOM 2713 O O . LYS A 1 332 ? -27.702 -8.067 30.203 1.00 83.19 332 LYS A O 1
ATOM 2718 N N . PRO A 1 333 ? -26.406 -8.790 28.491 1.00 85.06 333 PRO A N 1
ATOM 2719 C CA . PRO A 1 333 ? -25.758 -7.506 28.258 1.00 85.06 333 PRO A CA 1
ATOM 2720 C C . PRO A 1 333 ? -26.773 -6.411 27.934 1.00 85.06 333 PRO A C 1
ATOM 2722 O O . PRO A 1 333 ? -27.765 -6.653 27.236 1.00 85.06 333 PRO A O 1
ATOM 2725 N N . LEU A 1 334 ? -26.513 -5.199 28.420 1.00 86.94 334 LEU A N 1
ATOM 2726 C CA . LEU A 1 334 ? -27.322 -4.039 28.070 1.00 86.94 334 LEU A CA 1
ATOM 2727 C C . LEU A 1 334 ? -27.087 -3.652 26.603 1.00 86.94 334 LEU A C 1
ATOM 2729 O O . LEU A 1 334 ? -25.976 -3.720 26.082 1.00 86.94 334 LEU A O 1
ATOM 2733 N N . SER A 1 335 ? -28.152 -3.236 25.923 1.00 86.00 335 SER A N 1
ATOM 2734 C CA . SER A 1 335 ? -28.096 -2.797 24.528 1.00 86.00 335 SER A CA 1
ATOM 2735 C C . SER A 1 335 ? -27.667 -1.330 24.461 1.00 86.00 335 SER A C 1
ATOM 2737 O O . SER A 1 335 ? -28.404 -0.463 24.930 1.00 86.00 335 SER A O 1
ATOM 2739 N N . SER A 1 336 ? -26.524 -1.046 23.830 1.00 79.50 336 SER A N 1
ATOM 2740 C CA . SER A 1 336 ? -26.042 0.325 23.568 1.00 79.50 336 SER A CA 1
ATOM 2741 C C . SER A 1 336 ? -27.124 1.224 22.936 1.00 79.50 336 SER A C 1
ATOM 2743 O O . SER A 1 336 ? -27.466 2.234 23.546 1.00 79.50 336 SER A O 1
ATOM 2745 N N . PRO A 1 337 ? -27.823 0.817 21.852 1.00 77.19 337 PRO A N 1
ATOM 2746 C CA . PRO A 1 337 ? -28.934 1.598 21.296 1.00 77.19 337 PRO A CA 1
ATOM 2747 C C . PRO A 1 337 ? -30.047 1.926 22.303 1.00 77.19 337 PRO A C 1
ATOM 2749 O O . PRO A 1 337 ? -30.657 2.997 22.249 1.00 77.19 337 PRO A O 1
ATOM 2752 N N . THR A 1 338 ? -30.317 1.006 23.234 1.00 85.38 338 THR A N 1
ATOM 2753 C CA . THR A 1 338 ? -31.332 1.196 24.278 1.00 85.38 338 THR A CA 1
ATOM 2754 C C . THR A 1 338 ? -30.868 2.219 25.311 1.00 85.38 338 THR A C 1
ATOM 2756 O O . THR A 1 338 ? -31.631 3.123 25.644 1.00 85.38 338 THR A O 1
ATOM 2759 N N . ILE A 1 339 ? -29.622 2.121 25.781 1.00 90.31 339 ILE A N 1
ATOM 2760 C CA . ILE A 1 339 ? -29.041 3.071 26.740 1.00 90.31 339 ILE A CA 1
ATOM 2761 C C . ILE A 1 339 ? -28.895 4.460 26.111 1.00 90.31 339 ILE A C 1
ATOM 2763 O O . ILE A 1 339 ? -29.336 5.436 26.708 1.00 90.31 339 ILE A O 1
ATOM 2767 N N . ASN A 1 340 ? -28.404 4.548 24.873 1.00 87.75 340 ASN A N 1
ATOM 2768 C CA . ASN A 1 340 ? -28.327 5.796 24.113 1.00 87.75 340 ASN A CA 1
ATOM 2769 C C . ASN A 1 340 ? -29.693 6.494 24.026 1.00 87.75 340 ASN A C 1
ATOM 2771 O O . ASN A 1 340 ? -29.815 7.695 24.252 1.00 87.75 340 ASN A O 1
ATOM 2775 N N . THR A 1 341 ? -30.747 5.720 23.741 1.00 88.12 341 THR A N 1
ATOM 2776 C CA . THR A 1 341 ? -32.117 6.245 23.681 1.00 88.12 341 THR A CA 1
ATOM 2777 C C . THR A 1 341 ? -32.588 6.772 25.036 1.00 88.12 341 THR A C 1
ATOM 2779 O O . THR A 1 341 ? -33.267 7.793 25.070 1.00 88.12 341 THR A O 1
ATOM 2782 N N . LEU A 1 342 ? -32.228 6.100 26.134 1.00 89.19 342 LEU A N 1
ATOM 2783 C CA . LEU A 1 342 ? -32.590 6.495 27.499 1.00 89.19 342 LEU A CA 1
ATOM 2784 C C . LEU A 1 342 ? -31.798 7.702 28.025 1.00 89.19 342 LEU A C 1
ATOM 2786 O O . LEU A 1 342 ? -32.256 8.336 28.964 1.00 89.19 342 LEU A O 1
ATOM 2790 N N . LEU A 1 343 ? -30.636 8.008 27.444 1.00 88.75 343 LEU A N 1
ATOM 2791 C CA . LEU A 1 343 ? -29.802 9.157 27.819 1.00 88.75 343 LEU A CA 1
ATOM 2792 C C . LEU A 1 343 ? -30.149 10.440 27.043 1.00 88.75 343 LEU A C 1
ATOM 2794 O O . LEU A 1 343 ? -29.626 11.513 27.349 1.00 88.75 343 LEU A O 1
ATOM 2798 N N . LYS A 1 344 ? -30.999 10.356 26.011 1.00 86.25 344 LYS A N 1
ATOM 2799 C CA . LYS A 1 344 ? -31.334 11.493 25.144 1.00 86.25 344 LYS A CA 1
ATOM 2800 C C . LYS A 1 344 ? -32.332 12.439 25.824 1.00 86.25 344 LYS A C 1
ATOM 2802 O O . LYS A 1 344 ? -33.489 12.058 25.975 1.00 86.25 344 LYS A O 1
ATOM 2807 N N . PRO A 1 345 ? -31.978 13.713 26.088 1.00 79.69 345 PRO A N 1
ATOM 2808 C CA . PRO A 1 345 ? -32.824 14.640 26.852 1.00 79.69 345 PRO A CA 1
ATOM 2809 C C . PRO A 1 345 ? -34.210 14.881 26.229 1.00 79.69 345 PRO A C 1
ATOM 2811 O O . PRO A 1 345 ? -35.182 15.114 26.939 1.00 79.69 345 PRO A O 1
ATOM 2814 N N . TYR A 1 346 ? -34.328 14.772 24.902 1.00 79.81 346 TYR A N 1
ATOM 2815 C CA . TYR A 1 346 ? -35.589 14.952 24.175 1.00 79.81 346 TYR A CA 1
ATOM 2816 C C . TYR A 1 346 ? -36.499 13.710 24.162 1.00 79.81 346 TYR A C 1
ATOM 2818 O O . TYR A 1 346 ? -37.644 13.801 23.724 1.00 79.81 346 TYR A O 1
ATOM 2826 N N . ARG A 1 347 ? -36.036 12.542 24.632 1.00 80.81 347 ARG A N 1
ATOM 2827 C CA . ARG A 1 347 ? -36.838 11.309 24.739 1.00 80.81 347 ARG A CA 1
ATOM 2828 C C . ARG A 1 347 ? -37.532 11.215 26.096 1.00 80.81 347 ARG A C 1
ATOM 2830 O O . ARG A 1 347 ? -37.495 10.185 26.766 1.00 80.81 347 ARG A O 1
ATOM 2837 N N . VAL A 1 348 ? -38.232 12.287 26.470 1.00 76.38 348 VAL A N 1
ATOM 2838 C CA . VAL A 1 348 ? -38.997 12.387 27.728 1.00 76.38 348 VAL A CA 1
ATOM 2839 C C . VAL A 1 348 ? -40.023 11.257 27.896 1.00 76.38 348 VAL A C 1
ATOM 2841 O O . VAL A 1 348 ? -40.364 10.896 29.017 1.00 76.38 348 VAL A O 1
ATOM 2844 N N . ASP A 1 349 ? -40.469 10.644 26.791 1.00 76.94 349 ASP A N 1
ATOM 2845 C CA . ASP A 1 349 ? -41.342 9.465 26.765 1.00 76.94 349 ASP A CA 1
ATOM 2846 C C . ASP A 1 349 ? -40.701 8.207 27.372 1.00 76.94 349 ASP A C 1
ATOM 2848 O O . ASP A 1 349 ? -41.407 7.296 27.810 1.00 76.94 349 ASP A O 1
ATOM 2852 N N . LYS A 1 350 ? -39.367 8.131 27.365 1.00 79.62 350 LYS A N 1
ATOM 2853 C CA . LYS A 1 350 ? -38.586 6.993 27.864 1.00 79.62 350 LYS A CA 1
ATOM 2854 C C . LYS A 1 350 ? -37.979 7.233 29.241 1.00 79.62 350 LYS A C 1
ATOM 2856 O O . LYS A 1 350 ? -37.544 6.268 29.873 1.00 79.62 350 LYS A O 1
ATOM 2861 N N .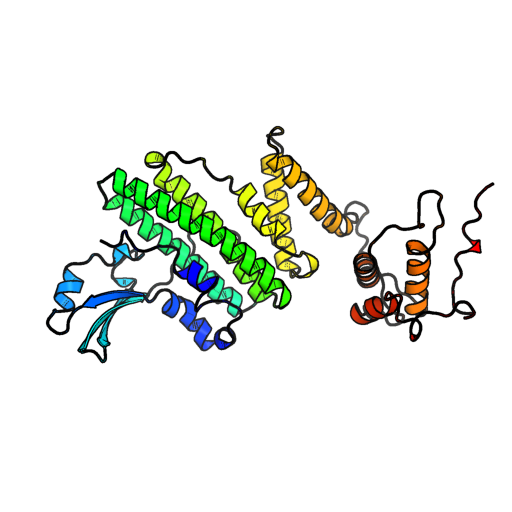 HIS A 1 351 ? -37.964 8.477 29.703 1.00 81.56 351 HIS A N 1
ATOM 2862 C CA . HIS A 1 351 ? -37.433 8.834 31.011 1.00 81.56 351 HIS A CA 1
ATOM 2863 C C . HIS A 1 351 ? -38.420 8.458 32.112 1.00 81.56 351 HIS A C 1
ATOM 2865 O O . HIS A 1 351 ? -39.640 8.435 31.917 1.00 81.56 351 HIS A O 1
ATOM 2871 N N . ILE A 1 352 ? -37.891 8.132 33.289 1.00 82.94 352 ILE A N 1
ATOM 2872 C CA . ILE A 1 352 ? -38.745 7.910 34.446 1.00 82.94 352 ILE A CA 1
ATOM 2873 C C . ILE A 1 352 ? -39.279 9.266 34.921 1.00 82.94 352 ILE A C 1
ATOM 2875 O O . ILE A 1 352 ? -38.534 10.229 35.076 1.00 82.94 352 ILE A O 1
ATOM 2879 N N . LYS A 1 353 ? -40.598 9.370 35.089 1.00 83.00 353 LYS A N 1
ATOM 2880 C CA . LYS A 1 353 ? -41.222 10.631 35.502 1.00 83.00 353 LYS A CA 1
ATOM 2881 C C . LYS A 1 353 ? -40.880 10.960 36.954 1.00 83.00 353 LYS A C 1
ATOM 2883 O O . LYS A 1 353 ? -40.679 10.051 37.759 1.00 83.00 353 LYS A O 1
ATOM 2888 N N . GLN A 1 354 ? -40.861 12.251 37.282 1.00 79.81 354 GLN A N 1
ATOM 2889 C CA . GLN A 1 354 ? -40.506 12.740 38.616 1.00 79.81 354 GLN A CA 1
ATOM 2890 C C . GLN A 1 354 ? -41.430 12.196 39.718 1.00 79.81 354 GLN A C 1
ATOM 2892 O O . GLN A 1 354 ? -40.957 11.881 40.803 1.00 79.81 354 GLN A O 1
ATOM 2897 N N . ASP A 1 355 ? -42.714 12.020 39.410 1.00 80.75 355 ASP A N 1
ATOM 2898 C CA . ASP A 1 355 ? -43.767 11.486 40.281 1.00 80.75 355 ASP A CA 1
ATOM 2899 C C . ASP A 1 355 ? -43.832 9.947 40.310 1.00 80.75 355 ASP A C 1
ATOM 2901 O O . ASP A 1 355 ? -44.677 9.363 40.990 1.00 80.75 355 ASP A O 1
ATOM 2905 N N . ASN A 1 356 ? -42.967 9.254 39.561 1.00 82.88 356 ASN A N 1
ATOM 2906 C CA . ASN A 1 356 ? -43.006 7.801 39.490 1.00 82.88 356 ASN A CA 1
ATOM 2907 C C . ASN A 1 356 ? -42.492 7.188 40.806 1.00 82.88 356 ASN A C 1
ATOM 2909 O O . ASN A 1 356 ? -41.334 7.411 41.156 1.00 82.88 356 ASN A O 1
ATOM 2913 N N . PRO A 1 357 ? -43.264 6.318 41.487 1.00 82.12 357 PRO A N 1
ATOM 2914 C CA . PRO A 1 357 ? -42.860 5.728 42.767 1.00 82.12 357 PRO A CA 1
ATOM 2915 C C . PRO A 1 357 ? -41.629 4.812 42.673 1.00 82.12 357 PRO A C 1
ATOM 2917 O O . PRO A 1 357 ? -41.077 4.414 43.693 1.00 82.12 357 PRO A O 1
ATOM 2920 N N . LYS A 1 358 ? -41.203 4.434 41.460 1.00 83.44 358 LYS A N 1
ATOM 2921 C CA . LYS A 1 358 ? -39.980 3.654 41.215 1.00 83.44 358 LYS A CA 1
ATOM 2922 C C . LYS A 1 358 ? -38.748 4.527 40.968 1.00 83.44 358 LYS A C 1
ATOM 2924 O O . LYS A 1 358 ? -37.656 3.976 40.829 1.00 83.44 358 LYS A O 1
ATOM 2929 N N . ARG A 1 359 ? -38.916 5.847 40.837 1.00 86.12 359 ARG A N 1
ATOM 2930 C CA . ARG A 1 359 ? -37.807 6.785 40.667 1.00 86.12 359 ARG A CA 1
ATOM 2931 C C . ARG A 1 359 ? -37.057 6.900 41.985 1.00 86.12 359 ARG A C 1
ATOM 2933 O O . ARG A 1 359 ? -37.660 7.057 43.041 1.00 86.12 359 ARG A O 1
ATOM 2940 N N . ILE A 1 360 ? -35.737 6.827 41.900 1.00 86.69 360 ILE A N 1
ATOM 2941 C CA . ILE A 1 360 ? -34.857 7.085 43.033 1.00 86.69 360 ILE A CA 1
ATOM 2942 C C . ILE A 1 360 ? -34.473 8.557 42.932 1.00 86.69 360 ILE A C 1
ATOM 2944 O O . ILE A 1 360 ? -33.717 8.945 42.041 1.00 86.69 360 ILE A O 1
ATOM 2948 N N . ASP A 1 361 ? -35.074 9.382 43.785 1.00 82.50 361 ASP A N 1
ATOM 2949 C CA . ASP A 1 361 ? -34.755 10.803 43.838 1.00 82.50 361 ASP A CA 1
ATOM 2950 C C . ASP A 1 361 ? -33.495 11.013 44.666 1.00 82.50 361 ASP A C 1
ATOM 2952 O O . ASP A 1 361 ? -33.451 10.690 45.853 1.00 82.50 361 ASP A O 1
ATOM 2956 N N . LEU A 1 362 ? -32.459 11.539 44.023 1.00 80.62 362 LEU A N 1
ATOM 2957 C CA . LEU A 1 362 ? -31.192 11.775 44.688 1.00 80.62 362 LEU A CA 1
ATOM 2958 C C . LEU A 1 362 ? -31.121 13.164 45.341 1.00 80.62 362 LEU A C 1
ATOM 2960 O O . LEU A 1 362 ? -30.095 13.477 45.932 1.00 80.62 362 LEU A O 1
ATOM 2964 N N . SER A 1 363 ? -32.120 14.038 45.177 1.00 72.44 363 SER A N 1
ATOM 2965 C CA . SER A 1 363 ? -32.057 15.437 45.646 1.00 72.44 363 SER A CA 1
ATOM 2966 C C . SER A 1 363 ? -31.924 15.565 47.168 1.00 72.44 363 SER A C 1
ATOM 2968 O O . SER A 1 363 ? -31.172 16.410 47.630 1.00 72.44 363 SER A O 1
ATOM 2970 N N . GLY A 1 364 ? -32.560 14.681 47.941 1.00 66.69 364 GLY A N 1
ATOM 2971 C CA . GLY A 1 364 ? -32.466 14.669 49.409 1.00 66.69 364 GLY A CA 1
ATOM 2972 C C . GLY A 1 364 ? -31.234 13.963 49.990 1.00 66.69 364 GLY A C 1
ATOM 2973 O O . GLY A 1 364 ? -31.147 13.814 51.200 1.00 66.69 364 GLY A O 1
ATOM 2974 N N . LEU A 1 365 ? -30.313 13.465 49.156 1.00 65.56 365 LEU A N 1
ATOM 2975 C CA . LEU A 1 365 ? -29.110 12.739 49.606 1.00 65.56 365 LEU A CA 1
ATOM 2976 C C . LEU A 1 365 ? -27.866 13.629 49.726 1.00 65.56 365 LEU A C 1
ATOM 2978 O O . LEU A 1 365 ? -26.861 13.190 50.276 1.00 65.56 365 LEU A O 1
ATOM 2982 N N . PHE A 1 366 ? -27.926 14.849 49.199 1.00 64.12 366 PHE A N 1
ATOM 2983 C CA . PHE A 1 366 ? -26.828 15.809 49.214 1.00 64.12 366 PHE A CA 1
ATOM 2984 C C . PHE A 1 366 ? -27.358 17.097 49.836 1.00 64.12 366 PHE A C 1
ATOM 2986 O O . PHE A 1 366 ? -27.655 18.062 49.137 1.00 64.12 366 PHE A O 1
ATOM 2993 N N . GLU A 1 367 ? -27.567 17.073 51.151 1.00 57.97 367 GLU A N 1
ATOM 2994 C CA . GLU A 1 367 ? -27.740 18.311 51.903 1.00 57.97 367 GLU A CA 1
ATOM 2995 C C . GLU A 1 367 ? -26.410 19.066 51.826 1.00 57.97 367 GLU A C 1
ATOM 2997 O O . GLU A 1 367 ? -25.351 18.524 52.147 1.00 57.97 367 GLU A O 1
ATOM 3002 N N . THR A 1 368 ? -26.450 20.295 51.320 1.00 51.91 368 THR A N 1
ATOM 3003 C CA . THR A 1 368 ? -25.348 21.239 51.486 1.00 51.91 368 THR A CA 1
ATOM 3004 C C . THR A 1 368 ? -25.198 21.470 52.982 1.00 51.91 368 THR A C 1
ATOM 3006 O O . THR A 1 368 ? -26.107 22.034 53.589 1.00 51.91 368 THR A O 1
ATOM 3009 N N . GLU A 1 369 ? -24.101 21.002 53.580 1.00 50.53 369 GLU A N 1
ATOM 3010 C CA . GLU A 1 369 ? -23.682 21.500 54.891 1.00 50.53 369 GLU A CA 1
ATOM 3011 C C . GLU A 1 369 ? -23.595 23.033 54.773 1.00 50.53 369 GLU A C 1
ATOM 3013 O O . GLU A 1 369 ? -22.842 23.542 53.938 1.00 50.53 369 GLU A O 1
ATOM 3018 N N . GLU A 1 370 ? -24.461 23.740 55.508 1.00 44.34 370 GLU A N 1
ATOM 3019 C CA . GLU A 1 370 ? -24.421 25.203 55.662 1.00 44.34 370 GLU A CA 1
ATOM 3020 C C . GLU A 1 370 ? -23.122 25.672 56.324 1.00 44.34 370 GLU A C 1
ATOM 3022 O O . GLU A 1 370 ? -22.667 25.011 57.291 1.00 44.34 370 GLU A O 1
#